Protein 2L8N (pdb70)

Sequence (47 aa):
AATMKDVALKAKVSTATVSRALMNPDKVSQATRNRVEKAAREVGYLPAATMKDVALKAKVSTATVSRALMNPDKVSQATRNRVEKAAREVGYLPAATMKDVALKAKVSTATVSRALMNPDKVSQATRNRVEKAAREVGYLPAATMKDVALKAKVSTATVSRALMNPDKVSQATRNRVEKAAREVGYLPAATMKDVALKAKVSTATVSRALMNPDKVSQATRNRVEKAAREVGYLPAATMKDVALKAKVSTATVSRALMNPDKVSQATRNRVEKAAREVGYLPAATMKDVALKAKVSTATVSRALMNPDKVSQATRNRVEKAAREVGYLPAATMKDVALKAKVSTATVSRALMNPDKVSQATRNRVEKAAREVGYLPAATMKDVALKAKVSTATVSRALMNPDKVSQATRNRVEKAAREVGYLPAATMKDVALKAKVSTATVSRALMNPDKVSQATRNRVEKAAREVGYLPAATMKDVALKAKVSTATVSRALMNPDKVSQATRNRVEKAAREVGYLP

CATH classification: 1.10.260.40

Foldseek 3Di:
DDALQVVCVVVVFDNVQVVCCVVDNPPGDPVRSVVSVVVVVVVPHDD

Solvent-accessible surface area: 4085 Å² total; per-residue (Å²): 160,46,42,70,132,79,13,12,151,142,11,183,26,56,123,52,24,35,46,98,53,133,118,96,95,116,171,34,71,124,82,34,107,98,144,56,106,128,17,33,183,137,28,54,121,116,128

Radius of gyration: 9.5 Å; Cα contacts (8 Å, |Δi|>4): 30; chains: 1; bounding box: 26×20×19 Å

Nearest PDB structures (foldseek):
  2l8n-assembly1_A  TM=9.585E-01  e=7.962E-06  Escherichia coli 536
  2lcv-assembly1_A  TM=9.139E-01  e=1.108E-04  Escherichia coli K-12
  1zvv-assembly2_B  TM=6.879E-01  e=4.602E-02  Bacillus subtilis
  1lcd-assembly1_A  TM=7.060E-01  e=6.975E-02  Escherichia coli
  8pi9-assembly1_A  TM=5.726E-01  e=5.884E+00  Homo sapiens

Secondary structure (DSSP, 8-state):
---HHHHHHHTT--HHHHHHTTT----S-HHHHHHHHHHHHHH----

Structure (mmCIF, N/CA/C/O backbone):
data_2L8N
#
_entry.id   2L8N
#
_cell.length_a   1.000
_cell.length_b   1.000
_cell.length_c   1.000
_cell.angle_alpha   90.00
_cell.angle_beta   90.00
_cell.angle_gamma   90.00
#
_symmetry.space_group_name_H-M   'P 1'
#
loop_
_atom_site.group_PDB
_atom_site.id
_atom_site.type_symbol
_atom_site.label_atom_id
_atom_site.label_alt_id
_atom_site.label_comp_id
_atom_site.label_asym_id
_atom_site.label_entity_id
_atom_site.label_seq_id
_atom_site.pdbx_PDB_ins_code
_atom_site.Cartn_x
_atom_site.Cartn_y
_atom_site.Cartn_z
_atom_site.occupancy
_atom_site.B_iso_or_equiv
_atom_site.auth_seq_id
_atom_site.auth_comp_id
_atom_site.auth_asym_id
_atom_site.auth_atom_id
_atom_site.pdbx_PDB_model_num
ATOM 1 N N . ALA A 1 9 ? 6.663 -11.084 -14.559 1.00 0.00 9 ALA A N 1
ATOM 2 C CA . ALA A 1 9 ? 6.506 -12.430 -13.939 1.00 0.00 9 ALA A CA 1
ATOM 3 C C . ALA A 1 9 ? 5.481 -12.352 -12.814 1.00 0.00 9 ALA A C 1
ATOM 4 O O . ALA A 1 9 ? 5.719 -12.840 -11.708 1.00 0.00 9 ALA A O 1
ATOM 11 N N . ALA A 1 10 ? 4.337 -11.736 -13.103 1.00 0.00 10 ALA A N 1
ATOM 12 C CA . ALA A 1 10 ? 3.275 -11.601 -12.107 1.00 0.00 10 ALA A CA 1
ATOM 13 C C . ALA A 1 10 ? 2.419 -12.862 -12.066 1.00 0.00 10 ALA A C 1
ATOM 14 O O . ALA A 1 10 ? 2.652 -13.806 -12.820 1.00 0.00 10 ALA A O 1
ATOM 21 N N . THR A 1 11 ? 1.427 -12.873 -11.177 1.00 0.00 11 THR A N 1
ATOM 22 C CA . THR A 1 11 ? 0.536 -14.022 -11.033 1.00 0.00 11 THR A CA 1
ATOM 23 C C . THR A 1 11 ? -0.885 -13.557 -10.728 1.00 0.00 11 THR A C 1
ATOM 24 O O . THR A 1 11 ? -1.085 -12.521 -10.093 1.00 0.00 11 THR A O 1
ATOM 35 N N . MET A 1 12 ? -1.868 -14.328 -11.186 1.00 0.00 12 MET A N 1
ATOM 36 C CA . MET A 1 12 ? -3.265 -13.982 -10.955 1.00 0.00 12 MET A CA 1
ATOM 37 C C . MET A 1 12 ? -3.527 -13.760 -9.469 1.00 0.00 12 MET A C 1
ATOM 38 O O . MET A 1 12 ? -4.431 -13.012 -9.094 1.00 0.00 12 MET A O 1
ATOM 52 N N . LYS A 1 13 ? -2.733 -14.414 -8.629 1.00 0.00 13 LYS A N 1
ATOM 53 C CA . LYS A 1 13 ? -2.889 -14.282 -7.188 1.00 0.00 13 LYS A CA 1
ATOM 54 C C . LYS A 1 13 ? -2.407 -12.915 -6.718 1.00 0.00 13 LYS A C 1
ATOM 55 O O . LYS A 1 13 ? -3.041 -12.283 -5.873 1.00 0.00 13 LYS A O 1
ATOM 74 N N . ASP A 1 14 ? -1.283 -12.465 -7.264 1.00 0.00 14 ASP A N 1
ATOM 75 C CA . ASP A 1 14 ? -0.731 -11.176 -6.883 1.00 0.00 14 ASP A CA 1
ATOM 76 C C . ASP A 1 14 ? -1.690 -10.056 -7.254 1.00 0.00 14 ASP A C 1
ATOM 77 O O . ASP A 1 14 ? -1.790 -9.053 -6.546 1.00 0.00 14 ASP A O 1
ATOM 86 N N . VAL A 1 15 ? -2.392 -10.226 -8.368 1.00 0.00 15 VAL A N 1
ATOM 87 C CA . VAL A 1 15 ? -3.336 -9.216 -8.822 1.00 0.00 15 VAL A CA 1
ATOM 88 C C . VAL A 1 15 ? -4.483 -9.067 -7.826 1.00 0.00 15 VAL A C 1
ATOM 89 O O . VAL A 1 15 ? -4.967 -7.961 -7.589 1.00 0.00 15 VAL A O 1
ATOM 102 N N . ALA A 1 16 ? -4.913 -10.181 -7.248 1.00 0.00 16 ALA A N 1
ATOM 103 C CA . ALA A 1 16 ? -6.005 -10.143 -6.281 1.00 0.00 16 ALA A CA 1
ATOM 104 C C . ALA A 1 16 ? -5.703 -9.120 -5.194 1.00 0.00 16 ALA A C 1
ATOM 105 O O . ALA A 1 16 ? -6.557 -8.313 -4.828 1.00 0.00 16 ALA A O 1
ATOM 112 N N . LEU A 1 17 ? -4.478 -9.162 -4.683 1.00 0.00 17 LEU A N 1
ATOM 113 C CA . LEU A 1 17 ? -4.069 -8.233 -3.632 1.00 0.00 17 LEU A CA 1
ATOM 114 C C . LEU A 1 17 ? -4.018 -6.806 -4.176 1.00 0.00 17 LEU A C 1
ATOM 115 O O . LEU A 1 17 ? -4.403 -5.858 -3.491 1.00 0.00 17 LEU A O 1
ATOM 131 N N . LYS A 1 18 ? -3.539 -6.662 -5.406 1.00 0.00 18 LYS A N 1
ATOM 132 C CA . LYS A 1 18 ? -3.442 -5.344 -6.027 1.00 0.00 18 LYS A CA 1
ATOM 133 C C . LYS A 1 18 ? -4.827 -4.738 -6.243 1.00 0.00 18 LYS A C 1
ATOM 134 O O . LYS A 1 18 ? -4.997 -3.521 -6.179 1.00 0.00 18 LYS A O 1
ATOM 153 N N . ALA A 1 19 ? -5.816 -5.595 -6.503 1.00 0.00 19 ALA A N 1
ATOM 154 C CA . ALA A 1 19 ? -7.191 -5.136 -6.732 1.00 0.00 19 ALA A CA 1
ATOM 155 C C . ALA A 1 19 ? -8.071 -5.434 -5.518 1.00 0.00 19 ALA A C 1
ATOM 156 O O . ALA A 1 19 ? -9.296 -5.346 -5.598 1.00 0.00 19 ALA A O 1
ATOM 163 N N . LYS A 1 20 ? -7.432 -5.791 -4.402 1.00 0.00 20 LYS A N 1
ATOM 164 C CA . LYS A 1 20 ? -8.148 -6.107 -3.161 1.00 0.00 20 LYS A CA 1
ATOM 165 C C . LYS A 1 20 ? -9.473 -6.809 -3.448 1.00 0.00 20 LYS A C 1
ATOM 166 O O . LYS A 1 20 ? -10.516 -6.440 -2.910 1.00 0.00 20 LYS A O 1
ATOM 185 N N . VAL A 1 21 ? -9.417 -7.819 -4.307 1.00 0.00 21 VAL A N 1
ATOM 186 C CA . VAL A 1 21 ? -10.614 -8.565 -4.674 1.00 0.00 21 VAL A CA 1
ATOM 187 C C . VAL A 1 21 ? -11.121 -9.391 -3.495 1.00 0.00 21 VAL A C 1
ATOM 188 O O . VAL A 1 21 ? -12.060 -8.992 -2.808 1.00 0.00 21 VAL A O 1
ATOM 201 N N . SER A 1 22 ? -10.495 -10.538 -3.268 1.00 0.00 22 SER A N 1
ATOM 202 C CA . SER A 1 22 ? -10.890 -11.416 -2.169 1.00 0.00 22 SER A CA 1
ATOM 203 C C . SER A 1 22 ? -10.236 -12.787 -2.326 1.00 0.00 22 SER A C 1
ATOM 204 O O . SER A 1 22 ? -10.296 -13.397 -3.393 1.00 0.00 22 SER A O 1
ATOM 212 N N . THR A 1 23 ? -9.609 -13.261 -1.258 1.00 0.00 23 THR A N 1
ATOM 213 C CA . THR A 1 23 ? -8.942 -14.557 -1.289 1.00 0.00 23 THR A CA 1
ATOM 214 C C . THR A 1 23 ? -9.882 -15.644 -1.812 1.00 0.00 23 THR A C 1
ATOM 215 O O . THR A 1 23 ? -9.435 -16.619 -2.417 1.00 0.00 23 THR A O 1
ATOM 226 N N . ALA A 1 24 ? -11.181 -15.475 -1.579 1.00 0.00 24 ALA A N 1
ATOM 227 C CA . ALA A 1 24 ? -12.165 -16.454 -2.035 1.00 0.00 24 ALA A CA 1
AT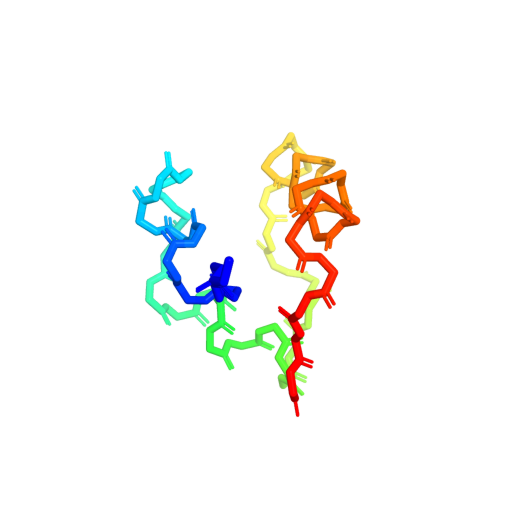OM 228 C C . ALA A 1 24 ? -12.475 -16.276 -3.519 1.00 0.00 24 ALA A C 1
ATOM 229 O O . ALA A 1 24 ? -12.614 -17.251 -4.256 1.00 0.00 24 ALA A O 1
ATOM 236 N N . THR A 1 25 ? -12.597 -15.022 -3.947 1.00 0.00 25 THR A N 1
ATOM 237 C CA . THR A 1 25 ? -12.910 -14.745 -5.346 1.00 0.00 25 THR A CA 1
ATOM 238 C C . THR A 1 25 ? -11.854 -15.372 -6.246 1.00 0.00 25 THR A C 1
ATOM 239 O O . THR A 1 25 ? -12.149 -16.279 -7.024 1.00 0.00 25 THR A O 1
ATOM 250 N N . VAL A 1 26 ? -10.626 -14.885 -6.137 1.00 0.00 26 VAL A N 1
ATOM 251 C CA . VAL A 1 26 ? -9.537 -15.408 -6.950 1.00 0.00 26 VAL A CA 1
ATOM 252 C C . VAL A 1 26 ? -9.475 -16.934 -6.855 1.00 0.00 26 VAL A C 1
ATOM 253 O O . VAL A 1 26 ? -9.135 -17.611 -7.825 1.00 0.00 26 VAL A O 1
ATOM 266 N N . SER A 1 27 ? -9.800 -17.464 -5.680 1.00 0.00 27 SER A N 1
ATOM 267 C CA . SER A 1 27 ? -9.774 -18.907 -5.470 1.00 0.00 27 SER A CA 1
ATOM 268 C C . SER A 1 27 ? -10.992 -19.569 -6.108 1.00 0.00 27 SER A C 1
ATOM 269 O O . SER A 1 27 ? -10.915 -20.700 -6.587 1.00 0.00 27 SER A O 1
ATOM 277 N N . ARG A 1 28 ? -12.110 -18.852 -6.121 1.00 0.00 28 ARG A N 1
ATOM 278 C CA . ARG A 1 28 ? -13.339 -19.371 -6.717 1.00 0.00 28 ARG A CA 1
ATOM 279 C C . ARG A 1 28 ? -13.319 -19.160 -8.226 1.00 0.00 28 ARG A C 1
ATOM 280 O O . ARG A 1 28 ? -14.056 -19.808 -8.969 1.00 0.00 28 ARG A O 1
ATOM 301 N N . ALA A 1 29 ? -12.470 -18.240 -8.662 1.00 0.00 29 ALA A N 1
ATOM 302 C CA . ALA A 1 29 ? -12.348 -17.924 -10.081 1.00 0.00 29 ALA A CA 1
ATOM 303 C C . ALA A 1 29 ? -12.200 -19.195 -10.914 1.00 0.00 29 ALA A C 1
ATOM 304 O O . ALA A 1 29 ? -12.448 -19.184 -12.120 1.00 0.00 29 ALA A O 1
ATOM 311 N N . LEU A 1 30 ? -11.795 -20.288 -10.268 1.00 0.00 30 LEU A N 1
ATOM 312 C CA . LEU A 1 30 ? -11.620 -21.564 -10.967 1.00 0.00 30 LEU A CA 1
ATOM 313 C C . LEU A 1 30 ? -12.796 -22.495 -10.682 1.00 0.00 30 LEU A C 1
ATOM 314 O O . LEU A 1 30 ? -13.001 -23.483 -11.387 1.00 0.00 30 LEU A O 1
ATOM 330 N N . MET A 1 31 ? -13.566 -22.170 -9.646 1.00 0.00 31 MET A N 1
ATOM 331 C CA . MET A 1 31 ? -14.730 -22.978 -9.270 1.00 0.00 31 MET A CA 1
ATOM 332 C C . MET A 1 31 ? -16.014 -22.337 -9.787 1.00 0.00 31 MET A C 1
ATOM 333 O O . MET A 1 31 ? -16.812 -22.980 -10.471 1.00 0.00 31 MET A O 1
ATOM 347 N N . ASN A 1 32 ? -16.207 -21.064 -9.451 1.00 0.00 32 ASN A N 1
ATOM 348 C CA . ASN A 1 32 ? -17.398 -20.326 -9.875 1.00 0.00 32 ASN A CA 1
ATOM 349 C C . ASN A 1 32 ? -17.042 -18.870 -10.176 1.00 0.00 32 ASN A C 1
ATOM 350 O O . ASN A 1 32 ? -17.207 -18.002 -9.319 1.00 0.00 32 ASN A O 1
ATOM 361 N N . PRO A 1 33 ? -16.554 -18.582 -11.359 1.00 0.00 33 PRO A N 1
ATOM 362 C CA . PRO A 1 33 ? -16.167 -17.196 -11.744 1.00 0.00 33 PRO A CA 1
ATOM 363 C C . PRO A 1 33 ? -17.375 -16.360 -12.169 1.00 0.00 33 PRO A C 1
ATOM 364 O O . PRO A 1 33 ? -17.470 -15.920 -13.314 1.00 0.00 33 PRO A O 1
ATOM 375 N N . ASP A 1 34 ? -18.296 -16.147 -11.233 1.00 0.00 34 ASP A N 1
ATOM 376 C CA . ASP A 1 34 ? -19.497 -15.365 -11.510 1.00 0.00 34 ASP A CA 1
ATOM 377 C C . ASP A 1 34 ? -20.044 -14.755 -10.223 1.00 0.00 34 ASP A C 1
ATOM 378 O O . ASP A 1 34 ? -21.256 -14.625 -10.052 1.00 0.00 34 ASP A O 1
ATOM 387 N N . LYS A 1 35 ? -19.138 -14.382 -9.318 1.00 0.00 35 LYS A N 1
ATOM 388 C CA . LYS A 1 35 ? -19.525 -13.781 -8.037 1.00 0.00 35 LYS A CA 1
ATOM 389 C C . LYS A 1 35 ? -18.841 -12.431 -7.858 1.00 0.00 35 LYS A C 1
ATOM 390 O O . LYS A 1 35 ? -19.228 -11.639 -6.999 1.00 0.00 35 LYS A O 1
ATOM 409 N N . VAL A 1 36 ? -17.828 -12.172 -8.676 1.00 0.00 36 VAL A N 1
ATOM 410 C CA . VAL A 1 36 ? -17.104 -10.912 -8.601 1.00 0.00 36 VAL A CA 1
ATOM 411 C C . VAL A 1 36 ? -18.019 -9.759 -8.995 1.00 0.00 36 VAL A C 1
ATOM 412 O O . VAL A 1 36 ? -18.870 -9.900 -9.873 1.00 0.00 36 VAL A O 1
ATOM 425 N N . SER A 1 37 ? -17.837 -8.619 -8.343 1.00 0.00 37 SER A N 1
ATOM 426 C CA . SER A 1 37 ? -18.653 -7.448 -8.637 1.00 0.00 37 SER A CA 1
ATOM 427 C C . SER A 1 37 ? -18.488 -7.046 -10.098 1.00 0.00 37 SER A C 1
ATOM 428 O O . SER A 1 37 ? -17.408 -7.185 -10.668 1.00 0.00 37 SER A O 1
ATOM 436 N N . GLN A 1 38 ? -19.565 -6.560 -10.697 1.00 0.00 38 GLN A N 1
ATOM 437 C CA . GLN A 1 38 ? -19.534 -6.153 -12.097 1.00 0.00 38 GLN A CA 1
ATOM 438 C C . GLN A 1 38 ? -18.318 -5.277 -12.375 1.00 0.00 38 GLN A C 1
ATOM 439 O O . GLN A 1 38 ? -17.537 -5.557 -13.285 1.00 0.00 38 GLN A O 1
ATOM 453 N N . ALA A 1 39 ? -18.163 -4.212 -11.597 1.00 0.00 39 ALA A N 1
ATOM 454 C CA . ALA A 1 39 ? -17.035 -3.313 -11.796 1.00 0.00 39 ALA A CA 1
ATOM 455 C C . ALA A 1 39 ? -15.728 -4.077 -11.619 1.00 0.00 39 ALA A C 1
ATOM 456 O O . ALA A 1 39 ? -14.855 -4.045 -12.486 1.00 0.00 39 ALA A O 1
ATOM 463 N N . THR A 1 40 ? -15.599 -4.758 -10.486 1.00 0.00 40 THR A N 1
ATOM 464 C CA . THR A 1 40 ? -14.394 -5.522 -10.195 1.00 0.00 40 THR A CA 1
ATOM 465 C C . THR A 1 40 ? -14.195 -6.633 -11.221 1.00 0.00 40 THR A C 1
ATOM 466 O O . THR A 1 40 ? -13.075 -7.091 -11.442 1.00 0.00 40 THR A O 1
ATOM 477 N N . ARG A 1 41 ? -15.287 -7.064 -11.840 1.00 0.00 41 ARG A N 1
ATOM 478 C CA . ARG A 1 41 ? -15.217 -8.127 -12.836 1.00 0.00 41 ARG A CA 1
ATOM 479 C C . ARG A 1 41 ? -14.536 -7.630 -14.107 1.00 0.00 41 ARG A C 1
ATOM 480 O O . ARG A 1 41 ? -13.715 -8.332 -14.696 1.00 0.00 41 ARG A O 1
ATOM 501 N N . ASN A 1 42 ? -14.891 -6.422 -14.527 1.00 0.00 42 ASN A N 1
ATOM 502 C CA . ASN A 1 42 ? -14.310 -5.849 -15.737 1.00 0.00 42 ASN A CA 1
ATOM 503 C C . ASN A 1 42 ? -12.817 -5.597 -15.552 1.00 0.00 42 ASN A C 1
ATOM 504 O O . ASN A 1 42 ? -12.037 -5.723 -16.497 1.00 0.00 42 ASN A O 1
ATOM 515 N N . ARG A 1 43 ? -12.425 -5.247 -14.333 1.00 0.00 43 ARG A N 1
ATOM 516 C CA . ARG A 1 43 ? -11.022 -4.984 -14.039 1.00 0.00 43 ARG A CA 1
ATOM 517 C C . ARG A 1 43 ? -10.217 -6.274 -14.114 1.00 0.00 43 ARG A C 1
ATOM 518 O O . ARG A 1 43 ? -9.122 -6.305 -14.675 1.00 0.00 43 ARG A O 1
ATOM 539 N N . VAL A 1 44 ? -10.773 -7.341 -13.548 1.00 0.00 44 VAL A N 1
ATOM 540 C CA . VAL A 1 44 ? -10.104 -8.634 -13.557 1.00 0.00 44 VAL A CA 1
ATOM 541 C C . VAL A 1 44 ? -9.832 -9.076 -14.994 1.00 0.00 44 VAL A C 1
ATOM 542 O O . VAL A 1 44 ? -8.712 -9.457 -15.333 1.00 0.00 44 VAL A O 1
ATOM 555 N N . GLU A 1 45 ? -10.865 -9.033 -15.829 1.00 0.00 45 GLU A N 1
ATOM 556 C CA . GLU A 1 45 ? -10.721 -9.443 -17.224 1.00 0.00 45 GLU A CA 1
ATOM 557 C C . GLU A 1 45 ? -9.527 -8.746 -17.868 1.00 0.00 45 GLU A C 1
ATOM 558 O O . GLU A 1 45 ? -8.681 -9.393 -18.484 1.00 0.00 45 GLU A O 1
ATOM 570 N N . LYS A 1 46 ? -9.459 -7.427 -17.719 1.00 0.00 46 LYS A N 1
ATOM 571 C CA . LYS A 1 46 ? -8.357 -6.660 -18.291 1.00 0.00 46 LYS A CA 1
ATOM 572 C C . LYS A 1 46 ? -7.055 -6.948 -17.545 1.00 0.00 46 LYS A C 1
ATOM 573 O O . LYS A 1 46 ? -5.990 -7.054 -18.154 1.00 0.00 46 LYS A O 1
ATOM 592 N N . ALA A 1 47 ? -7.150 -7.070 -16.225 1.00 0.00 47 ALA A N 1
ATOM 593 C CA . ALA A 1 47 ? -5.975 -7.340 -15.402 1.00 0.00 47 ALA A CA 1
ATOM 594 C C . ALA A 1 47 ? -5.405 -8.720 -15.711 1.00 0.00 47 ALA A C 1
ATOM 595 O O 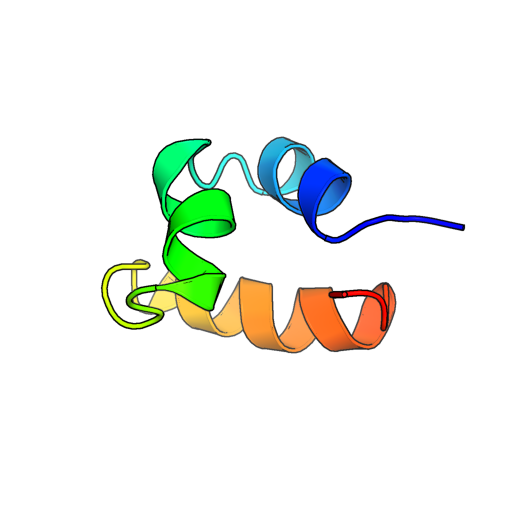. ALA A 1 47 ? -4.223 -8.979 -15.478 1.00 0.00 47 ALA A O 1
ATOM 602 N N . ALA A 1 48 ? -6.247 -9.603 -16.237 1.00 0.00 48 ALA A N 1
ATOM 603 C CA . ALA A 1 48 ? -5.807 -10.951 -16.575 1.00 0.00 48 ALA A CA 1
ATOM 604 C C . ALA A 1 48 ? -4.922 -10.936 -17.819 1.00 0.00 48 ALA A C 1
ATOM 605 O O . ALA A 1 48 ? -3.941 -11.675 -17.901 1.00 0.00 48 ALA A O 1
ATOM 612 N N . ARG A 1 49 ? -5.272 -10.091 -18.785 1.00 0.00 49 ARG A N 1
ATOM 613 C CA . ARG A 1 49 ? -4.496 -9.992 -20.014 1.00 0.00 49 ARG A CA 1
ATOM 614 C C . ARG A 1 49 ? -3.129 -9.384 -19.730 1.00 0.00 49 ARG A C 1
ATOM 615 O O . ARG A 1 49 ? -2.123 -9.791 -20.310 1.00 0.00 49 ARG A O 1
ATOM 636 N N . GLU A 1 50 ? -3.101 -8.408 -18.828 1.00 0.00 50 GLU A N 1
ATOM 637 C CA . GLU A 1 50 ? -1.851 -7.753 -18.470 1.00 0.00 50 GLU A CA 1
ATOM 638 C C . GLU A 1 50 ? -0.861 -8.773 -17.917 1.00 0.00 50 GLU A C 1
ATOM 639 O O . GLU A 1 50 ? 0.283 -8.850 -18.365 1.00 0.00 50 GLU A O 1
ATOM 651 N N . VAL A 1 51 ? -1.315 -9.559 -16.944 1.00 0.00 51 VAL A N 1
ATOM 652 C CA . VAL A 1 51 ? -0.464 -10.582 -16.335 1.00 0.00 51 VAL A CA 1
ATOM 653 C C . VAL A 1 51 ? -0.450 -11.853 -17.189 1.00 0.00 51 VAL A C 1
ATOM 654 O O . VAL A 1 51 ? 0.502 -12.631 -17.140 1.00 0.00 51 VAL A O 1
ATOM 667 N N . GLY A 1 52 ? -1.501 -12.047 -17.978 1.00 0.00 52 GLY A N 1
ATOM 668 C CA . GLY A 1 52 ? -1.596 -13.211 -18.848 1.00 0.00 52 GLY A CA 1
ATOM 669 C C . GLY A 1 52 ? -1.138 -14.490 -18.150 1.00 0.00 52 GLY A C 1
ATOM 670 O O . GLY A 1 52 ? -0.506 -15.347 -18.769 1.00 0.00 52 GLY A O 1
ATOM 674 N N . TYR A 1 53 ? -1.469 -14.628 -16.865 1.00 0.00 53 TYR A N 1
ATOM 675 C CA . TYR A 1 53 ? -1.091 -15.826 -16.107 1.00 0.00 53 TYR A CA 1
ATOM 676 C C . TYR A 1 53 ? -2.230 -16.239 -15.176 1.00 0.00 53 TYR A C 1
ATOM 677 O O . TYR A 1 53 ? -2.571 -15.516 -14.240 1.00 0.00 53 TYR A O 1
ATOM 695 N N . LEU A 1 54 ? -2.809 -17.407 -15.436 1.00 0.00 54 LEU A N 1
ATOM 696 C CA . LEU A 1 54 ? -3.905 -17.909 -14.612 1.00 0.00 54 LEU A CA 1
ATOM 697 C C . LEU A 1 54 ? -3.999 -19.432 -14.719 1.00 0.00 54 LEU A C 1
ATOM 698 O O . LEU A 1 54 ? -4.978 -19.970 -15.229 1.00 0.00 54 LEU A O 1
ATOM 714 N N . PRO A 1 55 ? -2.998 -20.125 -14.241 1.00 0.00 55 PRO A N 1
ATOM 715 C CA . PRO A 1 55 ? -2.960 -21.615 -14.279 1.00 0.00 55 PRO A CA 1
ATOM 716 C C . PRO A 1 55 ? -4.297 -22.236 -13.874 1.00 0.00 55 PRO A C 1
ATOM 717 O O . PRO A 1 55 ? -4.394 -23.452 -13.896 1.00 0.00 55 PRO A O 1
ATOM 728 N N . ALA A 1 9 ? 8.327 -11.720 -11.436 1.00 0.00 9 ALA A N 2
ATOM 729 C CA . ALA A 1 9 ? 7.191 -12.457 -12.058 1.00 0.00 9 ALA A CA 2
ATOM 730 C C . ALA A 1 9 ? 5.925 -12.215 -11.244 1.00 0.00 9 ALA A C 2
ATOM 731 O O . ALA A 1 9 ? 5.941 -12.292 -10.016 1.00 0.00 9 ALA A O 2
ATOM 738 N N . ALA A 1 10 ? 4.823 -11.925 -11.938 1.00 0.00 10 ALA A N 2
ATOM 739 C CA . ALA A 1 10 ? 3.543 -11.673 -11.276 1.00 0.00 10 ALA A CA 2
ATOM 740 C C . ALA A 1 10 ? 2.661 -12.916 -11.338 1.00 0.00 10 ALA A C 2
ATOM 741 O O . ALA A 1 10 ? 2.955 -13.863 -12.067 1.00 0.00 10 ALA A O 2
ATOM 748 N N . THR A 1 11 ? 1.575 -12.908 -10.565 1.00 0.00 11 THR A N 2
ATOM 749 C CA . THR A 1 11 ? 0.650 -14.036 -10.533 1.00 0.00 11 THR A CA 2
ATOM 750 C C . THR A 1 11 ? -0.784 -13.538 -10.383 1.00 0.00 11 THR A C 2
ATOM 751 O O . THR A 1 11 ? -1.029 -12.498 -9.771 1.00 0.00 11 THR A O 2
ATOM 762 N N . MET A 1 12 ? -1.728 -14.283 -10.950 1.00 0.00 12 MET A N 2
ATOM 763 C CA . MET A 1 12 ? -3.136 -13.901 -10.879 1.00 0.00 12 MET A CA 2
ATOM 764 C C . MET A 1 12 ? -3.525 -13.543 -9.451 1.00 0.00 12 MET A C 2
ATOM 765 O O . MET A 1 12 ? -4.410 -12.715 -9.228 1.00 0.00 12 MET A O 2
ATOM 779 N N . LYS A 1 13 ? -2.863 -14.167 -8.486 1.00 0.00 13 LYS A N 2
ATOM 780 C CA . LYS A 1 13 ? -3.152 -13.906 -7.082 1.00 0.00 13 LYS A CA 2
ATOM 781 C C . LYS A 1 13 ? -2.588 -12.554 -6.658 1.00 0.00 13 LYS A C 2
ATOM 782 O O . LYS A 1 13 ? -3.241 -11.801 -5.936 1.00 0.00 13 LYS A O 2
ATOM 801 N N . ASP A 1 14 ? -1.373 -12.250 -7.104 1.00 0.00 14 ASP A N 2
ATOM 802 C CA . ASP A 1 14 ? -0.742 -10.988 -6.751 1.00 0.00 14 ASP A CA 2
ATOM 803 C C . ASP A 1 14 ? -1.556 -9.817 -7.279 1.00 0.00 14 ASP A C 2
ATOM 804 O O . ASP A 1 14 ? -1.628 -8.762 -6.648 1.00 0.00 14 ASP A O 2
ATOM 813 N N . VAL A 1 15 ? -2.169 -10.007 -8.439 1.00 0.00 15 VAL A N 2
ATOM 814 C CA . VAL A 1 15 ? -2.977 -8.959 -9.044 1.00 0.00 15 VAL A CA 2
ATOM 815 C C . VAL A 1 15 ? -4.154 -8.607 -8.135 1.00 0.00 15 VAL A C 2
ATOM 816 O O . VAL A 1 15 ? -4.501 -7.438 -7.979 1.00 0.00 15 VAL A O 2
ATOM 829 N N . ALA A 1 16 ? -4.759 -9.629 -7.538 1.00 0.00 16 ALA A N 2
ATOM 830 C CA . ALA A 1 16 ? -5.893 -9.412 -6.645 1.00 0.00 16 ALA A CA 2
ATOM 831 C C . ALA A 1 16 ? -5.537 -8.390 -5.573 1.00 0.00 16 ALA A C 2
ATOM 832 O O . ALA A 1 16 ? -6.340 -7.522 -5.235 1.00 0.00 16 ALA A O 2
ATOM 839 N N . LEU A 1 17 ? -4.326 -8.503 -5.039 1.00 0.00 17 LEU A N 2
ATOM 840 C CA . LEU A 1 17 ? -3.870 -7.585 -4.003 1.00 0.00 17 LEU A CA 2
ATOM 841 C C . LEU A 1 17 ? -3.878 -6.150 -4.525 1.00 0.00 17 LEU A C 2
ATOM 842 O O . LEU A 1 17 ? -4.297 -5.228 -3.825 1.00 0.00 17 LEU A O 2
ATOM 858 N N . LYS A 1 18 ? -3.411 -5.970 -5.755 1.00 0.00 18 LYS A N 2
ATOM 859 C CA . LYS A 1 18 ? -3.365 -4.644 -6.360 1.00 0.00 18 LYS A CA 2
ATOM 860 C C . LYS A 1 18 ? -4.772 -4.080 -6.535 1.00 0.00 18 LYS A C 2
ATOM 861 O O . LYS A 1 18 ? -4.983 -2.872 -6.434 1.00 0.00 18 LYS A O 2
ATOM 880 N N . ALA A 1 19 ? -5.735 -4.963 -6.800 1.00 0.00 19 ALA A N 2
ATOM 881 C CA . ALA A 1 19 ? -7.129 -4.548 -6.990 1.00 0.00 19 ALA A CA 2
ATOM 882 C C . ALA A 1 19 ? -7.965 -4.872 -5.750 1.00 0.00 19 ALA A C 2
ATOM 883 O O . ALA A 1 19 ? -9.183 -4.692 -5.747 1.00 0.00 19 ALA A O 2
ATOM 890 N N . LYS A 1 20 ? -7.301 -5.346 -4.696 1.00 0.00 20 LYS A N 2
ATOM 891 C CA . LYS A 1 20 ? -7.991 -5.686 -3.451 1.00 0.00 20 LYS A CA 2
ATOM 892 C C . LYS A 1 20 ? -9.307 -6.397 -3.743 1.00 0.00 20 LYS A C 2
ATOM 893 O O . LYS A 1 20 ? -10.348 -6.063 -3.179 1.00 0.00 20 LYS A O 2
ATOM 912 N N . VAL A 1 21 ? -9.246 -7.374 -4.633 1.00 0.00 21 VAL A N 2
ATOM 913 C CA . VAL A 1 21 ? -10.431 -8.133 -5.013 1.00 0.00 21 VAL A CA 2
ATOM 914 C C . VAL A 1 21 ? -10.898 -9.030 -3.873 1.00 0.00 21 VAL A C 2
ATOM 915 O O . VAL A 1 21 ? -11.815 -8.685 -3.130 1.00 0.00 21 VAL A O 2
ATOM 928 N N . SER A 1 22 ? -10.260 -10.186 -3.749 1.00 0.00 22 SER A N 2
ATOM 929 C CA . SER A 1 22 ? -10.612 -11.138 -2.702 1.00 0.00 22 SER A CA 2
ATOM 930 C C . SER A 1 22 ? -9.877 -12.459 -2.917 1.00 0.00 22 SER A C 2
ATOM 931 O O . SER A 1 22 ? -9.886 -13.015 -4.014 1.00 0.00 22 SER A O 2
ATOM 939 N N . THR A 1 23 ? -9.232 -12.944 -1.864 1.00 0.00 23 THR A N 2
ATOM 940 C CA . THR A 1 23 ? -8.477 -14.191 -1.941 1.00 0.00 23 THR A CA 2
ATOM 941 C C . THR A 1 23 ? -9.382 -15.382 -2.258 1.00 0.00 23 THR A C 2
ATOM 942 O O . THR A 1 23 ? -8.935 -16.360 -2.858 1.00 0.00 23 THR A O 2
ATOM 953 N N . ALA A 1 24 ? -10.649 -15.306 -1.856 1.00 0.00 24 ALA A N 2
ATOM 954 C CA . ALA A 1 24 ? -11.587 -16.397 -2.113 1.00 0.00 24 ALA A CA 2
ATOM 955 C C . ALA A 1 24 ? -12.109 -16.352 -3.548 1.00 0.00 24 ALA A C 2
ATOM 956 O O . ALA A 1 24 ? -12.303 -17.388 -4.183 1.00 0.00 24 ALA A O 2
ATOM 963 N N . THR A 1 25 ? -12.359 -15.145 -4.040 1.00 0.00 25 THR A N 2
ATOM 964 C CA . THR A 1 25 ? -12.890 -14.981 -5.392 1.00 0.00 25 THR A CA 2
ATOM 965 C C . THR A 1 25 ? -11.977 -15.643 -6.417 1.00 0.00 25 THR A C 2
ATOM 966 O O . THR A 1 25 ? -12.371 -16.602 -7.082 1.00 0.00 25 THR A O 2
ATOM 977 N N . VAL A 1 26 ? -10.759 -15.133 -6.546 1.00 0.00 26 VAL A N 2
ATOM 978 C CA . VAL A 1 26 ? -9.807 -15.692 -7.500 1.00 0.00 26 VAL A CA 2
ATOM 979 C C . VAL A 1 26 ? -9.693 -17.206 -7.301 1.00 0.00 26 VAL A C 2
ATOM 980 O O . VAL A 1 26 ? -9.348 -17.936 -8.229 1.00 0.00 26 VAL A O 2
ATOM 993 N N . SER A 1 27 ? -9.986 -17.666 -6.089 1.00 0.00 27 SER A N 2
ATOM 994 C CA . SER A 1 27 ? -9.914 -19.093 -5.788 1.00 0.00 27 SER A CA 2
ATOM 995 C C . SER A 1 27 ? -11.131 -19.818 -6.356 1.00 0.00 27 SER A C 2
ATOM 996 O O . SER A 1 27 ? -11.046 -20.981 -6.749 1.00 0.00 27 SER A O 2
ATOM 1004 N N . ARG A 1 28 ? -12.260 -19.116 -6.404 1.00 0.00 28 ARG A N 2
ATOM 1005 C CA . ARG A 1 28 ? -13.492 -19.694 -6.936 1.00 0.00 28 ARG A CA 2
ATOM 1006 C C . ARG A 1 28 ? -13.499 -19.610 -8.455 1.00 0.00 28 ARG A C 2
ATOM 1007 O O . ARG A 1 28 ? -14.242 -20.322 -9.128 1.00 0.00 28 ARG A O 2
ATOM 1028 N N . ALA A 1 29 ? -12.669 -18.725 -8.986 1.00 0.00 29 ALA A N 2
ATOM 1029 C CA . ALA A 1 29 ? -12.578 -18.535 -10.430 1.00 0.00 29 ALA A CA 2
ATOM 1030 C C . ALA A 1 29 ? -12.391 -19.868 -11.149 1.00 0.00 29 ALA A C 2
ATOM 1031 O O . ALA A 1 29 ? -12.647 -19.973 -12.349 1.00 0.00 29 ALA A O 2
ATOM 1038 N N . LEU A 1 30 ? -11.937 -20.885 -10.417 1.00 0.00 30 LEU A N 2
ATOM 1039 C CA . LEU A 1 30 ? -11.711 -22.210 -11.002 1.00 0.00 30 LEU A CA 2
ATOM 1040 C C . LEU A 1 30 ? -12.905 -23.131 -10.746 1.00 0.00 30 LEU A C 2
ATOM 1041 O O . LEU A 1 30 ? -13.004 -24.207 -11.337 1.00 0.00 30 LEU A O 2
ATOM 1057 N N . MET A 1 31 ? -13.805 -22.709 -9.857 1.00 0.00 31 MET A N 2
ATOM 1058 C CA . MET A 1 31 ? -14.990 -23.509 -9.519 1.00 0.00 31 MET A CA 2
ATOM 1059 C C . MET A 1 31 ? -16.272 -22.730 -9.803 1.00 0.00 31 MET A C 2
ATOM 1060 O O . MET A 1 31 ? -17.169 -23.221 -10.486 1.00 0.00 31 MET A O 2
ATOM 1074 N N . ASN A 1 32 ? -16.350 -21.512 -9.268 1.00 0.00 32 ASN A N 2
ATOM 1075 C CA . ASN A 1 32 ? -17.525 -20.657 -9.460 1.00 0.00 32 ASN A CA 2
ATOM 1076 C C . ASN A 1 32 ? -17.099 -19.261 -9.917 1.00 0.00 32 ASN A C 2
ATOM 1077 O O . ASN A 1 32 ? -17.020 -18.337 -9.108 1.00 0.00 32 ASN A O 2
ATOM 1088 N N . PRO A 1 33 ? -16.814 -19.093 -11.185 1.00 0.00 33 PRO A N 2
ATOM 1089 C CA . PRO A 1 33 ? -16.380 -17.781 -11.740 1.00 0.00 33 PRO A CA 2
ATOM 1090 C C . PRO A 1 33 ? -17.561 -16.856 -12.033 1.00 0.00 33 PRO A C 2
ATOM 1091 O O . PRO A 1 33 ? -17.792 -16.468 -13.178 1.00 0.00 33 PRO A O 2
ATOM 1102 N N . ASP A 1 34 ? -18.308 -16.511 -10.988 1.00 0.00 34 ASP A N 2
ATOM 1103 C CA . ASP A 1 34 ? -19.461 -15.632 -11.144 1.00 0.00 34 ASP A CA 2
ATOM 1104 C C . ASP A 1 34 ? -19.866 -15.033 -9.800 1.00 0.00 34 ASP A C 2
ATOM 1105 O O . ASP A 1 34 ? -21.049 -14.986 -9.464 1.00 0.00 34 ASP A O 2
ATOM 1114 N N . LYS A 1 35 ? -18.874 -14.575 -9.035 1.00 0.00 35 LYS A N 2
ATOM 1115 C CA . LYS A 1 35 ? -19.128 -13.975 -7.719 1.00 0.00 35 LYS A CA 2
ATOM 1116 C C . LYS A 1 35 ? -18.472 -12.600 -7.619 1.00 0.00 35 LYS A C 2
ATOM 1117 O O . LYS A 1 35 ? -18.857 -11.780 -6.784 1.00 0.00 35 LYS A O 2
ATOM 1136 N N . VAL A 1 36 ? -17.481 -12.353 -8.470 1.00 0.00 36 VAL A N 2
ATOM 1137 C CA . VAL A 1 36 ? -16.784 -11.075 -8.466 1.00 0.00 36 VAL A CA 2
ATOM 1138 C C . VAL A 1 36 ? -17.731 -9.959 -8.908 1.00 0.00 36 VAL A C 2
ATOM 1139 O O . VAL A 1 36 ? -18.561 -10.154 -9.796 1.00 0.00 36 VAL A O 2
ATOM 1152 N N . SER A 1 37 ? -17.606 -8.797 -8.279 1.00 0.00 37 SER A N 2
ATOM 1153 C CA . SER A 1 37 ? -18.463 -7.663 -8.608 1.00 0.00 37 SER A CA 2
ATOM 1154 C C . SER A 1 37 ? -18.325 -7.289 -10.082 1.00 0.00 37 SER A C 2
ATOM 1155 O O . SER A 1 37 ? -17.240 -7.370 -10.650 1.00 0.00 37 SER A O 2
ATOM 1163 N N . GLN A 1 38 ? -19.436 -6.888 -10.688 1.00 0.00 38 GLN A N 2
ATOM 1164 C CA . GLN A 1 38 ? -19.440 -6.511 -12.099 1.00 0.00 38 GLN A CA 2
ATOM 1165 C C . GLN A 1 38 ? -18.283 -5.566 -12.409 1.00 0.00 38 GLN A C 2
ATOM 1166 O O . GLN A 1 38 ? -17.493 -5.818 -13.317 1.00 0.00 38 GLN A O 2
ATOM 1180 N N . ALA A 1 39 ? -18.189 -4.475 -11.658 1.00 0.00 39 ALA A N 2
ATOM 1181 C CA . ALA A 1 39 ? -17.116 -3.517 -11.890 1.00 0.00 39 ALA A CA 2
ATOM 1182 C C . ALA A 1 39 ? -15.766 -4.208 -11.742 1.00 0.00 39 ALA A C 2
ATOM 1183 O O . ALA A 1 39 ? -14.913 -4.129 -12.627 1.00 0.00 39 ALA A O 2
ATOM 1190 N N . THR A 1 40 ? -15.584 -4.887 -10.617 1.00 0.00 40 THR A N 2
ATOM 1191 C CA . THR A 1 40 ? -14.341 -5.597 -10.345 1.00 0.00 40 THR A CA 2
ATOM 1192 C C . THR A 1 40 ? -14.135 -6.738 -11.343 1.00 0.00 40 THR A C 2
ATOM 1193 O O . THR A 1 40 ? -13.012 -7.188 -11.559 1.00 0.00 40 THR A O 2
ATOM 1204 N N . ARG A 1 41 ? -15.228 -7.194 -11.951 1.00 0.00 41 ARG A N 2
ATOM 1205 C CA . ARG A 1 41 ? -15.149 -8.277 -12.929 1.00 0.00 41 ARG A CA 2
ATOM 1206 C C . ARG A 1 41 ? -14.488 -7.792 -14.215 1.00 0.00 41 ARG A C 2
ATOM 1207 O O . ARG A 1 41 ? -13.666 -8.495 -14.801 1.00 0.00 41 ARG A O 2
ATOM 1228 N N . ASN A 1 42 ? -14.855 -6.591 -14.652 1.00 0.00 42 ASN A N 2
ATOM 1229 C CA . ASN A 1 42 ? -14.291 -6.031 -15.874 1.00 0.00 42 ASN A CA 2
ATOM 1230 C C . ASN A 1 42 ? -12.815 -5.692 -15.683 1.00 0.00 42 ASN A C 2
ATOM 1231 O O . ASN A 1 42 ? -12.007 -5.851 -16.598 1.00 0.00 42 ASN A O 2
ATOM 1242 N N . ARG A 1 43 ? -12.471 -5.227 -14.487 1.00 0.00 43 ARG A N 2
ATOM 1243 C CA . ARG A 1 43 ? -11.091 -4.872 -14.181 1.00 0.00 43 ARG A CA 2
ATOM 1244 C C . ARG A 1 43 ? -10.223 -6.124 -14.148 1.00 0.00 43 ARG A C 2
ATOM 1245 O O . ARG A 1 43 ? -9.120 -6.143 -14.694 1.00 0.00 43 ARG A O 2
ATOM 1266 N N . VAL A 1 44 ? -10.734 -7.169 -13.509 1.00 0.00 44 VAL A N 2
ATOM 1267 C CA . VAL A 1 44 ? -10.003 -8.426 -13.414 1.00 0.00 44 VAL A CA 2
ATOM 1268 C C . VAL A 1 44 ? -9.706 -8.962 -14.813 1.00 0.00 44 VAL A C 2
ATOM 1269 O O . VAL A 1 44 ? -8.576 -9.344 -15.115 1.00 0.00 44 VAL A O 2
ATOM 1282 N N . GLU A 1 45 ? -10.732 -9.000 -15.659 1.00 0.00 45 GLU A N 2
ATOM 1283 C CA . GLU A 1 45 ? -10.568 -9.507 -17.020 1.00 0.00 45 GLU A CA 2
ATOM 1284 C C . GLU A 1 45 ? -9.373 -8.844 -17.700 1.00 0.00 45 GLU A C 2
ATOM 1285 O O . GLU A 1 45 ? -8.508 -9.528 -18.246 1.00 0.00 45 GLU A O 2
ATOM 1297 N N . LYS A 1 46 ? -9.323 -7.516 -17.661 1.00 0.00 46 LYS A N 2
ATOM 1298 C CA . LYS A 1 46 ? -8.217 -6.788 -18.275 1.00 0.00 46 LYS A CA 2
ATOM 1299 C C . LYS A 1 46 ? -6.931 -6.997 -17.481 1.00 0.00 46 LYS A C 2
ATOM 1300 O O . LYS A 1 46 ? -5.844 -7.079 -18.051 1.00 0.00 46 LYS A O 2
ATOM 1319 N N . ALA A 1 47 ? -7.065 -7.090 -16.161 1.00 0.00 47 ALA A N 2
ATOM 1320 C CA . ALA A 1 47 ? -5.909 -7.298 -15.297 1.00 0.00 47 ALA A CA 2
ATOM 1321 C C . ALA A 1 47 ? -5.394 -8.729 -15.432 1.00 0.00 47 ALA A C 2
ATOM 1322 O O . ALA A 1 47 ? -4.227 -9.008 -15.158 1.00 0.00 47 ALA A O 2
ATOM 1329 N N . ALA A 1 48 ? -6.275 -9.630 -15.857 1.00 0.00 48 ALA A N 2
ATOM 1330 C CA . ALA A 1 48 ? -5.904 -11.028 -16.029 1.00 0.00 48 ALA A CA 2
ATOM 1331 C C . ALA A 1 48 ? -4.919 -11.184 -17.183 1.00 0.00 48 ALA A C 2
ATOM 1332 O O . ALA A 1 48 ? -3.977 -11.972 -17.109 1.00 0.00 48 ALA A O 2
ATOM 1339 N N . ARG A 1 49 ? -5.146 -10.423 -18.251 1.00 0.00 49 ARG A N 2
ATOM 1340 C CA . ARG A 1 49 ? -4.272 -10.482 -19.416 1.00 0.00 49 ARG A CA 2
ATOM 1341 C C . ARG A 1 49 ? -2.929 -9.832 -19.104 1.00 0.00 49 ARG A C 2
ATOM 1342 O O . ARG A 1 49 ? -1.886 -10.268 -19.594 1.00 0.00 49 ARG A O 2
ATOM 1363 N N . GLU A 1 50 ? -2.962 -8.788 -18.281 1.00 0.00 50 GLU A N 2
ATOM 1364 C CA . GLU A 1 50 ? -1.751 -8.086 -17.904 1.00 0.00 50 GLU A CA 2
ATOM 1365 C C . GLU A 1 50 ? -0.721 -9.060 -17.340 1.00 0.00 50 GLU A C 2
ATOM 1366 O O . GLU A 1 50 ? 0.434 -9.074 -17.765 1.00 0.00 50 GLU A O 2
ATOM 1378 N N . VAL A 1 51 ? -1.147 -9.876 -16.379 1.00 0.00 51 VAL A N 2
ATOM 1379 C CA . VAL A 1 51 ? -0.249 -10.849 -15.764 1.00 0.00 51 VAL A CA 2
ATOM 1380 C C . VAL A 1 51 ? -0.090 -12.075 -16.663 1.00 0.00 51 VAL A C 2
ATOM 1381 O O . VAL A 1 51 ? 0.753 -12.937 -16.411 1.00 0.00 51 VAL A O 2
ATOM 1394 N N . GLY A 1 52 ? -0.892 -12.134 -17.722 1.00 0.00 52 GLY A N 2
ATOM 1395 C CA . GLY A 1 52 ? -0.825 -13.245 -18.669 1.00 0.00 52 GLY A CA 2
ATOM 1396 C C . GLY A 1 52 ? -0.922 -14.594 -17.962 1.00 0.00 52 GLY A C 2
ATOM 1397 O O . GLY A 1 52 ? -0.391 -15.594 -18.444 1.00 0.00 52 GLY A O 2
ATOM 1401 N N . TYR A 1 53 ? -1.605 -14.620 -16.820 1.00 0.00 53 TYR A N 2
ATOM 1402 C CA . TYR A 1 53 ? -1.771 -15.859 -16.056 1.00 0.00 53 TYR A CA 2
ATOM 1403 C C . TYR A 1 53 ? -3.183 -15.930 -15.481 1.00 0.00 53 TYR A C 2
ATOM 1404 O O . TYR A 1 53 ? -3.554 -15.120 -14.633 1.00 0.00 53 TYR A O 2
ATOM 1422 N N . LEU A 1 54 ? -3.971 -16.898 -15.945 1.00 0.00 54 LEU A N 2
ATOM 1423 C CA . LEU A 1 54 ? -5.342 -17.048 -15.462 1.00 0.00 54 LEU A CA 2
ATOM 1424 C C . LEU A 1 54 ? -5.845 -18.476 -15.668 1.00 0.00 54 LEU A C 2
ATOM 1425 O O . LEU A 1 54 ? -6.928 -18.690 -16.210 1.00 0.00 54 LEU A O 2
ATOM 1441 N N . PRO A 1 55 ? -5.088 -19.451 -15.240 1.00 0.00 55 PRO A N 2
ATOM 1442 C CA . PRO A 1 55 ? -5.472 -20.889 -15.379 1.00 0.00 55 PRO A CA 2
ATOM 1443 C C . PRO A 1 55 ? -6.669 -21.246 -14.496 1.00 0.00 55 PRO A C 2
ATOM 1444 O O . PRO A 1 55 ? -7.761 -20.792 -14.801 1.00 0.00 55 PRO A O 2
ATOM 1455 N N . ALA A 1 9 ? 7.060 -12.713 -13.606 1.00 0.00 9 ALA A N 3
ATOM 1456 C CA . ALA A 1 9 ? 6.173 -13.906 -13.518 1.00 0.00 9 ALA A CA 3
ATOM 1457 C C . ALA A 1 9 ? 5.122 -13.678 -12.439 1.00 0.00 9 ALA A C 3
ATOM 1458 O O . ALA A 1 9 ? 5.265 -14.150 -11.309 1.00 0.00 9 ALA A O 3
ATOM 1465 N N . ALA A 1 10 ? 4.062 -12.954 -12.792 1.00 0.00 10 ALA A N 3
ATOM 1466 C CA . ALA A 1 10 ? 2.985 -12.668 -11.845 1.00 0.00 10 ALA A CA 3
ATOM 1467 C C . ALA A 1 10 ? 1.916 -13.753 -11.910 1.00 0.00 10 ALA A C 3
ATOM 1468 O O . ALA A 1 10 ? 2.030 -14.702 -12.685 1.00 0.00 10 ALA A O 3
ATOM 1475 N N . THR A 1 11 ? 0.879 -13.610 -11.087 1.00 0.00 11 THR A N 3
ATOM 1476 C CA . THR A 1 11 ? -0.208 -14.584 -11.051 1.00 0.00 11 THR A CA 3
ATOM 1477 C C . THR A 1 11 ? -1.535 -13.889 -10.750 1.00 0.00 11 THR A C 3
ATOM 1478 O O . THR A 1 11 ? -1.571 -12.871 -10.059 1.00 0.00 11 THR A O 3
ATOM 1489 N N . MET A 1 12 ? -2.623 -14.446 -11.274 1.00 0.00 12 MET A N 3
ATOM 1490 C CA . MET A 1 12 ? -3.947 -13.875 -11.054 1.00 0.00 12 MET A CA 3
ATOM 1491 C C . MET A 1 12 ? -4.184 -13.634 -9.566 1.00 0.00 12 MET A C 3
ATOM 1492 O O . MET A 1 12 ? -4.987 -12.781 -9.186 1.00 0.00 12 MET A O 3
ATOM 1506 N N . LYS A 1 13 ? -3.487 -14.397 -8.732 1.00 0.00 13 LYS A N 3
ATOM 1507 C CA . LYS A 1 13 ? -3.633 -14.269 -7.288 1.00 0.00 13 LYS A CA 3
ATOM 1508 C C . LYS A 1 13 ? -2.919 -13.022 -6.776 1.00 0.00 13 LYS A C 3
ATOM 1509 O O . LYS A 1 13 ? -3.449 -12.299 -5.935 1.00 0.00 13 LYS A O 3
ATOM 1528 N N . ASP A 1 14 ? -1.712 -12.778 -7.275 1.00 0.00 14 ASP A N 3
ATOM 1529 C CA . ASP A 1 14 ? -0.943 -11.621 -6.841 1.00 0.00 14 ASP A CA 3
ATOM 1530 C C . ASP A 1 14 ? -1.670 -10.331 -7.193 1.00 0.00 14 ASP A C 3
ATOM 1531 O O . ASP A 1 14 ? -1.587 -9.344 -6.463 1.00 0.00 14 ASP A O 3
ATOM 1540 N N . VAL A 1 15 ? -2.376 -10.341 -8.317 1.00 0.00 15 VAL A N 3
ATOM 1541 C CA . VAL A 1 15 ? -3.105 -9.159 -8.750 1.00 0.00 15 VAL A CA 3
ATOM 1542 C C . VAL A 1 15 ? -4.224 -8.828 -7.766 1.00 0.00 15 VAL A C 3
ATOM 1543 O O . VAL A 1 15 ? -4.492 -7.659 -7.493 1.00 0.00 15 VAL A O 3
ATOM 1556 N N . ALA A 1 16 ? -4.866 -9.860 -7.231 1.00 0.00 16 ALA A N 3
ATOM 1557 C CA . ALA A 1 16 ? -5.945 -9.647 -6.273 1.00 0.00 16 ALA A CA 3
ATOM 1558 C C . ALA A 1 16 ? -5.460 -8.731 -5.156 1.00 0.00 16 ALA A C 3
ATOM 1559 O O . ALA A 1 16 ? -6.148 -7.791 -4.758 1.00 0.00 16 ALA A O 3
ATOM 1566 N N . LEU A 1 17 ? -4.262 -9.015 -4.663 1.00 0.00 17 LEU A N 3
ATOM 1567 C CA . LEU A 1 17 ? -3.673 -8.216 -3.595 1.00 0.00 17 LEU A CA 3
ATOM 1568 C C . LEU A 1 17 ? -3.651 -6.741 -3.987 1.00 0.00 17 LEU A C 3
ATOM 1569 O O . LEU A 1 17 ? -3.934 -5.867 -3.168 1.00 0.00 17 LEU A O 3
ATOM 1585 N N . LYS A 1 18 ? -3.307 -6.474 -5.244 1.00 0.00 18 LYS A N 3
ATOM 1586 C CA . LYS A 1 18 ? -3.247 -5.102 -5.737 1.00 0.00 18 LYS A CA 3
ATOM 1587 C C . LYS A 1 18 ? -4.646 -4.498 -5.849 1.00 0.00 18 LYS A C 3
ATOM 1588 O O . LYS A 1 18 ? -4.864 -3.346 -5.477 1.00 0.00 18 LYS A O 3
ATOM 1607 N N . ALA A 1 19 ? -5.588 -5.284 -6.362 1.00 0.00 19 ALA A N 3
ATOM 1608 C CA . ALA A 1 19 ? -6.962 -4.814 -6.515 1.00 0.00 19 ALA A CA 3
ATOM 1609 C C . ALA A 1 19 ? -7.706 -4.915 -5.180 1.00 0.00 19 ALA A C 3
ATOM 1610 O O . ALA A 1 19 ? -8.879 -4.552 -5.080 1.00 0.00 19 ALA A O 3
ATOM 1617 N N . LYS A 1 20 ? -7.006 -5.400 -4.157 1.00 0.00 20 LYS A N 3
ATOM 1618 C CA . LYS A 1 20 ? -7.597 -5.536 -2.826 1.00 0.00 20 LYS A CA 3
ATOM 1619 C C . LYS A 1 20 ? -9.013 -6.097 -2.912 1.00 0.00 20 LYS A C 3
ATOM 1620 O O . LYS A 1 20 ? -9.880 -5.753 -2.109 1.00 0.00 20 LYS A O 3
ATOM 1639 N N . VAL A 1 21 ? -9.236 -6.961 -3.891 1.00 0.00 21 VAL A N 3
ATOM 1640 C CA . VAL A 1 21 ? -10.557 -7.566 -4.075 1.00 0.00 21 VAL A CA 3
ATOM 1641 C C . VAL A 1 21 ? -10.846 -8.554 -2.943 1.00 0.00 21 VAL A C 3
ATOM 1642 O O . VAL A 1 21 ? -11.635 -8.270 -2.043 1.00 0.00 21 VAL A O 3
ATOM 1655 N N . SER A 1 22 ? -10.201 -9.710 -3.000 1.00 0.00 22 SER A N 3
ATOM 1656 C CA . SER A 1 22 ? -10.391 -10.736 -1.981 1.00 0.00 22 SER A CA 3
ATOM 1657 C C . SER A 1 22 ? -9.682 -12.025 -2.387 1.00 0.00 22 SER A C 3
ATOM 1658 O O . SER A 1 22 ? -9.704 -12.417 -3.554 1.00 0.00 22 SER A O 3
ATOM 1666 N N . THR A 1 23 ? -9.049 -12.673 -1.417 1.00 0.00 23 THR A N 3
ATOM 1667 C CA . THR A 1 23 ? -8.329 -13.915 -1.681 1.00 0.00 23 THR A CA 3
ATOM 1668 C C . THR A 1 23 ? -9.293 -15.040 -2.048 1.00 0.00 23 THR A C 3
ATOM 1669 O O . THR A 1 23 ? -8.935 -15.958 -2.784 1.00 0.00 23 THR A O 3
ATOM 1680 N N . ALA A 1 24 ? -10.516 -14.964 -1.529 1.00 0.00 24 ALA A N 3
ATOM 1681 C CA . ALA A 1 24 ? -11.518 -15.987 -1.812 1.00 0.00 24 ALA A CA 3
ATOM 1682 C C . ALA A 1 24 ? -12.126 -15.788 -3.199 1.00 0.00 24 ALA A C 3
ATOM 1683 O O . ALA A 1 24 ? -12.406 -16.753 -3.909 1.00 0.00 24 ALA A O 3
ATOM 1690 N N . THR A 1 25 ? -12.338 -14.531 -3.571 1.00 0.00 25 THR A N 3
ATOM 1691 C CA . THR A 1 25 ? -12.927 -14.231 -4.872 1.00 0.00 25 THR A CA 3
ATOM 1692 C C . THR A 1 25 ? -12.075 -14.832 -5.985 1.00 0.00 25 THR A C 3
ATOM 1693 O O . THR A 1 25 ? -12.522 -15.719 -6.710 1.00 0.00 25 THR A O 3
ATOM 1704 N N . VAL A 1 26 ? -10.852 -14.339 -6.120 1.00 0.00 26 VAL A N 3
ATOM 1705 C CA . VAL A 1 26 ? -9.950 -14.831 -7.154 1.00 0.00 26 VAL A CA 3
ATOM 1706 C C . VAL A 1 26 ? -9.857 -16.358 -7.126 1.00 0.00 26 VAL A C 3
ATOM 1707 O O . VAL A 1 26 ? -9.590 -16.990 -8.146 1.00 0.00 26 VAL A O 3
ATOM 1720 N N . SER A 1 27 ? -10.073 -16.941 -5.950 1.00 0.00 27 SER A N 3
ATOM 1721 C CA . SER A 1 27 ? -10.000 -18.394 -5.802 1.00 0.00 27 SER A CA 3
ATOM 1722 C C . SER A 1 27 ? -11.311 -19.055 -6.224 1.00 0.00 27 SER A C 3
ATOM 1723 O O . SER A 1 27 ? -11.310 -20.155 -6.773 1.00 0.00 27 SER A O 3
ATOM 1731 N N . ARG A 1 28 ? -12.426 -18.379 -5.961 1.00 0.00 28 ARG A N 3
ATOM 1732 C CA . ARG A 1 28 ? -13.737 -18.914 -6.318 1.00 0.00 28 ARG A CA 3
ATOM 1733 C C . ARG A 1 28 ? -14.051 -18.648 -7.787 1.00 0.00 28 ARG A C 3
ATOM 1734 O O . ARG A 1 28 ? -14.764 -19.419 -8.430 1.00 0.00 28 ARG A O 3
ATOM 1755 N N . ALA A 1 29 ? -13.520 -17.548 -8.306 1.00 0.00 29 ALA A N 3
ATOM 1756 C CA . ALA A 1 29 ? -13.758 -17.182 -9.698 1.00 0.00 29 ALA A CA 3
ATOM 1757 C C . ALA A 1 29 ? -13.387 -18.332 -10.626 1.00 0.00 29 ALA A C 3
ATOM 1758 O O . ALA A 1 29 ? -14.199 -18.776 -11.435 1.00 0.00 29 ALA A O 3
ATOM 1765 N N . LEU A 1 30 ? -12.154 -18.807 -10.507 1.00 0.00 30 LEU A N 3
ATOM 1766 C CA . LEU A 1 30 ? -11.684 -19.902 -11.346 1.00 0.00 30 LEU A CA 3
ATOM 1767 C C . LEU A 1 30 ? -12.679 -21.062 -11.334 1.00 0.00 30 LEU A C 3
ATOM 1768 O O . LEU A 1 30 ? -12.555 -22.002 -12.117 1.00 0.00 30 LEU A O 3
ATOM 1784 N N . MET A 1 31 ? -13.662 -20.991 -10.434 1.00 0.00 31 MET A N 3
ATOM 1785 C CA . MET A 1 31 ? -14.676 -22.045 -10.319 1.00 0.00 31 MET A CA 3
ATOM 1786 C C . MET A 1 31 ? -16.059 -21.510 -10.679 1.00 0.00 31 MET A C 3
ATOM 1787 O O . MET A 1 31 ? -16.873 -22.220 -11.268 1.00 0.00 31 MET A O 3
ATOM 1801 N N . ASN A 1 32 ? -16.324 -20.258 -10.314 1.00 0.00 32 ASN A N 3
ATOM 1802 C CA . ASN A 1 32 ? -17.621 -19.646 -10.598 1.00 0.00 32 ASN A CA 3
ATOM 1803 C C . ASN A 1 32 ? -17.505 -18.123 -10.642 1.00 0.00 32 ASN A C 3
ATOM 1804 O O . ASN A 1 32 ? -17.806 -17.449 -9.659 1.00 0.00 32 ASN A O 3
ATOM 1815 N N . PRO A 1 33 ? -17.076 -17.574 -11.754 1.00 0.00 33 PRO A N 3
ATOM 1816 C CA . PRO A 1 33 ? -16.924 -16.091 -11.927 1.00 0.00 33 PRO A CA 3
ATOM 1817 C C . PRO A 1 33 ? -18.264 -15.348 -11.823 1.00 0.00 33 PRO A C 3
ATOM 1818 O O . PRO A 1 33 ? -18.642 -14.597 -12.722 1.00 0.00 33 PRO A O 3
ATOM 1829 N N . ASP A 1 34 ? -18.978 -15.563 -10.717 1.00 0.00 34 ASP A N 3
ATOM 1830 C CA . ASP A 1 34 ? -20.276 -14.916 -10.493 1.00 0.00 34 ASP A CA 3
ATOM 1831 C C . ASP A 1 34 ? -20.271 -14.115 -9.190 1.00 0.00 34 ASP A C 3
ATOM 1832 O O . ASP A 1 34 ? -20.981 -13.117 -9.066 1.00 0.00 34 ASP A O 3
ATOM 1841 N N . LYS A 1 35 ? -19.473 -14.558 -8.221 1.00 0.00 35 LYS A N 3
ATOM 1842 C CA . LYS A 1 35 ? -19.395 -13.871 -6.936 1.00 0.00 35 LYS A CA 3
ATOM 1843 C C . LYS A 1 35 ? -18.772 -12.487 -7.100 1.00 0.00 35 LYS A C 3
ATOM 1844 O O . LYS A 1 35 ? -18.994 -11.596 -6.281 1.00 0.00 35 LYS A O 3
ATOM 1863 N N . VAL A 1 36 ? -17.994 -12.316 -8.163 1.00 0.00 36 VAL A N 3
ATOM 1864 C CA . VAL A 1 36 ? -17.346 -11.038 -8.423 1.00 0.00 36 VAL A CA 3
ATOM 1865 C C . VAL A 1 36 ? -18.381 -9.985 -8.807 1.00 0.00 36 VAL A C 3
ATOM 1866 O O . VAL A 1 36 ? -19.320 -10.264 -9.550 1.00 0.00 36 VAL A O 3
ATOM 1879 N N . SER A 1 37 ? -18.195 -8.775 -8.296 1.00 0.00 37 SER A N 3
ATOM 1880 C CA . SER A 1 37 ? -19.109 -7.681 -8.588 1.00 0.00 37 SER A CA 3
ATOM 1881 C C . SER A 1 37 ? -18.934 -7.219 -10.028 1.00 0.00 37 SER A C 3
ATOM 1882 O O . SER A 1 37 ? -17.905 -7.471 -10.650 1.00 0.00 37 SER A O 3
ATOM 1890 N N . GLN A 1 38 ? -19.952 -6.550 -10.555 1.00 0.00 38 GLN A N 3
ATOM 1891 C CA . GLN A 1 38 ? -19.904 -6.064 -11.929 1.00 0.00 38 GLN A CA 3
ATOM 1892 C C . GLN A 1 38 ? -18.575 -5.366 -12.195 1.00 0.00 38 GLN A C 3
ATOM 1893 O O . GLN A 1 38 ? -17.826 -5.763 -13.087 1.00 0.00 38 GLN A O 3
ATOM 1907 N N . ALA A 1 39 ? -18.284 -4.330 -11.421 1.00 0.00 39 ALA A N 3
ATOM 1908 C CA . ALA A 1 39 ? -17.034 -3.612 -11.604 1.00 0.00 39 ALA A CA 3
ATOM 1909 C C . ALA A 1 39 ? -15.867 -4.583 -11.472 1.00 0.00 39 ALA A C 3
ATOM 1910 O O . ALA A 1 39 ? -15.004 -4.660 -12.347 1.00 0.00 39 ALA A O 3
ATOM 1917 N N . THR A 1 40 ? -15.847 -5.321 -10.366 1.00 0.00 40 THR A N 3
ATOM 1918 C CA . THR A 1 40 ? -14.784 -6.285 -10.114 1.00 0.00 40 THR A CA 3
ATOM 1919 C C . THR A 1 40 ? -14.719 -7.320 -11.231 1.00 0.00 40 THR A C 3
ATOM 1920 O O . THR A 1 40 ? -13.669 -7.909 -11.481 1.00 0.00 40 THR A O 3
ATOM 1931 N N . ARG A 1 41 ? -15.844 -7.536 -11.902 1.00 0.00 41 ARG A N 3
ATOM 1932 C CA . ARG A 1 41 ? -15.890 -8.504 -12.987 1.00 0.00 41 ARG A CA 3
ATOM 1933 C C . ARG A 1 41 ? -15.108 -7.991 -14.190 1.00 0.00 41 ARG A C 3
ATOM 1934 O O . ARG A 1 41 ? -14.416 -8.752 -14.864 1.00 0.00 41 ARG A O 3
ATOM 1955 N N . ASN A 1 42 ? -15.227 -6.694 -14.455 1.00 0.00 42 ASN A N 3
ATOM 1956 C CA . ASN A 1 42 ? -14.528 -6.091 -15.583 1.00 0.00 42 ASN A CA 3
ATOM 1957 C C . ASN A 1 42 ? -13.028 -6.008 -15.314 1.00 0.00 42 ASN A C 3
ATOM 1958 O O . ASN A 1 42 ? -12.217 -6.345 -16.176 1.00 0.00 42 ASN A O 3
ATOM 1969 N N . ARG A 1 43 ? -12.663 -5.559 -14.117 1.00 0.00 43 ARG A N 3
ATOM 1970 C CA . ARG A 1 43 ? -11.255 -5.439 -13.755 1.00 0.00 43 ARG A CA 3
ATOM 1971 C C . ARG A 1 43 ? -10.599 -6.811 -13.749 1.00 0.00 43 ARG A C 3
ATOM 1972 O O . ARG A 1 43 ? -9.487 -6.984 -14.251 1.00 0.00 43 ARG A O 3
ATOM 1993 N N . VAL A 1 44 ? -11.298 -7.788 -13.185 1.00 0.00 44 VAL A N 3
ATOM 1994 C CA . VAL A 1 44 ? -10.781 -9.144 -13.126 1.00 0.00 44 VAL A CA 3
ATOM 1995 C C . VAL A 1 44 ? -10.537 -9.669 -14.542 1.00 0.00 44 VAL A C 3
ATOM 1996 O O . VAL A 1 44 ? -9.455 -10.165 -14.855 1.00 0.00 44 VAL A O 3
ATOM 2009 N N . GLU A 1 45 ? -11.556 -9.565 -15.391 1.00 0.00 45 GLU A N 3
ATOM 2010 C CA . GLU A 1 45 ? -11.444 -10.040 -16.767 1.00 0.00 45 GLU A CA 3
ATOM 2011 C C . GLU A 1 45 ? -10.191 -9.476 -17.437 1.00 0.00 45 GLU A C 3
ATOM 2012 O O . GLU A 1 45 ? -9.461 -10.202 -18.112 1.00 0.00 45 GLU A O 3
ATOM 2024 N N . LYS A 1 46 ? -9.948 -8.183 -17.252 1.00 0.00 46 LYS A N 3
ATOM 2025 C CA . LYS A 1 46 ? -8.779 -7.542 -17.850 1.00 0.00 46 LYS A CA 3
ATOM 2026 C C . LYS A 1 46 ? -7.495 -8.022 -17.175 1.00 0.00 46 LYS A C 3
ATOM 2027 O O . LYS A 1 46 ? -6.472 -8.212 -17.834 1.00 0.00 46 LYS A O 3
ATOM 2046 N N . ALA A 1 47 ? -7.553 -8.207 -15.862 1.00 0.00 47 ALA A N 3
ATOM 2047 C CA . ALA A 1 47 ? -6.387 -8.653 -15.106 1.00 0.00 47 ALA A CA 3
ATOM 2048 C C . ALA A 1 47 ? -5.866 -9.980 -15.649 1.00 0.00 47 ALA A C 3
ATOM 2049 O O . ALA A 1 47 ? -4.700 -10.318 -15.458 1.00 0.00 47 ALA A O 3
ATOM 2056 N N . ALA A 1 48 ? -6.732 -10.724 -16.327 1.00 0.00 48 ALA A N 3
ATOM 2057 C CA . ALA A 1 48 ? -6.336 -12.010 -16.891 1.00 0.00 48 ALA A CA 3
ATOM 2058 C C . ALA A 1 48 ? -5.319 -11.811 -18.011 1.00 0.00 48 ALA A C 3
ATOM 2059 O O . ALA A 1 48 ? -4.319 -12.524 -18.089 1.00 0.00 48 ALA A O 3
ATOM 2066 N N . ARG A 1 49 ? -5.586 -10.847 -18.880 1.00 0.00 49 ARG A N 3
ATOM 2067 C CA . ARG A 1 49 ? -4.688 -10.564 -19.996 1.00 0.00 49 ARG A CA 3
ATOM 2068 C C . ARG A 1 49 ? -3.452 -9.799 -19.523 1.00 0.00 49 ARG A C 3
ATOM 2069 O O . ARG A 1 49 ? -2.330 -10.090 -19.942 1.00 0.00 49 ARG A O 3
ATOM 2090 N N . GLU A 1 50 ? -3.669 -8.807 -18.665 1.00 0.00 50 GLU A N 3
ATOM 2091 C CA . GLU A 1 50 ? -2.577 -7.985 -18.154 1.00 0.00 50 GLU A CA 3
ATOM 2092 C C . GLU A 1 50 ? -1.538 -8.824 -17.411 1.00 0.00 50 GLU A C 3
ATOM 2093 O O . GLU A 1 50 ? -0.336 -8.614 -17.569 1.00 0.00 50 GLU A O 3
ATOM 2105 N N . VAL A 1 51 ? -2.002 -9.762 -16.593 1.00 0.00 51 VAL A N 3
ATOM 2106 C CA . VAL A 1 51 ? -1.088 -10.606 -15.825 1.00 0.00 51 VAL A CA 3
ATOM 2107 C C . VAL A 1 51 ? -0.444 -11.668 -16.717 1.00 0.00 51 VAL A C 3
ATOM 2108 O O . VAL A 1 51 ? 0.626 -12.189 -16.404 1.00 0.00 51 VAL A O 3
ATOM 2121 N N . GLY A 1 52 ? -1.100 -11.982 -17.830 1.00 0.00 52 GLY A N 3
ATOM 2122 C CA . GLY A 1 52 ? -0.576 -12.980 -18.752 1.00 0.00 52 GLY A CA 3
ATOM 2123 C C . GLY A 1 52 ? -0.159 -14.245 -18.010 1.00 0.00 52 GLY A C 3
ATOM 2124 O O . GLY A 1 52 ? 0.990 -14.678 -18.102 1.00 0.00 52 GLY A O 3
ATOM 2128 N N . TYR A 1 53 ? -1.099 -14.837 -17.280 1.00 0.00 53 TYR A N 3
ATOM 2129 C CA . TYR A 1 53 ? -0.815 -16.060 -16.529 1.00 0.00 53 TYR A CA 3
ATOM 2130 C C . TYR A 1 53 ? -0.846 -17.267 -17.457 1.00 0.00 53 TYR A C 3
ATOM 2131 O O . TYR A 1 53 ? -1.884 -17.601 -18.027 1.00 0.00 53 TYR A O 3
ATOM 2149 N N . LEU A 1 54 ? 0.308 -17.917 -17.606 1.00 0.00 54 LEU A N 3
ATOM 2150 C CA . LEU A 1 54 ? 0.428 -19.095 -18.472 1.00 0.00 54 LEU A CA 3
ATOM 2151 C C . LEU A 1 54 ? 0.771 -20.357 -17.666 1.00 0.00 54 LEU A C 3
ATOM 2152 O O . LEU A 1 54 ? 0.314 -21.447 -18.012 1.00 0.00 54 LEU A O 3
ATOM 2168 N N . PRO A 1 55 ? 1.555 -20.253 -16.615 1.00 0.00 55 PRO A N 3
ATOM 2169 C CA . PRO A 1 55 ? 1.930 -21.442 -15.788 1.00 0.00 55 PRO A CA 3
ATOM 2170 C C . PRO A 1 55 ? 0.704 -22.236 -15.331 1.00 0.00 55 PRO A C 3
ATOM 2171 O O . PRO A 1 55 ? -0.387 -21.901 -15.760 1.00 0.00 55 PRO A O 3
ATOM 2182 N N . ALA A 1 9 ? 6.462 -13.777 -11.554 1.00 0.00 9 ALA A N 4
ATOM 2183 C CA . ALA A 1 9 ? 5.271 -13.432 -12.379 1.00 0.00 9 ALA A CA 4
ATOM 2184 C C . ALA A 1 9 ? 4.157 -12.919 -11.472 1.00 0.00 9 ALA A C 4
ATOM 2185 O O . ALA A 1 9 ? 4.238 -13.034 -10.249 1.00 0.00 9 ALA A O 4
ATOM 2192 N N . ALA A 1 10 ? 3.115 -12.353 -12.081 1.00 0.00 10 ALA A N 4
ATOM 2193 C CA . ALA A 1 10 ? 1.977 -11.822 -11.327 1.00 0.00 10 ALA A CA 4
ATOM 2194 C C . ALA A 1 10 ? 0.783 -12.765 -11.432 1.00 0.00 10 ALA A C 4
ATOM 2195 O O . ALA A 1 10 ? -0.100 -12.574 -12.265 1.00 0.00 10 ALA A O 4
ATOM 2202 N N . THR A 1 11 ? 0.765 -13.785 -10.581 1.00 0.00 11 THR A N 4
ATOM 2203 C CA . THR A 1 11 ? -0.328 -14.751 -10.591 1.00 0.00 11 THR A CA 4
ATOM 2204 C C . THR A 1 11 ? -1.663 -14.045 -10.368 1.00 0.00 11 THR A C 4
ATOM 2205 O O . THR A 1 11 ? -1.716 -12.965 -9.781 1.00 0.00 11 THR A O 4
ATOM 2216 N N . MET A 1 12 ? -2.738 -14.668 -10.838 1.00 0.00 12 MET A N 4
ATOM 2217 C CA . MET A 1 12 ? -4.070 -14.095 -10.682 1.00 0.00 12 MET A CA 4
ATOM 2218 C C . MET A 1 12 ? -4.292 -13.665 -9.237 1.00 0.00 12 MET A C 4
ATOM 2219 O O . MET A 1 12 ? -5.104 -12.783 -8.958 1.00 0.00 12 MET A O 4
ATOM 2233 N N . LYS A 1 13 ? -3.562 -14.293 -8.322 1.00 0.00 13 LYS A N 4
ATOM 2234 C CA . LYS A 1 13 ? -3.683 -13.969 -6.907 1.00 0.00 13 LYS A CA 4
ATOM 2235 C C . LYS A 1 13 ? -3.051 -12.614 -6.615 1.00 0.00 13 LYS A C 4
ATOM 2236 O O . LYS A 1 13 ? -3.608 -11.808 -5.870 1.00 0.00 13 LYS A O 4
ATOM 2255 N N . ASP A 1 14 ? -1.881 -12.366 -7.198 1.00 0.00 14 ASP A N 4
ATOM 2256 C CA . ASP A 1 14 ? -1.185 -11.108 -6.981 1.00 0.00 14 ASP A CA 4
ATOM 2257 C C . ASP A 1 14 ? -2.066 -9.939 -7.386 1.00 0.00 14 ASP A C 4
ATOM 2258 O O . ASP A 1 14 ? -2.071 -8.896 -6.731 1.00 0.00 14 ASP A O 4
ATOM 2267 N N . VAL A 1 15 ? -2.811 -10.115 -8.469 1.00 0.00 15 VAL A N 4
ATOM 2268 C CA . VAL A 1 15 ? -3.690 -9.065 -8.953 1.00 0.00 15 VAL A CA 4
ATOM 2269 C C . VAL A 1 15 ? -4.700 -8.676 -7.874 1.00 0.00 15 VAL A C 4
ATOM 2270 O O . VAL A 1 15 ? -4.913 -7.494 -7.606 1.00 0.00 15 VAL A O 4
ATOM 2283 N N . ALA A 1 16 ? -5.318 -9.679 -7.258 1.00 0.00 16 ALA A N 4
ATOM 2284 C CA . ALA A 1 16 ? -6.302 -9.424 -6.210 1.00 0.00 16 ALA A CA 4
ATOM 2285 C C . ALA A 1 16 ? -5.717 -8.505 -5.144 1.00 0.00 16 ALA A C 4
ATOM 2286 O O . ALA A 1 16 ? -6.438 -7.739 -4.505 1.00 0.00 16 ALA A O 4
ATOM 2293 N N . LEU A 1 17 ? -4.404 -8.589 -4.959 1.00 0.00 17 LEU A N 4
ATOM 2294 C CA . LEU A 1 17 ? -3.726 -7.758 -3.965 1.00 0.00 17 LEU A CA 4
ATOM 2295 C C . LEU A 1 17 ? -3.832 -6.281 -4.355 1.00 0.00 17 LEU A C 4
ATOM 2296 O O . LEU A 1 17 ? -4.180 -5.433 -3.533 1.00 0.00 17 LEU A O 4
ATOM 2312 N N . LYS A 1 18 ? -3.530 -5.983 -5.615 1.00 0.00 18 LYS A N 4
ATOM 2313 C CA . LYS A 1 18 ? -3.593 -4.607 -6.104 1.00 0.00 18 LYS A CA 4
ATOM 2314 C C . LYS A 1 18 ? -5.041 -4.133 -6.227 1.00 0.00 18 LYS A C 4
ATOM 2315 O O . LYS A 1 18 ? -5.348 -2.976 -5.941 1.00 0.00 18 LYS A O 4
ATOM 2334 N N . ALA A 1 19 ? -5.924 -5.032 -6.653 1.00 0.00 19 ALA A N 4
ATOM 2335 C CA . ALA A 1 19 ? -7.340 -4.695 -6.812 1.00 0.00 19 ALA A CA 4
ATOM 2336 C C . ALA A 1 19 ? -8.098 -4.944 -5.507 1.00 0.00 19 ALA A C 4
ATOM 2337 O O . ALA A 1 19 ? -9.298 -4.690 -5.416 1.00 0.00 19 ALA A O 4
ATOM 2344 N N . LYS A 1 20 ? -7.384 -5.440 -4.501 1.00 0.00 20 LYS A N 4
ATOM 2345 C CA . LYS A 1 20 ? -7.990 -5.718 -3.200 1.00 0.00 20 LYS A CA 4
ATOM 2346 C C . LYS A 1 20 ? -9.343 -6.394 -3.370 1.00 0.00 20 LYS A C 4
ATOM 2347 O O . LYS A 1 20 ? -10.331 -6.007 -2.745 1.00 0.00 20 LYS A O 4
ATOM 2366 N N . VAL A 1 21 ? -9.371 -7.402 -4.224 1.00 0.00 21 VAL A N 4
ATOM 2367 C CA . VAL A 1 21 ? -10.602 -8.136 -4.491 1.00 0.00 21 VAL A CA 4
ATOM 2368 C C . VAL A 1 21 ? -11.003 -8.972 -3.281 1.00 0.00 21 VAL A C 4
ATOM 2369 O O . VAL A 1 21 ? -11.877 -8.583 -2.507 1.00 0.00 21 VAL A O 4
ATOM 2382 N N . SER A 1 22 ? -10.355 -10.121 -3.126 1.00 0.00 22 SER A N 4
ATOM 2383 C CA . SER A 1 22 ? -10.642 -11.015 -2.007 1.00 0.00 22 SER A CA 4
ATOM 2384 C C . SER A 1 22 ? -10.025 -12.392 -2.262 1.00 0.00 22 SER A C 4
ATOM 2385 O O . SER A 1 22 ? -10.129 -12.938 -3.361 1.00 0.00 22 SER A O 4
ATOM 2393 N N . THR A 1 23 ? -9.380 -12.936 -1.239 1.00 0.00 23 THR A N 4
ATOM 2394 C CA . THR A 1 23 ? -8.738 -14.242 -1.347 1.00 0.00 23 THR A CA 4
ATOM 2395 C C . THR A 1 23 ? -9.752 -15.337 -1.675 1.00 0.00 23 THR A C 4
ATOM 2396 O O . THR A 1 23 ? -9.402 -16.350 -2.280 1.00 0.00 23 THR A O 4
ATOM 2407 N N . ALA A 1 24 ? -11.002 -15.139 -1.267 1.00 0.00 24 ALA A N 4
ATOM 2408 C CA . ALA A 1 24 ? -12.043 -16.130 -1.525 1.00 0.00 24 ALA A CA 4
ATOM 2409 C C . ALA A 1 24 ? -12.527 -16.054 -2.971 1.00 0.00 24 ALA A C 4
ATOM 2410 O O . ALA A 1 24 ? -12.763 -17.078 -3.612 1.00 0.00 24 ALA A O 4
ATOM 2417 N N . THR A 1 25 ? -12.680 -14.835 -3.474 1.00 0.00 25 THR A N 4
ATOM 2418 C CA . THR A 1 25 ? -13.145 -14.649 -4.846 1.00 0.00 25 THR A CA 4
ATOM 2419 C C . THR A 1 25 ? -12.198 -15.346 -5.814 1.00 0.00 25 THR A C 4
ATOM 2420 O O . THR A 1 25 ? -12.577 -16.304 -6.489 1.00 0.00 25 THR A O 4
ATOM 2431 N N . VAL A 1 26 ? -10.966 -14.855 -5.883 1.00 0.00 26 VAL A N 4
ATOM 2432 C CA . VAL A 1 26 ? -9.972 -15.433 -6.778 1.00 0.00 26 VAL A CA 4
ATOM 2433 C C . VAL A 1 26 ? -9.832 -16.937 -6.543 1.00 0.00 26 VAL A C 4
ATOM 2434 O O . VAL A 1 26 ? -9.584 -17.700 -7.478 1.00 0.00 26 VAL A O 4
ATOM 2447 N N . SER A 1 27 ? -9.992 -17.356 -5.292 1.00 0.00 27 SER A N 4
ATOM 2448 C CA . SER A 1 27 ? -9.878 -18.771 -4.950 1.00 0.00 27 SER A CA 4
ATOM 2449 C C . SER A 1 27 ? -11.117 -19.537 -5.405 1.00 0.00 27 SER A C 4
ATOM 2450 O O . SER A 1 27 ? -11.022 -20.677 -5.855 1.00 0.00 27 SER A O 4
ATOM 2458 N N . ARG A 1 28 ? -12.277 -18.898 -5.290 1.00 0.00 28 ARG A N 4
ATOM 2459 C CA . ARG A 1 28 ? -13.530 -19.523 -5.701 1.00 0.00 28 ARG A CA 4
ATOM 2460 C C . ARG A 1 28 ? -13.727 -19.373 -7.205 1.00 0.00 28 ARG A C 4
ATOM 2461 O O . ARG A 1 28 ? -14.492 -20.115 -7.821 1.00 0.00 28 ARG A O 4
ATOM 2482 N N . ALA A 1 29 ? -13.030 -18.403 -7.786 1.00 0.00 29 ALA A N 4
ATOM 2483 C CA . ALA A 1 29 ? -13.130 -18.149 -9.218 1.00 0.00 29 ALA A CA 4
ATOM 2484 C C . ALA A 1 29 ? -12.461 -19.263 -10.016 1.00 0.00 29 ALA A C 4
ATOM 2485 O O . ALA A 1 29 ? -12.743 -19.448 -11.200 1.00 0.00 29 ALA A O 4
ATOM 2492 N N . LEU A 1 30 ? -11.574 -20.002 -9.361 1.00 0.00 30 LEU A N 4
ATOM 2493 C CA . LEU A 1 30 ? -10.872 -21.094 -10.024 1.00 0.00 30 LEU A CA 4
ATOM 2494 C C . LEU A 1 30 ? -11.857 -22.156 -10.505 1.00 0.00 30 LEU A C 4
ATOM 2495 O O . LEU A 1 30 ? -11.575 -22.890 -11.452 1.00 0.00 30 LEU A O 4
ATOM 2511 N N . MET A 1 31 ? -13.015 -22.236 -9.845 1.00 0.00 31 MET A N 4
ATOM 2512 C CA . MET A 1 31 ? -14.045 -23.216 -10.209 1.00 0.00 31 MET A CA 4
ATOM 2513 C C . MET A 1 31 ? -15.362 -22.521 -10.544 1.00 0.00 31 MET A C 4
ATOM 2514 O O . MET A 1 31 ? -16.265 -23.129 -11.117 1.00 0.00 31 MET A O 4
ATOM 2528 N N . ASN A 1 32 ? -15.469 -21.245 -10.176 1.00 0.00 32 ASN A N 4
ATOM 2529 C CA . ASN A 1 32 ? -16.689 -20.479 -10.437 1.00 0.00 32 ASN A CA 4
ATOM 2530 C C . ASN A 1 32 ? -16.369 -18.991 -10.590 1.00 0.00 32 ASN A C 4
ATOM 2531 O O . ASN A 1 32 ? -16.512 -18.223 -9.639 1.00 0.00 32 ASN A O 4
ATOM 2542 N N . PRO A 1 33 ? -15.939 -18.567 -11.757 1.00 0.00 33 PRO A N 4
ATOM 2543 C CA . PRO A 1 33 ? -15.592 -17.137 -12.005 1.00 0.00 33 PRO A CA 4
ATOM 2544 C C . PRO A 1 33 ? -16.831 -16.280 -12.259 1.00 0.00 33 PRO A C 4
ATOM 2545 O O . PRO A 1 33 ? -17.100 -15.876 -13.389 1.00 0.00 33 PRO A O 4
ATOM 2556 N N . ASP A 1 34 ? -17.577 -16.006 -11.192 1.00 0.00 34 ASP A N 4
ATOM 2557 C CA . ASP A 1 34 ? -18.783 -15.193 -11.300 1.00 0.00 34 ASP A CA 4
ATOM 2558 C C . ASP A 1 34 ? -19.176 -14.635 -9.935 1.00 0.00 34 ASP A C 4
ATOM 2559 O O . ASP A 1 34 ? -20.354 -14.395 -9.669 1.00 0.00 34 ASP A O 4
ATOM 2568 N N . LYS A 1 35 ? -18.180 -14.429 -9.072 1.00 0.00 35 LYS A N 4
ATOM 2569 C CA . LYS A 1 35 ? -18.422 -13.896 -7.726 1.00 0.00 35 LYS A CA 4
ATOM 2570 C C . LYS A 1 35 ? -17.960 -12.448 -7.637 1.00 0.00 35 LYS A C 4
ATOM 2571 O O . LYS A 1 35 ? -18.432 -11.688 -6.790 1.00 0.00 35 LYS A O 4
ATOM 2590 N N . VAL A 1 36 ? -17.040 -12.070 -8.516 1.00 0.00 36 VAL A N 4
ATOM 2591 C CA . VAL A 1 36 ? -16.529 -10.707 -8.525 1.00 0.00 36 VAL A CA 4
ATOM 2592 C C . VAL A 1 36 ? -17.642 -9.736 -8.913 1.00 0.00 36 VAL A C 4
ATOM 2593 O O . VAL A 1 36 ? -18.507 -10.059 -9.726 1.00 0.00 36 VAL A O 4
ATOM 2606 N N . SER A 1 37 ? -17.607 -8.546 -8.328 1.00 0.00 37 SER A N 4
ATOM 2607 C CA . SER A 1 37 ? -18.611 -7.531 -8.617 1.00 0.00 37 SER A CA 4
ATOM 2608 C C . SER A 1 37 ? -18.521 -7.105 -10.076 1.00 0.00 37 SER A C 4
ATOM 2609 O O . SER A 1 37 ? -17.469 -7.217 -10.694 1.00 0.00 37 SER A O 4
ATOM 2617 N N . GLN A 1 38 ? -19.633 -6.637 -10.623 1.00 0.00 38 GLN A N 4
ATOM 2618 C CA . GLN A 1 38 ? -19.672 -6.219 -12.020 1.00 0.00 38 GLN A CA 4
ATOM 2619 C C . GLN A 1 38 ? -18.477 -5.333 -12.355 1.00 0.00 38 GLN A C 4
ATOM 2620 O O . GLN A 1 38 ? -17.714 -5.635 -13.271 1.00 0.00 38 GLN A O 4
ATOM 2634 N N . ALA A 1 39 ? -18.314 -4.243 -11.618 1.00 0.00 39 ALA A N 4
ATOM 2635 C CA . ALA A 1 39 ? -17.194 -3.350 -11.879 1.00 0.00 39 ALA A CA 4
ATOM 2636 C C . ALA A 1 39 ? -15.883 -4.112 -11.721 1.00 0.00 39 ALA A C 4
ATOM 2637 O O . ALA A 1 39 ? -15.027 -4.091 -12.605 1.00 0.00 39 ALA A O 4
ATOM 2644 N N . THR A 1 40 ? -15.736 -4.779 -10.583 1.00 0.00 40 THR A N 4
ATOM 2645 C CA . THR A 1 40 ? -14.531 -5.546 -10.294 1.00 0.00 40 THR A CA 4
ATOM 2646 C C . THR A 1 40 ? -14.352 -6.692 -11.289 1.00 0.00 40 THR A C 4
ATOM 2647 O O . THR A 1 40 ? -13.245 -7.194 -11.473 1.00 0.00 40 THR A O 4
ATOM 2658 N N . ARG A 1 41 ? -15.447 -7.101 -11.925 1.00 0.00 41 ARG A N 4
ATOM 2659 C CA . ARG A 1 41 ? -15.397 -8.189 -12.898 1.00 0.00 41 ARG A CA 4
ATOM 2660 C C . ARG A 1 41 ? -14.694 -7.746 -14.176 1.00 0.00 41 ARG A C 4
ATOM 2661 O O . ARG A 1 41 ? -13.972 -8.522 -14.802 1.00 0.00 41 ARG A O 4
ATOM 2682 N N . ASN A 1 42 ? -14.923 -6.502 -14.571 1.00 0.00 42 ASN A N 4
ATOM 2683 C CA . ASN A 1 42 ? -14.309 -5.982 -15.785 1.00 0.00 42 ASN A CA 4
ATOM 2684 C C . ASN A 1 42 ? -12.827 -5.689 -15.568 1.00 0.00 42 ASN A C 4
ATOM 2685 O O . ASN A 1 42 ? -12.003 -5.930 -16.451 1.00 0.00 42 ASN A O 4
ATOM 2696 N N . ARG A 1 43 ? -12.491 -5.160 -14.397 1.00 0.00 43 ARG A N 4
ATOM 2697 C CA . ARG A 1 43 ? -11.108 -4.828 -14.083 1.00 0.00 43 ARG A CA 4
ATOM 2698 C C . ARG A 1 43 ? -10.242 -6.080 -14.039 1.00 0.00 43 ARG A C 4
ATOM 2699 O O . ARG A 1 43 ? -9.164 -6.115 -14.632 1.00 0.00 43 ARG A O 4
ATOM 2720 N N . VAL A 1 44 ? -10.708 -7.106 -13.335 1.00 0.00 44 VAL A N 4
ATOM 2721 C CA . VAL A 1 44 ? -9.935 -8.340 -13.238 1.00 0.00 44 VAL A CA 4
ATOM 2722 C C . VAL A 1 44 ? -9.763 -8.959 -14.621 1.00 0.00 44 VAL A C 4
ATOM 2723 O O . VAL A 1 44 ? -8.669 -9.392 -14.984 1.00 0.00 44 VAL A O 4
ATOM 2736 N N . GLU A 1 45 ? -10.849 -9.005 -15.386 1.00 0.00 45 GLU A N 4
ATOM 2737 C CA . GLU A 1 45 ? -10.798 -9.583 -16.726 1.00 0.00 45 GLU A CA 4
ATOM 2738 C C . GLU A 1 45 ? -9.654 -8.980 -17.535 1.00 0.00 45 GLU A C 4
ATOM 2739 O O . GLU A 1 45 ? -8.846 -9.706 -18.115 1.00 0.00 45 GLU A O 4
ATOM 2751 N N . LYS A 1 46 ? -9.581 -7.651 -17.570 1.00 0.00 46 LYS A N 4
ATOM 2752 C CA . LYS A 1 46 ? -8.520 -6.972 -18.310 1.00 0.00 46 LYS A CA 4
ATOM 2753 C C . LYS A 1 46 ? -7.172 -7.128 -17.607 1.00 0.00 46 LYS A C 4
ATOM 2754 O O . LYS A 1 46 ? -6.128 -7.205 -18.254 1.00 0.00 46 LYS A O 4
ATOM 2773 N N . ALA A 1 47 ? -7.204 -7.166 -16.277 1.00 0.00 47 ALA A N 4
ATOM 2774 C CA . ALA A 1 47 ? -5.982 -7.303 -15.491 1.00 0.00 47 ALA A CA 4
ATOM 2775 C C . ALA A 1 47 ? -5.415 -8.713 -15.601 1.00 0.00 47 ALA A C 4
ATOM 2776 O O . ALA A 1 47 ? -4.228 -8.931 -15.367 1.00 0.00 47 ALA A O 4
ATOM 2783 N N . ALA A 1 48 ? -6.269 -9.667 -15.962 1.00 0.00 48 ALA A N 4
ATOM 2784 C CA . ALA A 1 48 ? -5.832 -11.053 -16.099 1.00 0.00 48 ALA A CA 4
ATOM 2785 C C . ALA A 1 48 ? -4.942 -11.222 -17.328 1.00 0.00 48 ALA A C 4
ATOM 2786 O O . ALA A 1 48 ? -3.970 -11.976 -17.302 1.00 0.00 48 ALA A O 4
ATOM 2793 N N . ARG A 1 49 ? -5.281 -10.517 -18.403 1.00 0.00 49 ARG A N 4
ATOM 2794 C CA . ARG A 1 49 ? -4.501 -10.600 -19.634 1.00 0.00 49 ARG A CA 4
ATOM 2795 C C . ARG A 1 49 ? -3.167 -9.878 -19.469 1.00 0.00 49 ARG A C 4
ATOM 2796 O O . ARG A 1 49 ? -2.137 -10.338 -19.963 1.00 0.00 49 ARG A O 4
ATOM 2817 N N . GLU A 1 50 ? -3.195 -8.748 -18.772 1.00 0.00 50 GLU A N 4
ATOM 2818 C CA . GLU A 1 50 ? -1.987 -7.970 -18.546 1.00 0.00 50 GLU A CA 4
ATOM 2819 C C . GLU A 1 50 ? -0.900 -8.832 -17.912 1.00 0.00 50 GLU A C 4
ATOM 2820 O O . GLU A 1 50 ? 0.257 -8.798 -18.332 1.00 0.00 50 GLU A O 4
ATOM 2832 N N . VAL A 1 51 ? -1.279 -9.604 -16.897 1.00 0.00 51 VAL A N 4
ATOM 2833 C CA . VAL A 1 51 ? -0.325 -10.471 -16.215 1.00 0.00 51 VAL A CA 4
ATOM 2834 C C . VAL A 1 51 ? -0.013 -11.699 -17.063 1.00 0.00 51 VAL A C 4
ATOM 2835 O O . VAL A 1 51 ? 0.786 -12.550 -16.672 1.00 0.00 51 VAL A O 4
ATOM 2848 N N . GLY A 1 52 ? -0.648 -11.783 -18.228 1.00 0.00 52 GLY A N 4
ATOM 2849 C CA . GLY A 1 52 ? -0.430 -12.910 -19.126 1.00 0.00 52 GLY A CA 4
ATOM 2850 C C . GLY A 1 52 ? -0.446 -14.232 -18.365 1.00 0.00 52 GLY A C 4
ATOM 2851 O O . GLY A 1 52 ? 0.475 -15.039 -18.486 1.00 0.00 52 GLY A O 4
ATOM 2855 N N . TYR A 1 53 ? -1.500 -14.448 -17.584 1.00 0.00 53 TYR A N 4
ATOM 2856 C CA . TYR A 1 53 ? -1.627 -15.683 -16.810 1.00 0.00 53 TYR A CA 4
ATOM 2857 C C . TYR A 1 53 ? -2.184 -16.803 -17.683 1.00 0.00 53 TYR A C 4
ATOM 2858 O O . TYR A 1 53 ? -3.198 -16.629 -18.360 1.00 0.00 53 TYR A O 4
ATOM 2876 N N . LEU A 1 54 ? -1.510 -17.954 -17.667 1.00 0.00 54 LEU A N 4
ATOM 2877 C CA . LEU A 1 54 ? -1.936 -19.108 -18.463 1.00 0.00 54 LEU A CA 4
ATOM 2878 C C . LEU A 1 54 ? -1.937 -20.373 -17.595 1.00 0.00 54 LEU A C 4
ATOM 2879 O O . LEU A 1 54 ? -1.166 -20.468 -16.641 1.00 0.00 54 LEU A O 4
ATOM 2895 N N . PRO A 1 55 ? -2.776 -21.339 -17.898 1.00 0.00 55 PRO A N 4
ATOM 2896 C CA . PRO A 1 55 ? -2.847 -22.607 -17.111 1.00 0.00 55 PRO A CA 4
ATOM 2897 C C . PRO A 1 55 ? -1.628 -23.497 -17.354 1.00 0.00 55 PRO A C 4
ATOM 2898 O O . PRO A 1 55 ? -0.567 -22.957 -17.622 1.00 0.00 55 PRO A O 4
ATOM 2909 N N . ALA A 1 9 ? 6.504 -14.709 -11.081 1.00 0.00 9 ALA A N 5
ATOM 2910 C CA . ALA A 1 9 ? 5.737 -13.733 -11.907 1.00 0.00 9 ALA A CA 5
ATOM 2911 C C . ALA A 1 9 ? 4.579 -13.176 -11.087 1.00 0.00 9 ALA A C 5
ATOM 2912 O O . ALA A 1 9 ? 4.615 -13.186 -9.857 1.00 0.00 9 ALA A O 5
ATOM 2919 N N . ALA A 1 10 ? 3.550 -12.690 -11.780 1.00 0.00 10 ALA A N 5
ATOM 2920 C CA . ALA A 1 10 ? 2.369 -12.124 -11.118 1.00 0.00 10 ALA A CA 5
ATOM 2921 C C . ALA A 1 10 ? 1.135 -12.964 -11.427 1.00 0.00 10 ALA A C 5
ATOM 2922 O O . ALA A 1 10 ? 0.361 -12.638 -12.328 1.00 0.00 10 ALA A O 5
ATOM 2929 N N . THR A 1 11 ? 0.957 -14.043 -10.675 1.00 0.00 11 THR A N 5
ATOM 2930 C CA . THR A 1 11 ? -0.187 -14.924 -10.878 1.00 0.00 11 THR A CA 5
ATOM 2931 C C . THR A 1 11 ? -1.492 -14.162 -10.655 1.00 0.00 11 THR A C 5
ATOM 2932 O O . THR A 1 11 ? -1.487 -13.039 -10.152 1.00 0.00 11 THR A O 5
ATOM 2943 N N . MET A 1 12 ? -2.603 -14.784 -11.031 1.00 0.00 12 MET A N 5
ATOM 2944 C CA . MET A 1 12 ? -3.910 -14.159 -10.865 1.00 0.00 12 MET A CA 5
ATOM 2945 C C . MET A 1 12 ? -4.140 -13.796 -9.403 1.00 0.00 12 MET A C 5
ATOM 2946 O O . MET A 1 12 ? -4.915 -12.892 -9.093 1.00 0.00 12 MET A O 5
ATOM 2960 N N . LYS A 1 13 ? -3.459 -14.506 -8.512 1.00 0.00 13 LYS A N 5
ATOM 2961 C CA . LYS A 1 13 ? -3.595 -14.249 -7.086 1.00 0.00 13 LYS A CA 5
ATOM 2962 C C . LYS A 1 13 ? -2.992 -12.895 -6.736 1.00 0.00 13 LYS A C 5
ATOM 2963 O O . LYS A 1 13 ? -3.545 -12.149 -5.928 1.00 0.00 13 LYS A O 5
ATOM 2982 N N . ASP A 1 14 ? -1.853 -12.582 -7.347 1.00 0.00 14 ASP A N 5
ATOM 2983 C CA . ASP A 1 14 ? -1.188 -11.315 -7.087 1.00 0.00 14 ASP A CA 5
ATOM 2984 C C . ASP A 1 14 ? -2.065 -10.153 -7.528 1.00 0.00 14 ASP A C 5
ATOM 2985 O O . ASP A 1 14 ? -2.096 -9.106 -6.883 1.00 0.00 14 ASP A O 5
ATOM 2994 N N . VAL A 1 15 ? -2.775 -10.342 -8.635 1.00 0.00 15 VAL A N 5
ATOM 2995 C CA . VAL A 1 15 ? -3.648 -9.301 -9.154 1.00 0.00 15 VAL A CA 5
ATOM 2996 C C . VAL A 1 15 ? -4.693 -8.904 -8.115 1.00 0.00 15 VAL A C 5
ATOM 2997 O O . VAL A 1 15 ? -4.945 -7.720 -7.896 1.00 0.00 15 VAL A O 5
ATOM 3010 N N . ALA A 1 16 ? -5.300 -9.902 -7.478 1.00 0.00 16 ALA A N 5
ATOM 3011 C CA . ALA A 1 16 ? -6.317 -9.637 -6.464 1.00 0.00 16 ALA A CA 5
ATOM 3012 C C . ALA A 1 16 ? -5.782 -8.667 -5.415 1.00 0.00 16 ALA A C 5
ATOM 3013 O O . ALA A 1 16 ? -6.495 -7.777 -4.953 1.00 0.00 16 ALA A O 5
ATOM 3020 N N . LEU A 1 17 ? -4.522 -8.854 -5.042 1.00 0.00 17 LEU A N 5
ATOM 3021 C CA . LEU A 1 17 ? -3.892 -7.998 -4.043 1.00 0.00 17 LEU A CA 5
ATOM 3022 C C . LEU A 1 17 ? -3.961 -6.532 -4.464 1.00 0.00 17 LEU A C 5
ATOM 3023 O O . LEU A 1 17 ? -4.291 -5.661 -3.660 1.00 0.00 17 LEU A O 5
ATOM 3039 N N . LYS A 1 18 ? -3.638 -6.265 -5.725 1.00 0.00 18 LYS A N 5
ATOM 3040 C CA . LYS A 1 18 ? -3.656 -4.899 -6.239 1.00 0.00 18 LYS A CA 5
ATOM 3041 C C . LYS A 1 18 ? -5.083 -4.361 -6.335 1.00 0.00 18 LYS A C 5
ATOM 3042 O O . LYS A 1 18 ? -5.318 -3.169 -6.136 1.00 0.00 18 LYS A O 5
ATOM 3061 N N . ALA A 1 19 ? -6.033 -5.243 -6.644 1.00 0.00 19 ALA A N 5
ATOM 3062 C CA . ALA A 1 19 ? -7.436 -4.838 -6.768 1.00 0.00 19 ALA A CA 5
ATOM 3063 C C . ALA A 1 19 ? -8.162 -4.986 -5.429 1.00 0.00 19 ALA A C 5
ATOM 3064 O O . ALA A 1 19 ? -9.345 -4.665 -5.317 1.00 0.00 19 ALA A O 5
ATOM 3071 N N . LYS A 1 20 ? -7.444 -5.466 -4.416 1.00 0.00 20 LYS A N 5
ATOM 3072 C CA . LYS A 1 20 ? -8.031 -5.642 -3.090 1.00 0.00 20 LYS A CA 5
ATOM 3073 C C . LYS A 1 20 ? -9.394 -6.318 -3.191 1.00 0.00 20 LYS A C 5
ATOM 3074 O O . LYS A 1 20 ? -10.361 -5.891 -2.561 1.00 0.00 20 LYS A O 5
ATOM 3093 N N . VAL A 1 21 ? -9.460 -7.368 -3.994 1.00 0.00 21 VAL A N 5
ATOM 3094 C CA . VAL A 1 21 ? -10.709 -8.096 -4.185 1.00 0.00 21 VAL A CA 5
ATOM 3095 C C . VAL A 1 21 ? -11.097 -8.860 -2.924 1.00 0.00 21 VAL A C 5
ATOM 3096 O O . VAL A 1 21 ? -11.967 -8.426 -2.169 1.00 0.00 21 VAL A O 5
ATOM 3109 N N . SER A 1 22 ? -10.446 -9.996 -2.706 1.00 0.00 22 SER A N 5
ATOM 3110 C CA . SER A 1 22 ? -10.728 -10.821 -1.532 1.00 0.00 22 SER A CA 5
ATOM 3111 C C . SER A 1 22 ? -10.113 -12.209 -1.696 1.00 0.00 22 SER A C 5
ATOM 3112 O O . SER A 1 22 ? -10.190 -12.812 -2.765 1.00 0.00 22 SER A O 5
ATOM 3120 N N . THR A 1 23 ? -9.499 -12.703 -0.627 1.00 0.00 23 THR A N 5
ATOM 3121 C CA . THR A 1 23 ? -8.868 -14.018 -0.655 1.00 0.00 23 THR A CA 5
ATOM 3122 C C . THR A 1 23 ? -9.895 -15.114 -0.933 1.00 0.00 23 THR A C 5
ATOM 3123 O O . THR A 1 23 ? -9.559 -16.162 -1.484 1.00 0.00 23 THR A O 5
ATOM 3134 N N . ALA A 1 24 ? -11.144 -14.873 -0.544 1.00 0.00 24 ALA A N 5
ATOM 3135 C CA . ALA A 1 24 ? -12.204 -15.855 -0.755 1.00 0.00 24 ALA A CA 5
ATOM 3136 C C . ALA A 1 24 ? -12.683 -15.843 -2.206 1.00 0.00 24 ALA A C 5
ATOM 3137 O O . ALA A 1 24 ? -12.959 -16.891 -2.787 1.00 0.00 24 ALA A O 5
ATOM 3144 N N . THR A 1 25 ? -12.790 -14.650 -2.782 1.00 0.00 25 THR A N 5
ATOM 3145 C CA . THR A 1 25 ? -13.249 -14.532 -4.162 1.00 0.00 25 THR A CA 5
ATOM 3146 C C . THR A 1 25 ? -12.338 -15.337 -5.079 1.00 0.00 25 THR A C 5
ATOM 3147 O O . THR A 1 25 ? -12.766 -16.317 -5.688 1.00 0.00 25 THR A O 5
ATOM 3158 N N . VAL A 1 26 ? -11.083 -14.919 -5.173 1.00 0.00 26 VAL A N 5
ATOM 3159 C CA . VAL A 1 26 ? -10.120 -15.609 -6.022 1.00 0.00 26 VAL A CA 5
ATOM 3160 C C . VAL A 1 26 ? -10.092 -17.105 -5.706 1.00 0.00 26 VAL A C 5
ATOM 3161 O O . VAL A 1 26 ? -9.842 -17.929 -6.585 1.00 0.00 26 VAL A O 5
ATOM 3174 N N . SER A 1 27 ? -10.350 -17.445 -4.446 1.00 0.00 27 SER A N 5
ATOM 3175 C CA . SER A 1 27 ? -10.350 -18.843 -4.026 1.00 0.00 27 SER A CA 5
ATOM 3176 C C . SER A 1 27 ? -11.623 -19.546 -4.489 1.00 0.00 27 SER A C 5
ATOM 3177 O O . SER A 1 27 ? -11.597 -20.722 -4.854 1.00 0.00 27 SER A O 5
ATOM 3185 N N . ARG A 1 28 ? -12.735 -18.819 -4.474 1.00 0.00 28 ARG A N 5
ATOM 3186 C CA . ARG A 1 28 ? -14.013 -19.381 -4.897 1.00 0.00 28 ARG A CA 5
ATOM 3187 C C . ARG A 1 28 ? -14.104 -19.400 -6.418 1.00 0.00 28 ARG A C 5
ATOM 3188 O O . ARG A 1 28 ? -14.903 -20.135 -6.996 1.00 0.00 28 ARG A O 5
ATOM 3209 N N . ALA A 1 29 ? -13.273 -18.586 -7.057 1.00 0.00 29 ALA A N 5
ATOM 3210 C CA . ALA A 1 29 ? -13.254 -18.507 -8.514 1.00 0.00 29 ALA A CA 5
ATOM 3211 C C . ALA A 1 29 ? -12.634 -19.765 -9.114 1.00 0.00 29 ALA A C 5
ATOM 3212 O O . ALA A 1 29 ? -12.845 -20.075 -10.285 1.00 0.00 29 ALA A O 5
ATOM 3219 N N . LEU A 1 30 ? -11.870 -20.489 -8.303 1.00 0.00 30 LEU A N 5
ATOM 3220 C CA . LEU A 1 30 ? -11.230 -21.713 -8.771 1.00 0.00 30 LEU A CA 5
ATOM 3221 C C . LEU A 1 30 ? -12.282 -22.748 -9.161 1.00 0.00 30 LEU A C 5
ATOM 3222 O O . LEU A 1 30 ? -12.009 -23.663 -9.938 1.00 0.00 30 LEU A O 5
ATOM 3238 N N . MET A 1 31 ? -13.488 -22.595 -8.612 1.00 0.00 31 MET A N 5
ATOM 3239 C CA . MET A 1 31 ? -14.593 -23.519 -8.901 1.00 0.00 31 MET A CA 5
ATOM 3240 C C . MET A 1 31 ? -15.783 -22.765 -9.491 1.00 0.00 31 MET A C 5
ATOM 3241 O O . MET A 1 31 ? -16.715 -23.376 -10.015 1.00 0.00 31 MET A O 5
ATOM 3255 N N . ASN A 1 32 ? -15.748 -21.439 -9.395 1.00 0.00 32 ASN A N 5
ATOM 3256 C CA . ASN A 1 32 ? -16.833 -20.610 -9.917 1.00 0.00 32 ASN A CA 5
ATOM 3257 C C . ASN A 1 32 ? -16.309 -19.231 -10.315 1.00 0.00 32 ASN A C 5
ATOM 3258 O O . ASN A 1 32 ? -16.626 -18.229 -9.677 1.00 0.00 32 ASN A O 5
ATOM 3269 N N . PRO A 1 33 ? -15.511 -19.169 -11.350 1.00 0.00 33 PRO A N 5
ATOM 3270 C CA . PRO A 1 33 ? -14.922 -17.891 -11.843 1.00 0.00 33 PRO A CA 5
ATOM 3271 C C . PRO A 1 33 ? -15.893 -17.106 -12.726 1.00 0.00 33 PRO A C 5
ATOM 3272 O O . PRO A 1 33 ? -16.866 -17.657 -13.235 1.00 0.00 33 PRO A O 5
ATOM 3283 N N . ASP A 1 34 ? -15.609 -15.815 -12.889 1.00 0.00 34 ASP A N 5
ATOM 3284 C CA . ASP A 1 34 ? -16.453 -14.934 -13.708 1.00 0.00 34 ASP A CA 5
ATOM 3285 C C . ASP A 1 34 ? -17.703 -14.524 -12.936 1.00 0.00 34 ASP A C 5
ATOM 3286 O O . ASP A 1 34 ? -18.732 -14.197 -13.530 1.00 0.00 34 ASP A O 5
ATOM 3295 N N . LYS A 1 35 ? -17.605 -14.540 -11.606 1.00 0.00 35 LYS A N 5
ATOM 3296 C CA . LYS A 1 35 ? -18.730 -14.165 -10.744 1.00 0.00 35 LYS A CA 5
ATOM 3297 C C . LYS A 1 35 ? -18.301 -13.096 -9.751 1.00 0.00 35 LYS A C 5
ATOM 3298 O O . LYS A 1 35 ? -18.976 -12.857 -8.749 1.00 0.00 35 LYS A O 5
ATOM 3317 N N . VAL A 1 36 ? -17.184 -12.444 -10.044 1.00 0.00 36 VAL A N 5
ATOM 3318 C CA . VAL A 1 36 ? -16.690 -11.387 -9.181 1.00 0.00 36 VAL A CA 5
ATOM 3319 C C . VAL A 1 36 ? -17.509 -10.121 -9.410 1.00 0.00 36 VAL A C 5
ATOM 3320 O O . VAL A 1 36 ? -18.207 -9.994 -10.417 1.00 0.00 36 VAL A O 5
ATOM 3333 N N . SER A 1 37 ? -17.425 -9.196 -8.471 1.00 0.00 37 SER A N 5
ATOM 3334 C CA . SER A 1 37 ? -18.169 -7.946 -8.571 1.00 0.00 37 SER A CA 5
ATOM 3335 C C . SER A 1 37 ? -18.036 -7.344 -9.965 1.00 0.00 37 SER A C 5
ATOM 3336 O O . SER A 1 37 ? -17.001 -7.479 -10.616 1.00 0.00 37 SER A O 5
ATOM 3344 N N . GLN A 1 38 ? -19.099 -6.685 -10.415 1.00 0.00 38 GLN A N 5
ATOM 3345 C CA . GLN A 1 38 ? -19.104 -6.070 -11.739 1.00 0.00 38 GLN A CA 5
ATOM 3346 C C . GLN A 1 38 ? -17.827 -5.265 -11.962 1.00 0.00 38 GLN A C 5
ATOM 3347 O O . GLN A 1 38 ? -17.209 -5.357 -13.022 1.00 0.00 38 GLN A O 5
ATOM 3361 N N . ALA A 1 39 ? -17.432 -4.481 -10.966 1.00 0.00 39 ALA A N 5
ATOM 3362 C CA . ALA A 1 39 ? -16.219 -3.687 -11.099 1.00 0.00 39 ALA A CA 5
ATOM 3363 C C . ALA A 1 39 ? -15.021 -4.614 -11.257 1.00 0.00 39 ALA A C 5
ATOM 3364 O O . ALA A 1 39 ? -14.240 -4.483 -12.199 1.00 0.00 39 ALA A O 5
ATOM 3371 N N . THR A 1 40 ? -14.887 -5.553 -10.328 1.00 0.00 40 THR A N 5
ATOM 3372 C CA . THR A 1 40 ? -13.785 -6.506 -10.364 1.00 0.00 40 THR A CA 5
ATOM 3373 C C . THR A 1 40 ? -13.884 -7.395 -11.599 1.00 0.00 40 THR A C 5
ATOM 3374 O O . THR A 1 40 ? -12.889 -7.961 -12.043 1.00 0.00 40 THR A O 5
ATOM 3385 N N . ARG A 1 41 ? -15.087 -7.514 -12.150 1.00 0.00 41 ARG A N 5
ATOM 3386 C CA . ARG A 1 41 ? -15.291 -8.339 -13.336 1.00 0.00 41 ARG A CA 5
ATOM 3387 C C . ARG A 1 41 ? -14.638 -7.689 -14.546 1.00 0.00 41 ARG A C 5
ATOM 3388 O O . ARG A 1 41 ? -13.977 -8.353 -15.343 1.00 0.00 41 ARG A O 5
ATOM 3409 N N . ASN A 1 42 ? -14.841 -6.389 -14.692 1.00 0.00 42 ASN A N 5
ATOM 3410 C CA . ASN A 1 42 ? -14.270 -5.671 -15.820 1.00 0.00 42 ASN A CA 5
ATOM 3411 C C . ASN A 1 42 ? -12.771 -5.466 -15.631 1.00 0.00 42 ASN A C 5
ATOM 3412 O O . ASN A 1 42 ? -11.992 -5.634 -16.569 1.00 0.00 42 ASN A O 5
ATOM 3423 N N . ARG A 1 43 ? -12.370 -5.083 -14.421 1.00 0.00 43 ARG A N 5
ATOM 3424 C CA . ARG A 1 43 ? -10.960 -4.838 -14.139 1.00 0.00 43 ARG A CA 5
ATOM 3425 C C . ARG A 1 43 ? -10.138 -6.117 -14.236 1.00 0.00 43 ARG A C 5
ATOM 3426 O O . ARG A 1 43 ? -9.043 -6.109 -14.797 1.00 0.00 43 ARG A O 5
ATOM 3447 N N . VAL A 1 44 ? -10.650 -7.213 -13.684 1.00 0.00 44 VAL A N 5
ATOM 3448 C CA . VAL A 1 44 ? -9.906 -8.466 -13.734 1.00 0.00 44 VAL A CA 5
ATOM 3449 C C . VAL A 1 44 ? -9.767 -8.942 -15.175 1.00 0.00 44 VAL A C 5
ATOM 3450 O O . VAL A 1 44 ? -8.707 -9.420 -15.579 1.00 0.00 44 VAL A O 5
ATOM 3463 N N . GLU A 1 45 ? -10.841 -8.812 -15.950 1.00 0.00 45 GLU A N 5
ATOM 3464 C CA . GLU A 1 45 ? -10.812 -9.241 -17.343 1.00 0.00 45 GLU A CA 5
ATOM 3465 C C . GLU A 1 45 ? -9.608 -8.642 -18.063 1.00 0.00 45 GLU A C 5
ATOM 3466 O O . GLU A 1 45 ? -8.844 -9.359 -18.709 1.00 0.00 45 GLU A O 5
ATOM 3478 N N . LYS A 1 46 ? -9.437 -7.328 -17.944 1.00 0.00 46 LYS A N 5
ATOM 3479 C CA . LYS A 1 46 ? -8.312 -6.653 -18.588 1.00 0.00 46 LYS A CA 5
ATOM 3480 C C . LYS A 1 46 ? -6.994 -6.992 -17.889 1.00 0.00 46 LYS A C 5
ATOM 3481 O O . LYS A 1 46 ? -5.950 -7.104 -18.531 1.00 0.00 46 LYS A O 5
ATOM 3500 N N . ALA A 1 47 ? -7.053 -7.143 -16.568 1.00 0.00 47 ALA A N 5
ATOM 3501 C CA . ALA A 1 47 ? -5.864 -7.458 -15.780 1.00 0.00 47 ALA A CA 5
ATOM 3502 C C . ALA A 1 47 ? -5.345 -8.857 -16.099 1.00 0.00 47 ALA A C 5
ATOM 3503 O O . ALA A 1 47 ? -4.177 -9.164 -15.857 1.00 0.00 47 ALA A O 5
ATOM 3510 N N . ALA A 1 48 ? -6.214 -9.702 -16.644 1.00 0.00 48 ALA A N 5
ATOM 3511 C CA . ALA A 1 48 ? -5.818 -11.061 -16.990 1.00 0.00 48 ALA A CA 5
ATOM 3512 C C . ALA A 1 48 ? -4.879 -11.054 -18.193 1.00 0.00 48 ALA A C 5
ATOM 3513 O O . ALA A 1 48 ? -3.836 -11.708 -18.184 1.00 0.00 48 ALA A O 5
ATOM 3520 N N . ARG A 1 49 ? -5.259 -10.308 -19.226 1.00 0.00 49 ARG A N 5
ATOM 3521 C CA . ARG A 1 49 ? -4.445 -10.221 -20.435 1.00 0.00 49 ARG A CA 5
ATOM 3522 C C . ARG A 1 49 ? -3.207 -9.359 -20.198 1.00 0.00 49 ARG A C 5
ATOM 3523 O O . ARG A 1 49 ? -2.113 -9.695 -20.653 1.00 0.00 49 ARG A O 5
ATOM 3544 N N . GLU A 1 50 ? -3.384 -8.246 -19.491 1.00 0.00 50 GLU A N 5
ATOM 3545 C CA . GLU A 1 50 ? -2.269 -7.346 -19.213 1.00 0.00 50 GLU A CA 5
ATOM 3546 C C . GLU A 1 50 ? -1.180 -8.060 -18.418 1.00 0.00 50 GLU A C 5
ATOM 3547 O O . GLU A 1 50 ? -0.005 -8.016 -18.783 1.00 0.00 50 GLU A O 5
ATOM 3559 N N . VAL A 1 51 ? -1.571 -8.716 -17.327 1.00 0.00 51 VAL A N 5
ATOM 3560 C CA . VAL A 1 51 ? -0.607 -9.427 -16.493 1.00 0.00 51 VAL A CA 5
ATOM 3561 C C . VAL A 1 51 ? -0.199 -10.741 -17.156 1.00 0.00 51 VAL A C 5
ATOM 3562 O O . VAL A 1 51 ? 0.704 -11.433 -16.689 1.00 0.00 51 VAL A O 5
ATOM 3575 N N . GLY A 1 52 ? -0.865 -11.065 -18.262 1.00 0.00 52 GLY A N 5
ATOM 3576 C CA . GLY A 1 52 ? -0.562 -12.284 -19.002 1.00 0.00 52 GLY A CA 5
ATOM 3577 C C . GLY A 1 52 ? -0.756 -13.528 -18.140 1.00 0.00 52 GLY A C 5
ATOM 3578 O O . GLY A 1 52 ? 0.142 -14.365 -18.035 1.00 0.00 52 GLY A O 5
ATOM 3582 N N . TYR A 1 53 ? -1.934 -13.651 -17.533 1.00 0.00 53 TYR A N 5
ATOM 3583 C CA . TYR A 1 53 ? -2.237 -14.808 -16.689 1.00 0.00 53 TYR A CA 5
ATOM 3584 C C . TYR A 1 53 ? -2.936 -15.892 -17.506 1.00 0.00 53 TYR A C 5
ATOM 3585 O O . TYR A 1 53 ? -3.906 -15.620 -18.215 1.00 0.00 53 TYR A O 5
ATOM 3603 N N . LEU A 1 54 ? -2.437 -17.124 -17.400 1.00 0.00 54 LEU A N 5
ATOM 3604 C CA . LEU A 1 54 ? -3.013 -18.258 -18.130 1.00 0.00 54 LEU A CA 5
ATOM 3605 C C . LEU A 1 54 ? -3.226 -19.438 -17.174 1.00 0.00 54 LEU A C 5
ATOM 3606 O O . LEU A 1 54 ? -2.509 -19.569 -16.183 1.00 0.00 54 LEU A O 5
ATOM 3622 N N . PRO A 1 55 ? -4.184 -20.295 -17.445 1.00 0.00 55 PRO A N 5
ATOM 3623 C CA . PRO A 1 55 ? -4.464 -21.478 -16.573 1.00 0.00 55 PRO A CA 5
ATOM 3624 C C . PRO A 1 55 ? -3.379 -22.548 -16.700 1.00 0.00 55 PRO A C 5
ATOM 3625 O O . PRO A 1 55 ? -2.387 -22.445 -15.998 1.00 0.00 55 PRO A O 5
ATOM 3636 N N . ALA A 1 9 ? 6.975 -10.400 -13.019 1.00 0.00 9 ALA A N 6
ATOM 3637 C CA . ALA A 1 9 ? 6.831 -11.592 -12.136 1.00 0.00 9 ALA A CA 6
ATOM 3638 C C . ALA A 1 9 ? 5.482 -11.536 -11.427 1.00 0.00 9 ALA A C 6
ATOM 3639 O O . ALA A 1 9 ? 5.397 -11.744 -10.217 1.00 0.00 9 ALA A O 6
ATOM 3646 N N . ALA A 1 10 ? 4.429 -11.254 -12.190 1.00 0.00 10 ALA A N 6
ATOM 3647 C CA . ALA A 1 10 ? 3.082 -11.173 -11.625 1.00 0.00 10 ALA A CA 6
ATOM 3648 C C . ALA A 1 10 ? 2.451 -12.561 -11.544 1.00 0.00 10 ALA A C 6
ATOM 3649 O O . ALA A 1 10 ? 2.849 -13.477 -12.263 1.00 0.00 10 ALA A O 6
ATOM 3656 N N . THR A 1 11 ? 1.462 -12.705 -10.664 1.00 0.00 11 THR A N 6
ATOM 3657 C CA . THR A 1 11 ? 0.768 -13.978 -10.485 1.00 0.00 11 THR A CA 6
ATOM 3658 C C . THR A 1 11 ? -0.714 -13.730 -10.208 1.00 0.00 11 THR A C 6
ATOM 3659 O O . THR A 1 11 ? -1.076 -12.730 -9.590 1.00 0.00 11 THR A O 6
ATOM 3670 N N . MET A 1 12 ? -1.562 -14.640 -10.673 1.00 0.00 12 MET A N 6
ATOM 3671 C CA . MET A 1 12 ? -3.000 -14.496 -10.470 1.00 0.00 12 MET A CA 6
ATOM 3672 C C . MET A 1 12 ? -3.300 -14.160 -9.016 1.00 0.00 12 MET A C 6
ATOM 3673 O O . MET A 1 12 ? -4.318 -13.540 -8.707 1.00 0.00 12 MET A O 6
ATOM 3687 N N . LYS A 1 13 ? -2.405 -14.570 -8.125 1.00 0.00 13 LYS A N 6
ATOM 3688 C CA . LYS A 1 13 ? -2.579 -14.303 -6.702 1.00 0.00 13 LYS A CA 6
ATOM 3689 C C . LYS A 1 13 ? -2.190 -12.864 -6.375 1.00 0.00 13 LYS A C 6
ATOM 3690 O O . LYS A 1 13 ? -2.918 -12.162 -5.674 1.00 0.00 13 LYS A O 6
ATOM 3709 N N . ASP A 1 14 ? -1.035 -12.433 -6.877 1.00 0.00 14 ASP A N 6
ATOM 3710 C CA . ASP A 1 14 ? -0.561 -11.080 -6.619 1.00 0.00 14 ASP A CA 6
ATOM 3711 C C . ASP A 1 14 ? -1.581 -10.059 -7.090 1.00 0.00 14 ASP A C 6
ATOM 3712 O O . ASP A 1 14 ? -1.768 -9.017 -6.462 1.00 0.00 14 ASP A O 6
ATOM 3721 N N . VAL A 1 15 ? -2.236 -10.359 -8.203 1.00 0.00 15 VAL A N 6
ATOM 3722 C CA . VAL A 1 15 ? -3.231 -9.455 -8.756 1.00 0.00 15 VAL A CA 6
ATOM 3723 C C . VAL A 1 15 ? -4.342 -9.192 -7.740 1.00 0.00 15 VAL A C 6
ATOM 3724 O O . VAL A 1 15 ? -4.762 -8.051 -7.549 1.00 0.00 15 VAL A O 6
ATOM 3737 N N . ALA A 1 16 ? -4.818 -10.252 -7.098 1.00 0.00 16 ALA A N 6
ATOM 3738 C CA . ALA A 1 16 ? -5.884 -10.117 -6.110 1.00 0.00 16 ALA A CA 6
ATOM 3739 C C . ALA A 1 16 ? -5.522 -9.069 -5.065 1.00 0.00 16 ALA A C 6
ATOM 3740 O O . ALA A 1 16 ? -6.365 -8.272 -4.653 1.00 0.00 16 ALA A O 6
ATOM 3747 N N . LEU A 1 17 ? -4.265 -9.075 -4.638 1.00 0.00 17 LEU A N 6
ATOM 3748 C CA . LEU A 1 17 ? -3.807 -8.117 -3.633 1.00 0.00 17 LEU A CA 6
ATOM 3749 C C . LEU A 1 17 ? -3.608 -6.736 -4.258 1.00 0.00 17 LEU A C 6
ATOM 3750 O O . LEU A 1 17 ? -4.021 -5.724 -3.693 1.00 0.00 17 LEU A O 6
ATOM 3766 N N . LYS A 1 18 ? -2.967 -6.701 -5.423 1.00 0.00 18 LYS A N 6
ATOM 3767 C CA . LYS A 1 18 ? -2.715 -5.438 -6.108 1.00 0.00 18 LYS A CA 6
ATOM 3768 C C . LYS A 1 18 ? -4.022 -4.695 -6.378 1.00 0.00 18 LYS A C 6
ATOM 3769 O O . LYS A 1 18 ? -4.102 -3.480 -6.194 1.00 0.00 18 LYS A O 6
ATOM 3788 N N . ALA A 1 19 ? -5.043 -5.428 -6.821 1.00 0.00 19 ALA A N 6
ATOM 3789 C CA . ALA A 1 19 ? -6.346 -4.829 -7.124 1.00 0.00 19 ALA A CA 6
ATOM 3790 C C . ALA A 1 19 ? -7.333 -5.079 -5.984 1.00 0.00 19 ALA A C 6
ATOM 3791 O O . ALA A 1 19 ? -8.542 -4.935 -6.160 1.00 0.00 19 ALA A O 6
ATOM 3798 N N . LYS A 1 20 ? -6.803 -5.455 -4.819 1.00 0.00 20 LYS A N 6
ATOM 3799 C CA . LYS A 1 20 ? -7.630 -5.729 -3.639 1.00 0.00 20 LYS A CA 6
ATOM 3800 C C . LYS A 1 20 ? -8.952 -6.383 -4.034 1.00 0.00 20 LYS A C 6
ATOM 3801 O O . LYS A 1 20 ? -10.023 -5.970 -3.588 1.00 0.00 20 LYS A O 6
ATOM 3820 N N . VAL A 1 21 ? -8.858 -7.398 -4.879 1.00 0.00 21 VAL A N 6
ATOM 3821 C CA . VAL A 1 21 ? -10.043 -8.107 -5.345 1.00 0.00 21 VAL A CA 6
ATOM 3822 C C . VAL A 1 21 ? -10.676 -8.897 -4.208 1.00 0.00 21 VAL A C 6
ATOM 3823 O O . VAL A 1 21 ? -11.678 -8.475 -3.630 1.00 0.00 21 VAL A O 6
ATOM 3836 N N . SER A 1 22 ? -10.086 -10.040 -3.890 1.00 0.00 22 SER A N 6
ATOM 3837 C CA . SER A 1 22 ? -10.601 -10.880 -2.815 1.00 0.00 22 SER A CA 6
ATOM 3838 C C . SER A 1 22 ? -9.927 -12.249 -2.837 1.00 0.00 22 SER A C 6
ATOM 3839 O O . SER A 1 22 ? -9.711 -12.829 -3.901 1.00 0.00 22 SER A O 6
ATOM 3847 N N . THR A 1 23 ? -9.596 -12.753 -1.655 1.00 0.00 23 THR A N 6
ATOM 3848 C CA . THR A 1 23 ? -8.943 -14.051 -1.539 1.00 0.00 23 THR A CA 6
ATOM 3849 C C . THR A 1 23 ? -9.894 -15.174 -1.940 1.00 0.00 23 THR A C 6
ATOM 3850 O O . THR A 1 23 ? -9.461 -16.228 -2.408 1.00 0.00 23 THR A O 6
ATOM 3861 N N . ALA A 1 24 ? -11.190 -14.943 -1.760 1.00 0.00 24 ALA A N 6
ATOM 3862 C CA . ALA A 1 24 ? -12.192 -15.944 -2.112 1.00 0.00 24 ALA A CA 6
ATOM 3863 C C . ALA A 1 24 ? -12.449 -15.949 -3.615 1.00 0.00 24 ALA A C 6
ATOM 3864 O O . ALA A 1 24 ? -12.548 -17.007 -4.234 1.00 0.00 24 ALA A O 6
ATOM 3871 N N . THR A 1 25 ? -12.567 -14.759 -4.193 1.00 0.00 25 THR A N 6
ATOM 3872 C CA . THR A 1 25 ? -12.830 -14.649 -5.625 1.00 0.00 25 THR A CA 6
ATOM 3873 C C . THR A 1 25 ? -11.732 -15.348 -6.415 1.00 0.00 25 THR A C 6
ATOM 3874 O O . THR A 1 25 ? -11.981 -16.342 -7.096 1.00 0.00 25 THR A O 6
ATOM 3885 N N . VAL A 1 26 ? -10.517 -14.822 -6.323 1.00 0.00 26 VAL A N 6
ATOM 3886 C CA . VAL A 1 26 ? -9.388 -15.401 -7.041 1.00 0.00 26 VAL A CA 6
ATOM 3887 C C . VAL A 1 26 ? -9.286 -16.905 -6.784 1.00 0.00 26 VAL A C 6
ATOM 3888 O O . VAL A 1 26 ? -8.806 -17.658 -7.631 1.00 0.00 26 VAL A O 6
ATOM 3901 N N . SER A 1 27 ? -9.737 -17.335 -5.608 1.00 0.00 27 SER A N 6
ATOM 3902 C CA . SER A 1 27 ? -9.688 -18.750 -5.248 1.00 0.00 27 SER A CA 6
ATOM 3903 C C . SER A 1 27 ? -10.873 -19.503 -5.850 1.00 0.00 27 SER A C 6
ATOM 3904 O O . SER A 1 27 ? -10.739 -20.649 -6.277 1.00 0.00 27 SER A O 6
ATOM 3912 N N . ARG A 1 28 ? -12.028 -18.846 -5.886 1.00 0.00 28 ARG A N 6
ATOM 3913 C CA . ARG A 1 28 ? -13.232 -19.454 -6.445 1.00 0.00 28 ARG A CA 6
ATOM 3914 C C . ARG A 1 28 ? -13.242 -19.308 -7.963 1.00 0.00 28 ARG A C 6
ATOM 3915 O O . ARG A 1 28 ? -13.956 -20.025 -8.660 1.00 0.00 28 ARG A O 6
ATOM 3936 N N . ALA A 1 29 ? -12.453 -18.365 -8.462 1.00 0.00 29 ALA A N 6
ATOM 3937 C CA . ALA A 1 29 ? -12.382 -18.120 -9.898 1.00 0.00 29 ALA A CA 6
ATOM 3938 C C . ALA A 1 29 ? -12.181 -19.426 -10.655 1.00 0.00 29 ALA A C 6
ATOM 3939 O O . ALA A 1 29 ? -12.934 -19.742 -11.574 1.00 0.00 29 ALA A O 6
ATOM 3946 N N . LEU A 1 30 ? -11.156 -20.176 -10.272 1.00 0.00 30 LEU A N 6
ATOM 3947 C CA . LEU A 1 30 ? -10.862 -21.440 -10.932 1.00 0.00 30 LEU A CA 6
ATOM 3948 C C . LEU A 1 30 ? -11.923 -22.488 -10.608 1.00 0.00 30 LEU A C 6
ATOM 3949 O O . LEU A 1 30 ? -11.949 -23.563 -11.208 1.00 0.00 30 LEU A O 6
ATOM 3965 N N . MET A 1 31 ? -12.795 -22.175 -9.650 1.00 0.00 31 MET A N 6
ATOM 3966 C CA . MET A 1 31 ? -13.853 -23.106 -9.247 1.00 0.00 31 MET A CA 6
ATOM 3967 C C . MET A 1 31 ? -15.151 -22.821 -10.001 1.00 0.00 31 MET A C 6
ATOM 3968 O O . MET A 1 31 ? -15.746 -23.722 -10.588 1.00 0.00 31 MET A O 6
ATOM 3982 N N . ASN A 1 32 ? -15.591 -21.567 -9.969 1.00 0.00 32 ASN A N 6
ATOM 3983 C CA . ASN A 1 32 ? -16.826 -21.182 -10.643 1.00 0.00 32 ASN A CA 6
ATOM 3984 C C . ASN A 1 32 ? -16.872 -19.669 -10.868 1.00 0.00 32 ASN A C 6
ATOM 3985 O O . ASN A 1 32 ? -17.417 -18.933 -10.045 1.00 0.00 32 ASN A O 6
ATOM 3996 N N . PRO A 1 33 ? -16.319 -19.186 -11.955 1.00 0.00 33 PRO A N 6
ATOM 3997 C CA . PRO A 1 33 ? -16.311 -17.725 -12.268 1.00 0.00 33 PRO A CA 6
ATOM 3998 C C . PRO A 1 33 ? -17.694 -17.095 -12.087 1.00 0.00 33 PRO A C 6
ATOM 3999 O O . PRO A 1 33 ? -18.595 -17.317 -12.896 1.00 0.00 33 PRO A O 6
ATOM 4010 N N . ASP A 1 34 ? -17.844 -16.310 -11.023 1.00 0.00 34 ASP A N 6
ATOM 4011 C CA . ASP A 1 34 ? -19.118 -15.649 -10.739 1.00 0.00 34 ASP A CA 6
ATOM 4012 C C . ASP A 1 34 ? -19.019 -14.740 -9.511 1.00 0.00 34 ASP A C 6
ATOM 4013 O O . ASP A 1 34 ? -19.718 -13.731 -9.422 1.00 0.00 34 ASP A O 6
ATOM 4022 N N . LYS A 1 35 ? -18.167 -15.110 -8.559 1.00 0.00 35 LYS A N 6
ATOM 4023 C CA . LYS A 1 35 ? -18.012 -14.326 -7.336 1.00 0.00 35 LYS A CA 6
ATOM 4024 C C . LYS A 1 35 ? -17.409 -12.952 -7.624 1.00 0.00 35 LYS A C 6
ATOM 4025 O O . LYS A 1 35 ? -17.024 -12.233 -6.703 1.00 0.00 35 LYS A O 6
ATOM 4044 N N . VAL A 1 36 ? -17.339 -12.583 -8.904 1.00 0.00 36 VAL A N 6
ATOM 4045 C CA . VAL A 1 36 ? -16.792 -11.281 -9.300 1.00 0.00 36 VAL A CA 6
ATOM 4046 C C . VAL A 1 36 ? -17.920 -10.359 -9.762 1.00 0.00 36 VAL A C 6
ATOM 4047 O O . VAL A 1 36 ? -18.724 -10.730 -10.618 1.00 0.00 36 VAL A O 6
ATOM 4060 N N . SER A 1 37 ? -17.974 -9.161 -9.191 1.00 0.00 37 SER A N 6
ATOM 4061 C CA . SER A 1 37 ? -19.007 -8.198 -9.554 1.00 0.00 37 SER A CA 6
ATOM 4062 C C . SER A 1 37 ? -18.742 -7.628 -10.939 1.00 0.00 37 SER A C 6
ATOM 4063 O O . SER A 1 37 ? -17.645 -7.763 -11.476 1.00 0.00 37 SER A O 6
ATOM 4071 N N . GLN A 1 38 ? -19.755 -6.993 -11.514 1.00 0.00 38 GLN A N 6
ATOM 4072 C CA . GLN A 1 38 ? -19.619 -6.407 -12.844 1.00 0.00 38 GLN A CA 6
ATOM 4073 C C . GLN A 1 38 ? -18.335 -5.594 -12.935 1.00 0.00 38 GLN A C 6
ATOM 4074 O O . GLN A 1 38 ? -17.505 -5.819 -13.814 1.00 0.00 38 GLN A O 6
ATOM 4088 N N . ALA A 1 39 ? -18.176 -4.647 -12.021 1.00 0.00 39 ALA A N 6
ATOM 4089 C CA . ALA A 1 39 ? -16.978 -3.820 -12.025 1.00 0.00 39 ALA A CA 6
ATOM 4090 C C . ALA A 1 39 ? -15.743 -4.708 -11.894 1.00 0.00 39 ALA A C 6
ATOM 4091 O O . ALA A 1 39 ? -14.816 -4.624 -12.699 1.00 0.00 39 ALA A O 6
ATOM 4098 N N . THR A 1 40 ? -15.739 -5.549 -10.866 1.00 0.00 40 THR A N 6
ATOM 4099 C CA . THR A 1 40 ? -14.614 -6.445 -10.619 1.00 0.00 40 THR A CA 6
ATOM 4100 C C . THR A 1 40 ? -14.424 -7.419 -11.779 1.00 0.00 40 THR A C 6
ATOM 4101 O O . THR A 1 40 ? -13.333 -7.948 -11.981 1.00 0.00 40 THR A O 6
ATOM 4112 N N . ARG A 1 41 ? -15.487 -7.653 -12.538 1.00 0.00 41 ARG A N 6
ATOM 4113 C CA . ARG A 1 41 ? -15.410 -8.567 -13.669 1.00 0.00 41 ARG A CA 6
ATOM 4114 C C . ARG A 1 41 ? -14.589 -7.948 -14.794 1.00 0.00 41 ARG A C 6
ATOM 4115 O O . ARG A 1 41 ? -13.744 -8.611 -15.396 1.00 0.00 41 ARG A O 6
ATOM 4136 N N . ASN A 1 42 ? -14.851 -6.678 -15.077 1.00 0.00 42 ASN A N 6
ATOM 4137 C CA . ASN A 1 42 ? -14.137 -5.982 -16.141 1.00 0.00 42 ASN A CA 6
ATOM 4138 C C . ASN A 1 42 ? -12.681 -5.735 -15.756 1.00 0.00 42 ASN A C 6
ATOM 4139 O O . ASN A 1 42 ? -11.780 -5.911 -16.575 1.00 0.00 42 ASN A O 6
ATOM 4150 N N . ARG A 1 43 ? -12.454 -5.323 -14.512 1.00 0.00 43 ARG A N 6
ATOM 4151 C CA . ARG A 1 43 ? -11.099 -5.053 -14.048 1.00 0.00 43 ARG A CA 6
ATOM 4152 C C . ARG A 1 43 ? -10.283 -6.338 -14.028 1.00 0.00 43 ARG A C 6
ATOM 4153 O O . ARG A 1 43 ? -9.140 -6.368 -14.484 1.00 0.00 43 ARG A O 6
ATOM 4174 N N . VAL A 1 44 ? -10.882 -7.398 -13.501 1.00 0.00 44 VAL A N 6
ATOM 4175 C CA . VAL A 1 44 ? -10.205 -8.683 -13.430 1.00 0.00 44 VAL A CA 6
ATOM 4176 C C . VAL A 1 44 ? -9.838 -9.160 -14.834 1.00 0.00 44 VAL A C 6
ATOM 4177 O O . VAL A 1 44 ? -8.708 -9.573 -15.083 1.00 0.00 44 VAL A O 6
ATOM 4190 N N . GLU A 1 45 ? -10.802 -9.102 -15.747 1.00 0.00 45 GLU A N 6
ATOM 4191 C CA . GLU A 1 45 ? -10.565 -9.539 -17.121 1.00 0.00 45 GLU A CA 6
ATOM 4192 C C . GLU A 1 45 ? -9.312 -8.878 -17.690 1.00 0.00 45 GLU A C 6
ATOM 4193 O O . GLU A 1 45 ? -8.427 -9.555 -18.213 1.00 0.00 45 GLU A O 6
ATOM 4205 N N . LYS A 1 46 ? -9.242 -7.555 -17.588 1.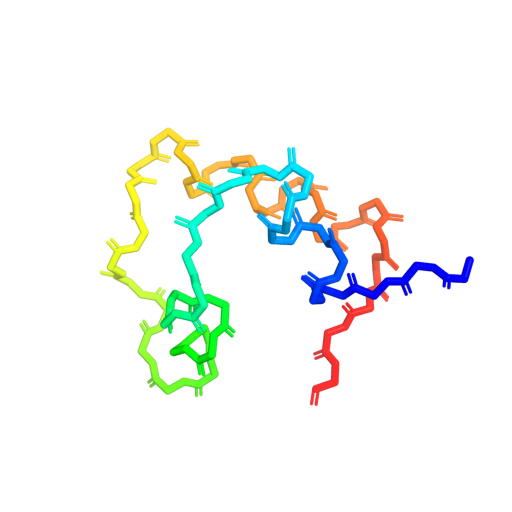00 0.00 46 LYS A N 6
ATOM 4206 C CA . LYS A 1 46 ? -8.089 -6.818 -18.100 1.00 0.00 46 LYS A CA 6
ATOM 4207 C C . LYS A 1 46 ? -6.851 -7.082 -17.245 1.00 0.00 46 LYS A C 6
ATOM 4208 O O . LYS A 1 46 ? -5.744 -7.222 -17.765 1.00 0.00 46 LYS A O 6
ATOM 4227 N N . ALA A 1 47 ? -7.045 -7.143 -15.931 1.00 0.00 47 ALA A N 6
ATOM 4228 C CA . ALA A 1 47 ? -5.938 -7.384 -15.011 1.00 0.00 47 ALA A CA 6
ATOM 4229 C C . ALA A 1 47 ? -5.459 -8.830 -15.103 1.00 0.00 47 ALA A C 6
ATOM 4230 O O . ALA A 1 47 ? -4.319 -9.138 -14.758 1.00 0.00 47 ALA A O 6
ATOM 4237 N N . ALA A 1 48 ? -6.337 -9.708 -15.570 1.00 0.00 48 ALA A N 6
ATOM 4238 C CA . ALA A 1 48 ? -5.992 -11.121 -15.706 1.00 0.00 48 ALA A CA 6
ATOM 4239 C C . ALA A 1 48 ? -5.047 -11.341 -16.888 1.00 0.00 48 ALA A C 6
ATOM 4240 O O . ALA A 1 48 ? -4.123 -12.150 -16.812 1.00 0.00 48 ALA A O 6
ATOM 4247 N N . ARG A 1 49 ? -5.291 -10.624 -17.981 1.00 0.00 49 ARG A N 6
ATOM 4248 C CA . ARG A 1 49 ? -4.463 -10.755 -19.175 1.00 0.00 49 ARG A CA 6
ATOM 4249 C C . ARG A 1 49 ? -3.070 -10.175 -18.942 1.00 0.00 49 ARG A C 6
ATOM 4250 O O . ARG A 1 49 ? -2.080 -10.690 -19.462 1.00 0.00 49 ARG A O 6
ATOM 4271 N N . GLU A 1 50 ? -2.999 -9.102 -18.162 1.00 0.00 50 GLU A N 6
ATOM 4272 C CA . GLU A 1 50 ? -1.721 -8.462 -17.875 1.00 0.00 50 GLU A CA 6
ATOM 4273 C C . GLU A 1 50 ? -0.742 -9.469 -17.278 1.00 0.00 50 GLU A C 6
ATOM 4274 O O . GLU A 1 50 ? 0.399 -9.579 -17.726 1.00 0.00 50 GLU A O 6
ATOM 4286 N N . VAL A 1 51 ? -1.192 -10.195 -16.262 1.00 0.00 51 VAL A N 6
ATOM 4287 C CA . VAL A 1 51 ? -0.340 -11.182 -15.607 1.00 0.00 51 VAL A CA 6
ATOM 4288 C C . VAL A 1 51 ? -0.194 -12.432 -16.473 1.00 0.00 51 VAL A C 6
ATOM 4289 O O . VAL A 1 51 ? 0.599 -13.321 -16.163 1.00 0.00 51 VAL A O 6
ATOM 4302 N N . GLY A 1 52 ? -0.951 -12.487 -17.563 1.00 0.00 52 GLY A N 6
ATOM 4303 C CA . GLY A 1 52 ? -0.887 -13.627 -18.474 1.00 0.00 52 GLY A CA 6
ATOM 4304 C C . GLY A 1 52 ? -1.693 -14.803 -17.940 1.00 0.00 52 GLY A C 6
ATOM 4305 O O . GLY A 1 52 ? -2.248 -15.589 -18.709 1.00 0.00 52 GLY A O 6
ATOM 4309 N N . TYR A 1 53 ? -1.759 -14.914 -16.619 1.00 0.00 53 TYR A N 6
ATOM 4310 C CA . TYR A 1 53 ? -2.505 -16.000 -15.988 1.00 0.00 53 TYR A CA 6
ATOM 4311 C C . TYR A 1 53 ? -3.991 -15.660 -15.966 1.00 0.00 53 TYR A C 6
ATOM 4312 O O . TYR A 1 53 ? -4.410 -14.709 -15.305 1.00 0.00 53 TYR A O 6
ATOM 4330 N N . LEU A 1 54 ? -4.788 -16.440 -16.696 1.00 0.00 54 LEU A N 6
ATOM 4331 C CA . LEU A 1 54 ? -6.231 -16.214 -16.765 1.00 0.00 54 LEU A CA 6
ATOM 4332 C C . LEU A 1 54 ? -6.963 -17.242 -15.894 1.00 0.00 54 LEU A C 6
ATOM 4333 O O . LEU A 1 54 ? -6.495 -18.370 -15.748 1.00 0.00 54 LEU A O 6
ATOM 4349 N N . PRO A 1 55 ? -8.093 -16.890 -15.317 1.00 0.00 55 PRO A N 6
ATOM 4350 C CA . PRO A 1 55 ? -8.868 -17.832 -14.455 1.00 0.00 55 PRO A CA 6
ATOM 4351 C C . PRO A 1 55 ? -9.570 -18.915 -15.278 1.00 0.00 55 PRO A C 6
ATOM 4352 O O . PRO A 1 55 ? -9.159 -20.059 -15.185 1.00 0.00 55 PRO A O 6
ATOM 4363 N N . ALA A 1 9 ? 7.686 -12.142 -13.880 1.00 0.00 9 ALA A N 7
ATOM 4364 C CA . ALA A 1 9 ? 6.641 -13.205 -13.895 1.00 0.00 9 ALA A CA 7
ATOM 4365 C C . ALA A 1 9 ? 5.607 -12.911 -12.813 1.00 0.00 9 ALA A C 7
ATOM 4366 O O . ALA A 1 9 ? 5.758 -13.330 -11.667 1.00 0.00 9 ALA A O 7
ATOM 4373 N N . ALA A 1 10 ? 4.554 -12.188 -13.186 1.00 0.00 10 ALA A N 7
ATOM 4374 C CA . ALA A 1 10 ? 3.500 -11.843 -12.240 1.00 0.00 10 ALA A CA 7
ATOM 4375 C C . ALA A 1 10 ? 2.545 -13.018 -12.055 1.00 0.00 10 ALA A C 7
ATOM 4376 O O . ALA A 1 10 ? 2.656 -14.033 -12.742 1.00 0.00 10 ALA A O 7
ATOM 4383 N N . THR A 1 11 ? 1.603 -12.872 -11.125 1.00 0.00 11 THR A N 7
ATOM 4384 C CA . THR A 1 11 ? 0.626 -13.924 -10.850 1.00 0.00 11 THR A CA 7
ATOM 4385 C C . THR A 1 11 ? -0.749 -13.311 -10.592 1.00 0.00 11 THR A C 7
ATOM 4386 O O . THR A 1 11 ? -0.856 -12.225 -10.021 1.00 0.00 11 THR A O 7
ATOM 4397 N N . MET A 1 12 ? -1.795 -14.012 -11.016 1.00 0.00 12 MET A N 7
ATOM 4398 C CA . MET A 1 12 ? -3.156 -13.526 -10.824 1.00 0.00 12 MET A CA 7
ATOM 4399 C C . MET A 1 12 ? -3.456 -13.340 -9.340 1.00 0.00 12 MET A C 7
ATOM 4400 O O . MET A 1 12 ? -4.313 -12.541 -8.966 1.00 0.00 12 MET A O 7
ATOM 4414 N N . LYS A 1 13 ? -2.741 -14.082 -8.502 1.00 0.00 13 LYS A N 7
ATOM 4415 C CA . LYS A 1 13 ? -2.939 -13.990 -7.063 1.00 0.00 13 LYS A CA 7
ATOM 4416 C C . LYS A 1 13 ? -2.390 -12.670 -6.540 1.00 0.00 13 LYS A C 7
ATOM 4417 O O . LYS A 1 13 ? -3.050 -11.978 -5.765 1.00 0.00 13 LYS A O 7
ATOM 4436 N N . ASP A 1 14 ? -1.178 -12.325 -6.964 1.00 0.00 14 ASP A N 7
ATOM 4437 C CA . ASP A 1 14 ? -0.557 -11.084 -6.524 1.00 0.00 14 ASP A CA 7
ATOM 4438 C C . ASP A 1 14 ? -1.386 -9.888 -6.970 1.00 0.00 14 ASP A C 7
ATOM 4439 O O . ASP A 1 14 ? -1.446 -8.869 -6.281 1.00 0.00 14 ASP A O 7
ATOM 4448 N N . VAL A 1 15 ? -2.023 -10.021 -8.127 1.00 0.00 15 VAL A N 7
ATOM 4449 C CA . VAL A 1 15 ? -2.848 -8.948 -8.662 1.00 0.00 15 VAL A CA 7
ATOM 4450 C C . VAL A 1 15 ? -4.002 -8.633 -7.713 1.00 0.00 15 VAL A C 7
ATOM 4451 O O . VAL A 1 15 ? -4.283 -7.468 -7.429 1.00 0.00 15 VAL A O 7
ATOM 4464 N N . ALA A 1 16 ? -4.669 -9.676 -7.232 1.00 0.00 16 ALA A N 7
ATOM 4465 C CA . ALA A 1 16 ? -5.794 -9.494 -6.320 1.00 0.00 16 ALA A CA 7
ATOM 4466 C C . ALA A 1 16 ? -5.391 -8.612 -5.143 1.00 0.00 16 ALA A C 7
ATOM 4467 O O . ALA A 1 16 ? -6.180 -7.794 -4.667 1.00 0.00 16 ALA A O 7
ATOM 4474 N N . LEU A 1 17 ? -4.160 -8.784 -4.680 1.00 0.00 17 LEU A N 7
ATOM 4475 C CA . LEU A 1 17 ? -3.659 -7.998 -3.554 1.00 0.00 17 LEU A CA 7
ATOM 4476 C C . LEU A 1 17 ? -3.623 -6.513 -3.926 1.00 0.00 17 LEU A C 7
ATOM 4477 O O . LEU A 1 17 ? -4.062 -5.656 -3.157 1.00 0.00 17 LEU A O 7
ATOM 4493 N N . LYS A 1 18 ? -3.097 -6.216 -5.109 1.00 0.00 18 LYS A N 7
ATOM 4494 C CA . LYS A 1 18 ? -3.004 -4.835 -5.573 1.00 0.00 18 LYS A CA 7
ATOM 4495 C C . LYS A 1 18 ? -4.391 -4.244 -5.817 1.00 0.00 18 LYS A C 7
ATOM 4496 O O . LYS A 1 18 ? -4.612 -3.051 -5.604 1.00 0.00 18 LYS A O 7
ATOM 4515 N N . ALA A 1 19 ? -5.321 -5.083 -6.266 1.00 0.00 19 ALA A N 7
ATOM 4516 C CA . ALA A 1 19 ? -6.689 -4.634 -6.542 1.00 0.00 19 ALA A CA 7
ATOM 4517 C C . ALA A 1 19 ? -7.582 -4.863 -5.320 1.00 0.00 19 ALA A C 7
ATOM 4518 O O . ALA A 1 19 ? -8.793 -4.650 -5.377 1.00 0.00 19 ALA A O 7
ATOM 4525 N N . LYS A 1 20 ? -6.973 -5.293 -4.218 1.00 0.00 20 LYS A N 7
ATOM 4526 C CA . LYS A 1 20 ? -7.715 -5.545 -2.983 1.00 0.00 20 LYS A CA 7
ATOM 4527 C C . LYS A 1 20 ? -9.045 -6.235 -3.284 1.00 0.00 20 LYS A C 7
ATOM 4528 O O . LYS A 1 20 ? -10.089 -5.855 -2.757 1.00 0.00 20 LYS A O 7
ATOM 4547 N N . VAL A 1 21 ? -8.990 -7.241 -4.145 1.00 0.00 21 VAL A N 7
ATOM 4548 C CA . VAL A 1 21 ? -10.192 -7.974 -4.528 1.00 0.00 21 VAL A CA 7
ATOM 4549 C C . VAL A 1 21 ? -10.713 -8.806 -3.362 1.00 0.00 21 VAL A C 7
ATOM 4550 O O . VAL A 1 21 ? -11.672 -8.422 -2.693 1.00 0.00 21 VAL A O 7
ATOM 4563 N N . SER A 1 22 ? -10.075 -9.945 -3.129 1.00 0.00 22 SER A N 7
ATOM 4564 C CA 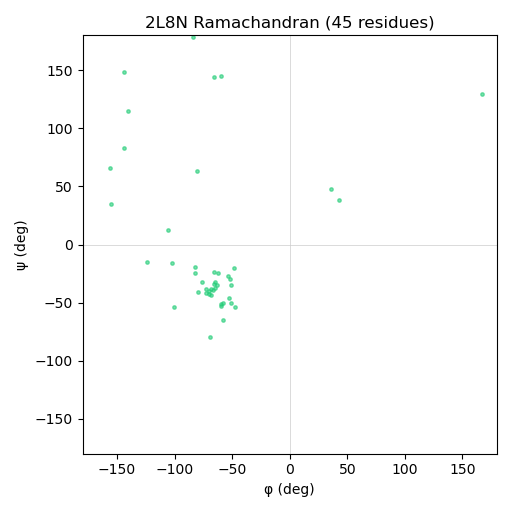. SER A 1 22 ? -10.475 -10.834 -2.040 1.00 0.00 22 SER A CA 7
ATOM 4565 C C . SER A 1 22 ? -9.820 -12.205 -2.212 1.00 0.00 22 SER A C 7
ATOM 4566 O O . SER A 1 22 ? -9.765 -12.746 -3.316 1.00 0.00 22 SER A O 7
ATOM 4574 N N . THR A 1 23 ? -9.318 -12.752 -1.110 1.00 0.00 23 THR A N 7
ATOM 4575 C CA . THR A 1 23 ? -8.659 -14.054 -1.142 1.00 0.00 23 THR A CA 7
ATOM 4576 C C . THR A 1 23 ? -9.644 -15.157 -1.527 1.00 0.00 23 THR A C 7
ATOM 4577 O O . THR A 1 23 ? -9.254 -16.170 -2.108 1.00 0.00 23 THR A O 7
ATOM 4588 N N . ALA A 1 24 ? -10.919 -14.957 -1.208 1.00 0.00 24 ALA A N 7
ATOM 4589 C CA . ALA A 1 24 ? -11.943 -15.944 -1.538 1.00 0.00 24 ALA A CA 7
ATOM 4590 C C . ALA A 1 24 ? -12.342 -15.837 -3.007 1.00 0.00 24 ALA A C 7
ATOM 4591 O O . ALA A 1 24 ? -12.549 -16.843 -3.683 1.00 0.00 24 ALA A O 7
ATOM 4598 N N . THR A 1 25 ? -12.465 -14.605 -3.486 1.00 0.00 25 THR A N 7
ATOM 4599 C CA . THR A 1 25 ? -12.860 -14.377 -4.871 1.00 0.00 25 THR A CA 7
ATOM 4600 C C . THR A 1 25 ? -11.889 -15.075 -5.816 1.00 0.00 25 THR A C 7
ATOM 4601 O O . THR A 1 25 ? -12.272 -15.988 -6.548 1.00 0.00 25 THR A O 7
ATOM 4612 N N . VAL A 1 26 ? -10.638 -14.637 -5.805 1.00 0.00 26 VAL A N 7
ATOM 4613 C CA . VAL A 1 26 ? -9.627 -15.224 -6.673 1.00 0.00 26 VAL A CA 7
ATOM 4614 C C . VAL A 1 26 ? -9.627 -16.748 -6.554 1.00 0.00 26 VAL A C 7
ATOM 4615 O O . VAL A 1 26 ? -9.248 -17.452 -7.492 1.00 0.00 26 VAL A O 7
ATOM 4628 N N . SER A 1 27 ? -10.053 -17.251 -5.399 1.00 0.00 27 SER A N 7
ATOM 4629 C CA . SER A 1 27 ? -10.095 -18.694 -5.176 1.00 0.00 27 SER A CA 7
ATOM 4630 C C . SER A 1 27 ? -11.338 -19.300 -5.822 1.00 0.00 27 SER A C 7
ATOM 4631 O O . SER A 1 27 ? -11.314 -20.440 -6.285 1.00 0.00 27 SER A O 7
ATOM 4639 N N . ARG A 1 28 ? -12.418 -18.526 -5.860 1.00 0.00 28 ARG A N 7
ATOM 4640 C CA . ARG A 1 28 ? -13.665 -18.988 -6.466 1.00 0.00 28 ARG A CA 7
ATOM 4641 C C . ARG A 1 28 ? -13.613 -18.808 -7.976 1.00 0.00 28 ARG A C 7
ATOM 4642 O O . ARG A 1 28 ? -14.371 -19.437 -8.715 1.00 0.00 28 ARG A O 7
ATOM 4663 N N . ALA A 1 29 ? -12.708 -17.948 -8.425 1.00 0.00 29 ALA A N 7
ATOM 4664 C CA . ALA A 1 29 ? -12.548 -17.685 -9.851 1.00 0.00 29 ALA A CA 7
ATOM 4665 C C . ALA A 1 29 ? -11.965 -18.904 -10.559 1.00 0.00 29 ALA A C 7
ATOM 4666 O O . ALA A 1 29 ? -12.084 -19.042 -11.776 1.00 0.00 29 ALA A O 7
ATOM 4673 N N . LEU A 1 30 ? -11.343 -19.791 -9.785 1.00 0.00 30 LEU A N 7
ATOM 4674 C CA . LEU A 1 30 ? -10.751 -21.003 -10.345 1.00 0.00 30 LEU A CA 7
ATOM 4675 C C . LEU A 1 30 ? -11.796 -22.110 -10.427 1.00 0.00 30 LEU A C 7
ATOM 4676 O O . LEU A 1 30 ? -11.607 -23.108 -11.121 1.00 0.00 30 LEU A O 7
ATOM 4692 N N . MET A 1 31 ? -12.906 -21.919 -9.712 1.00 0.00 31 MET A N 7
ATOM 4693 C CA . MET A 1 31 ? -13.992 -22.899 -9.701 1.00 0.00 31 MET A CA 7
ATOM 4694 C C . MET A 1 31 ? -15.115 -22.459 -10.634 1.00 0.00 31 MET A C 7
ATOM 4695 O O . MET A 1 31 ? -15.799 -23.291 -11.232 1.00 0.00 31 MET A O 7
ATOM 4709 N N . ASN A 1 32 ? -15.302 -21.147 -10.752 1.00 0.00 32 ASN A N 7
ATOM 4710 C CA . ASN A 1 32 ? -16.347 -20.608 -11.615 1.00 0.00 32 ASN A CA 7
ATOM 4711 C C . ASN A 1 32 ? -16.053 -19.142 -11.961 1.00 0.00 32 ASN A C 7
ATOM 4712 O O . ASN A 1 32 ? -15.482 -18.420 -11.144 1.00 0.00 32 ASN A O 7
ATOM 4723 N N . PRO A 1 33 ? -16.425 -18.682 -13.137 1.00 0.00 33 PRO A N 7
ATOM 4724 C CA . PRO A 1 33 ? -16.181 -17.267 -13.554 1.00 0.00 33 PRO A CA 7
ATOM 4725 C C . PRO A 1 33 ? -17.191 -16.298 -12.935 1.00 0.00 33 PRO A C 7
ATOM 4726 O O . PRO A 1 33 ? -16.824 -15.225 -12.457 1.00 0.00 33 PRO A O 7
ATOM 4737 N N . ASP A 1 34 ? -18.465 -16.680 -12.971 1.00 0.00 34 ASP A N 7
ATOM 4738 C CA . ASP A 1 34 ? -19.529 -15.837 -12.431 1.00 0.00 34 ASP A CA 7
ATOM 4739 C C . ASP A 1 34 ? -19.459 -15.758 -10.907 1.00 0.00 34 ASP A C 7
ATOM 4740 O O . ASP A 1 34 ? -20.435 -16.052 -10.218 1.00 0.00 34 ASP A O 7
ATOM 4749 N N . LYS A 1 35 ? -18.303 -15.349 -10.382 1.00 0.00 35 LYS A N 7
ATOM 4750 C CA . LYS A 1 35 ? -18.114 -15.222 -8.933 1.00 0.00 35 LYS A CA 7
ATOM 4751 C C . LYS A 1 35 ? -17.589 -13.834 -8.588 1.00 0.00 35 LYS A C 7
ATOM 4752 O O . LYS A 1 35 ? -17.463 -13.479 -7.416 1.00 0.00 35 LYS A O 7
ATOM 4771 N N . VAL A 1 36 ? -17.285 -13.048 -9.622 1.00 0.00 36 VAL A N 7
ATOM 4772 C CA . VAL A 1 36 ? -16.774 -11.690 -9.431 1.00 0.00 36 VAL A CA 7
ATOM 4773 C C . VAL A 1 36 ? -17.867 -10.667 -9.727 1.00 0.00 36 VAL A C 7
ATOM 4774 O O . VAL A 1 36 ? -18.669 -10.847 -10.643 1.00 0.00 36 VAL A O 7
ATOM 4787 N N . SER A 1 37 ? -17.886 -9.591 -8.949 1.00 0.00 37 SER A N 7
ATOM 4788 C CA . SER A 1 37 ? -18.880 -8.542 -9.138 1.00 0.00 37 SER A CA 7
ATOM 4789 C C . SER A 1 37 ? -18.664 -7.849 -10.477 1.00 0.00 37 SER A C 7
ATOM 4790 O O . SER A 1 37 ? -17.586 -7.929 -11.061 1.00 0.00 37 SER A O 7
ATOM 4798 N N . GLN A 1 38 ? -19.701 -7.180 -10.963 1.00 0.00 38 GLN A N 7
ATOM 4799 C CA . GLN A 1 38 ? -19.614 -6.488 -12.243 1.00 0.00 38 GLN A CA 7
ATOM 4800 C C . GLN A 1 38 ? -18.332 -5.657 -12.314 1.00 0.00 38 GLN A C 7
ATOM 4801 O O . GLN A 1 38 ? -17.594 -5.727 -13.297 1.00 0.00 38 GLN A O 7
ATOM 4815 N N . ALA A 1 39 ? -18.069 -4.877 -11.271 1.00 0.00 39 ALA A N 7
ATOM 4816 C CA . ALA A 1 39 ? -16.866 -4.057 -11.254 1.00 0.00 39 ALA A CA 7
ATOM 4817 C C . ALA A 1 39 ? -15.633 -4.955 -11.272 1.00 0.00 39 ALA A C 7
ATOM 4818 O O . ALA A 1 39 ? -14.746 -4.798 -12.114 1.00 0.00 39 ALA A O 7
ATOM 4825 N N . THR A 1 40 ? -15.587 -5.894 -10.335 1.00 0.00 40 THR A N 7
ATOM 4826 C CA . THR A 1 40 ? -14.464 -6.820 -10.234 1.00 0.00 40 THR A CA 7
ATOM 4827 C C . THR A 1 40 ? -14.352 -7.674 -11.493 1.00 0.00 40 THR A C 7
ATOM 4828 O O . THR A 1 40 ? -13.283 -8.197 -11.807 1.00 0.00 40 THR A O 7
ATOM 4839 N N . ARG A 1 41 ? -15.458 -7.808 -12.211 1.00 0.00 41 ARG A N 7
ATOM 4840 C CA . ARG A 1 41 ? -15.470 -8.599 -13.435 1.00 0.00 41 ARG A CA 7
ATOM 4841 C C . ARG A 1 41 ? -14.704 -7.885 -14.543 1.00 0.00 41 ARG A C 7
ATOM 4842 O O . ARG A 1 41 ? -13.928 -8.502 -15.274 1.00 0.00 41 ARG A O 7
ATOM 4863 N N . ASN A 1 42 ? -14.942 -6.585 -14.672 1.00 0.00 42 ASN A N 7
ATOM 4864 C CA . ASN A 1 42 ? -14.283 -5.797 -15.706 1.00 0.00 42 ASN A CA 7
ATOM 4865 C C . ASN A 1 42 ? -12.807 -5.577 -15.385 1.00 0.00 42 ASN A C 7
ATOM 4866 O O . ASN A 1 42 ? -11.954 -5.671 -16.268 1.00 0.00 42 ASN A O 7
ATOM 4877 N N . ARG A 1 43 ? -12.509 -5.271 -14.126 1.00 0.00 43 ARG A N 7
ATOM 4878 C CA . ARG A 1 43 ? -11.130 -5.028 -13.722 1.00 0.00 43 ARG A CA 7
ATOM 4879 C C . ARG A 1 43 ? -10.299 -6.296 -13.864 1.00 0.00 43 ARG A C 7
ATOM 4880 O O . ARG A 1 43 ? -9.184 -6.264 -14.380 1.00 0.00 43 ARG A O 7
ATOM 4901 N N . VAL A 1 44 ? -10.853 -7.411 -13.405 1.00 0.00 44 VAL A N 7
ATOM 4902 C CA . VAL A 1 44 ? -10.153 -8.681 -13.491 1.00 0.00 44 VAL A CA 7
ATOM 4903 C C . VAL A 1 44 ? -9.873 -9.025 -14.953 1.00 0.00 44 VAL A C 7
ATOM 4904 O O . VAL A 1 44 ? -8.769 -9.442 -15.300 1.00 0.00 44 VAL A O 7
ATOM 4917 N N . GLU A 1 45 ? -10.881 -8.858 -15.800 1.00 0.00 45 GLU A N 7
ATOM 4918 C CA . GLU A 1 45 ? -10.726 -9.166 -17.219 1.00 0.00 45 GLU A CA 7
ATOM 4919 C C . GLU A 1 45 ? -9.484 -8.484 -17.786 1.00 0.00 45 GLU A C 7
ATOM 4920 O O . GLU A 1 45 ? -8.635 -9.132 -18.398 1.00 0.00 45 GLU A O 7
ATOM 4932 N N . LYS A 1 46 ? -9.376 -7.174 -17.578 1.00 0.00 46 LYS A N 7
ATOM 4933 C CA . LYS A 1 46 ? -8.225 -6.423 -18.075 1.00 0.00 46 LYS A CA 7
ATOM 4934 C C . LYS A 1 46 ? -6.966 -6.755 -17.276 1.00 0.00 46 LYS A C 7
ATOM 4935 O O . LYS A 1 46 ? -5.871 -6.842 -17.834 1.00 0.00 46 LYS A O 7
ATOM 4954 N N . ALA A 1 47 ? -7.128 -6.933 -15.969 1.00 0.00 47 ALA A N 7
ATOM 4955 C CA . ALA A 1 47 ? -6.002 -7.248 -15.098 1.00 0.00 47 ALA A CA 7
ATOM 4956 C C . ALA A 1 47 ? -5.530 -8.683 -15.315 1.00 0.00 47 ALA A C 7
ATOM 4957 O O . ALA A 1 47 ? -4.387 -9.024 -15.010 1.00 0.00 47 ALA A O 7
ATOM 4964 N N . ALA A 1 48 ? -6.415 -9.519 -15.846 1.00 0.00 48 ALA A N 7
ATOM 4965 C CA . ALA A 1 48 ? -6.077 -10.915 -16.103 1.00 0.00 48 ALA A CA 7
ATOM 4966 C C . ALA A 1 48 ? -5.138 -11.029 -17.300 1.00 0.00 48 ALA A C 7
ATOM 4967 O O . ALA A 1 48 ? -4.171 -11.790 -17.272 1.00 0.00 48 ALA A O 7
ATOM 4974 N N . ARG A 1 49 ? -5.429 -10.266 -18.350 1.00 0.00 49 ARG A N 7
ATOM 4975 C CA . ARG A 1 49 ? -4.606 -10.287 -19.553 1.00 0.00 49 ARG A CA 7
ATOM 4976 C C . ARG A 1 49 ? -3.208 -9.762 -19.247 1.00 0.00 49 ARG A C 7
ATOM 4977 O O . ARG A 1 49 ? -2.221 -10.228 -19.815 1.00 0.00 49 ARG A O 7
ATOM 4998 N N . GLU A 1 50 ? -3.132 -8.790 -18.346 1.00 0.00 50 GLU A N 7
ATOM 4999 C CA . GLU A 1 50 ? -1.849 -8.211 -17.971 1.00 0.00 50 GLU A CA 7
ATOM 5000 C C . GLU A 1 50 ? -0.882 -9.308 -17.543 1.00 0.00 50 GLU A C 7
ATOM 5001 O O . GLU A 1 50 ? 0.253 -9.369 -18.018 1.00 0.00 50 GLU A O 7
ATOM 5013 N N . VAL A 1 51 ? -1.334 -10.174 -16.638 1.00 0.00 51 VAL A N 7
ATOM 5014 C CA . VAL A 1 51 ? -0.498 -11.271 -16.146 1.00 0.00 51 VAL A CA 7
ATOM 5015 C C . VAL A 1 51 ? -0.687 -12.529 -16.992 1.00 0.00 51 VAL A C 7
ATOM 5016 O O . VAL A 1 51 ? -0.015 -13.538 -16.779 1.00 0.00 51 VAL A O 7
ATOM 5029 N N . GLY A 1 52 ? -1.596 -12.460 -17.960 1.00 0.00 52 GLY A N 7
ATOM 5030 C CA . GLY A 1 52 ? -1.853 -13.596 -18.838 1.00 0.00 52 GLY A CA 7
ATOM 5031 C C . GLY A 1 52 ? -1.951 -14.902 -18.054 1.00 0.00 52 GLY A C 7
ATOM 5032 O O . GLY A 1 52 ? -1.450 -15.937 -18.495 1.00 0.00 52 GLY A O 7
ATOM 5036 N N . TYR A 1 53 ? -2.599 -14.852 -16.890 1.00 0.00 53 TYR A N 7
ATOM 5037 C CA . TYR A 1 53 ? -2.760 -16.046 -16.054 1.00 0.00 53 TYR A CA 7
ATOM 5038 C C . TYR A 1 53 ? -4.152 -16.085 -15.434 1.00 0.00 53 TYR A C 7
ATOM 5039 O O . TYR A 1 53 ? -4.503 -15.227 -14.624 1.00 0.00 53 TYR A O 7
ATOM 5057 N N . LEU A 1 54 ? -4.943 -17.092 -15.812 1.00 0.00 54 LEU A N 7
ATOM 5058 C CA . LEU A 1 54 ? -6.304 -17.246 -15.285 1.00 0.00 54 LEU A CA 7
ATOM 5059 C C . LEU A 1 54 ? -6.395 -18.442 -14.322 1.00 0.00 54 LEU A C 7
ATOM 5060 O O . LEU A 1 54 ? -7.148 -18.388 -13.348 1.00 0.00 54 LEU A O 7
ATOM 5076 N N . PRO A 1 55 ? -5.665 -19.514 -14.556 1.00 0.00 55 PRO A N 7
ATOM 5077 C CA . PRO A 1 55 ? -5.711 -20.712 -13.661 1.00 0.00 55 PRO A CA 7
ATOM 5078 C C . PRO A 1 55 ? -5.467 -20.344 -12.197 1.00 0.00 55 PRO A C 7
ATOM 5079 O O . PRO A 1 55 ? -4.745 -21.072 -11.536 1.00 0.00 55 PRO A O 7
ATOM 5090 N N . ALA A 1 9 ? 8.057 -13.665 -12.310 1.00 0.00 9 ALA A N 8
ATOM 5091 C CA . ALA A 1 9 ? 6.718 -13.962 -12.897 1.00 0.00 9 ALA A CA 8
ATOM 5092 C C . ALA A 1 9 ? 5.632 -13.580 -11.897 1.00 0.00 9 ALA A C 8
ATOM 5093 O O . ALA A 1 9 ? 5.715 -13.916 -10.716 1.00 0.00 9 ALA A O 8
ATOM 5100 N N . ALA A 1 10 ? 4.612 -12.875 -12.379 1.00 0.00 10 ALA A N 8
ATOM 5101 C CA . ALA A 1 10 ? 3.507 -12.452 -11.520 1.00 0.00 10 ALA A CA 8
ATOM 5102 C C . ALA A 1 10 ? 2.438 -13.536 -11.453 1.00 0.00 10 ALA A C 8
ATOM 5103 O O . ALA A 1 10 ? 2.513 -14.540 -12.162 1.00 0.00 10 ALA A O 8
ATOM 5110 N N . THR A 1 11 ? 1.441 -13.327 -10.595 1.00 0.00 11 THR A N 8
ATOM 5111 C CA . THR A 1 11 ? 0.352 -14.289 -10.433 1.00 0.00 11 THR A CA 8
ATOM 5112 C C . THR A 1 11 ? -0.975 -13.557 -10.258 1.00 0.00 11 THR A C 8
ATOM 5113 O O . THR A 1 11 ? -1.027 -12.475 -9.672 1.00 0.00 11 THR A O 8
ATOM 5124 N N . MET A 1 12 ? -2.047 -14.155 -10.769 1.00 0.00 12 MET A N 8
ATOM 5125 C CA . MET A 1 12 ? -3.372 -13.554 -10.662 1.00 0.00 12 MET A CA 8
ATOM 5126 C C . MET A 1 12 ? -3.729 -13.299 -9.202 1.00 0.00 12 MET A C 8
ATOM 5127 O O . MET A 1 12 ? -4.548 -12.433 -8.895 1.00 0.00 12 MET A O 8
ATOM 5141 N N . LYS A 1 13 ? -3.116 -14.066 -8.307 1.00 0.00 13 LYS A N 8
ATOM 5142 C CA . LYS A 1 13 ? -3.382 -13.922 -6.882 1.00 0.00 13 LYS A CA 8
ATOM 5143 C C . LYS A 1 13 ? -2.771 -12.636 -6.343 1.00 0.00 13 LYS A C 8
ATOM 5144 O O . LYS A 1 13 ? -3.388 -11.942 -5.534 1.00 0.00 13 LYS A O 8
ATOM 5163 N N . ASP A 1 14 ? -1.553 -12.324 -6.777 1.00 0.00 14 ASP A N 8
ATOM 5164 C CA . ASP A 1 14 ? -0.879 -11.122 -6.307 1.00 0.00 14 ASP A CA 8
ATOM 5165 C C . ASP A 1 14 ? -1.599 -9.871 -6.783 1.00 0.00 14 ASP A C 8
ATOM 5166 O O . ASP A 1 14 ? -1.688 -8.882 -6.056 1.00 0.00 14 ASP A O 8
ATOM 5175 N N . VAL A 1 15 ? -2.110 -9.916 -8.004 1.00 0.00 15 VAL A N 8
ATOM 5176 C CA . VAL A 1 15 ? -2.816 -8.770 -8.556 1.00 0.00 15 VAL A CA 8
ATOM 5177 C C . VAL A 1 15 ? -4.118 -8.531 -7.800 1.00 0.00 15 VAL A C 8
ATOM 5178 O O . VAL A 1 15 ? -4.553 -7.391 -7.644 1.00 0.00 15 VAL A O 8
ATOM 5191 N N . ALA A 1 16 ? -4.734 -9.607 -7.323 1.00 0.00 16 ALA A N 8
ATOM 5192 C CA . ALA A 1 16 ? -5.979 -9.478 -6.578 1.00 0.00 16 ALA A CA 8
ATOM 5193 C C . ALA A 1 16 ? -5.801 -8.475 -5.444 1.00 0.00 16 ALA A C 8
ATOM 5194 O O . ALA A 1 16 ? -6.636 -7.594 -5.244 1.00 0.00 16 ALA A O 8
ATOM 5201 N N . LEU A 1 17 ? -4.702 -8.613 -4.707 1.00 0.00 17 LEU A N 8
ATOM 5202 C CA . LEU A 1 17 ? -4.428 -7.706 -3.597 1.00 0.00 17 LEU A CA 8
ATOM 5203 C C . LEU A 1 17 ? -4.308 -6.271 -4.112 1.00 0.00 17 LEU A C 8
ATOM 5204 O O . LEU A 1 17 ? -4.679 -5.321 -3.421 1.00 0.00 17 LEU A O 8
ATOM 5220 N N . LYS A 1 18 ? -3.795 -6.121 -5.329 1.00 0.00 18 LYS A N 8
ATOM 5221 C CA . LYS A 1 18 ? -3.642 -4.797 -5.921 1.00 0.00 18 LYS A CA 8
ATOM 5222 C C . LYS A 1 18 ? -5.005 -4.142 -6.113 1.00 0.00 18 LYS A C 8
ATOM 5223 O O . LYS A 1 18 ? -5.142 -2.924 -5.994 1.00 0.00 18 LYS A O 8
ATOM 5242 N N . ALA A 1 19 ? -6.015 -4.962 -6.406 1.00 0.00 19 ALA A N 8
ATOM 5243 C CA . ALA A 1 19 ? -7.379 -4.465 -6.607 1.00 0.00 19 ALA A CA 8
ATOM 5244 C C . ALA A 1 19 ? -8.238 -4.753 -5.373 1.00 0.00 19 ALA A C 8
ATOM 5245 O O . ALA A 1 19 ? -9.448 -4.535 -5.383 1.00 0.00 19 ALA A O 8
ATOM 5252 N N . LYS A 1 20 ? -7.596 -5.242 -4.315 1.00 0.00 20 LYS A N 8
ATOM 5253 C CA . LYS A 1 20 ? -8.302 -5.555 -3.073 1.00 0.00 20 LYS A CA 8
ATOM 5254 C C . LYS A 1 20 ? -9.619 -6.260 -3.368 1.00 0.00 20 LYS A C 8
ATOM 5255 O O . LYS A 1 20 ? -10.670 -5.885 -2.847 1.00 0.00 20 LYS A O 8
ATOM 5274 N N . VAL A 1 21 ? -9.550 -7.281 -4.207 1.00 0.00 21 VAL A N 8
ATOM 5275 C CA . VAL A 1 21 ? -10.741 -8.040 -4.572 1.00 0.00 21 VAL A CA 8
ATOM 5276 C C . VAL A 1 21 ? -11.202 -8.913 -3.408 1.00 0.00 21 VAL A C 8
ATOM 5277 O O . VAL A 1 21 ? -12.116 -8.547 -2.670 1.00 0.00 21 VAL A O 8
ATOM 5290 N N . SER A 1 22 ? -10.566 -10.067 -3.254 1.00 0.00 22 SER A N 8
ATOM 5291 C CA . SER A 1 22 ? -10.911 -10.994 -2.182 1.00 0.00 22 SER A CA 8
ATOM 5292 C C . SER A 1 22 ? -10.231 -12.342 -2.419 1.00 0.00 22 SER A C 8
ATOM 5293 O O . SER A 1 22 ? -10.277 -12.886 -3.522 1.00 0.00 22 SER A O 8
ATOM 5301 N N . THR A 1 23 ? -9.590 -12.867 -1.382 1.00 0.00 23 THR A N 8
ATOM 5302 C CA . THR A 1 23 ? -8.895 -14.144 -1.493 1.00 0.00 23 THR A CA 8
ATOM 5303 C C . THR A 1 23 ? -9.844 -15.245 -1.970 1.00 0.00 23 THR A C 8
ATOM 5304 O O . THR A 1 23 ? -9.416 -16.200 -2.617 1.00 0.00 23 THR A O 8
ATOM 5315 N N . ALA A 1 24 ? -11.129 -15.107 -1.651 1.00 0.00 24 ALA A N 8
ATOM 5316 C CA . ALA A 1 24 ? -12.117 -16.102 -2.062 1.00 0.00 24 ALA A CA 8
ATOM 5317 C C . ALA A 1 24 ? -12.524 -15.905 -3.520 1.00 0.00 24 ALA A C 8
ATOM 5318 O O . ALA A 1 24 ? -12.699 -16.870 -4.261 1.00 0.00 24 ALA A O 8
ATOM 5325 N N . THR A 1 25 ? -12.691 -14.648 -3.917 1.00 0.00 25 THR A N 8
ATOM 5326 C CA . THR A 1 25 ? -13.103 -14.348 -5.285 1.00 0.00 25 THR A CA 8
ATOM 5327 C C . THR A 1 25 ? -12.113 -14.949 -6.276 1.00 0.00 25 THR A C 8
ATOM 5328 O O . THR A 1 25 ? -12.467 -15.832 -7.057 1.00 0.00 25 THR A O 8
ATOM 5339 N N . VAL A 1 26 ? -10.880 -14.467 -6.245 1.00 0.00 26 VAL A N 8
ATOM 5340 C CA . VAL A 1 26 ? -9.856 -14.967 -7.153 1.00 0.00 26 VAL A CA 8
ATOM 5341 C C . VAL A 1 26 ? -9.794 -16.495 -7.117 1.00 0.00 26 VAL A C 8
ATOM 5342 O O . VAL A 1 26 ? -9.468 -17.135 -8.116 1.00 0.00 26 VAL A O 8
ATOM 5355 N N . SER A 1 27 ? -10.104 -17.069 -5.959 1.00 0.00 27 SER A N 8
ATOM 5356 C CA . SER A 1 27 ? -10.074 -18.520 -5.804 1.00 0.00 27 SER A CA 8
ATOM 5357 C C . SER A 1 27 ? -11.254 -19.168 -6.524 1.00 0.00 27 SER A C 8
ATOM 5358 O O . SER A 1 27 ? -11.162 -20.305 -6.985 1.00 0.00 27 SER A O 8
ATOM 5366 N N . ARG A 1 28 ? -12.361 -18.438 -6.616 1.00 0.00 28 ARG A N 8
ATOM 5367 C CA . ARG A 1 28 ? -13.553 -18.954 -7.282 1.00 0.00 28 ARG A CA 8
ATOM 5368 C C . ARG A 1 28 ? -13.401 -18.866 -8.794 1.00 0.00 28 ARG A C 8
ATOM 5369 O O . ARG A 1 28 ? -14.102 -19.547 -9.541 1.00 0.00 28 ARG A O 8
ATOM 5390 N N . ALA A 1 29 ? -12.479 -18.023 -9.236 1.00 0.00 29 ALA A N 8
ATOM 5391 C CA . ALA A 1 29 ? -12.234 -17.845 -10.662 1.00 0.00 29 ALA A CA 8
ATOM 5392 C C . ALA A 1 29 ? -12.087 -19.193 -11.357 1.00 0.00 29 ALA A C 8
ATOM 5393 O O . ALA A 1 29 ? -12.248 -19.295 -12.574 1.00 0.00 29 ALA A O 8
ATOM 5400 N N . LEU A 1 30 ? -11.781 -20.229 -10.578 1.00 0.00 30 LEU A N 8
ATOM 5401 C CA . LEU A 1 30 ? -11.614 -21.578 -11.124 1.00 0.00 30 LEU A CA 8
ATOM 5402 C C . LEU A 1 30 ? -12.841 -22.435 -10.810 1.00 0.00 30 LEU A C 8
ATOM 5403 O O . LEU A 1 30 ? -13.137 -23.394 -11.522 1.00 0.00 30 LEU A O 8
ATOM 5419 N N . MET A 1 31 ? -13.543 -22.092 -9.729 1.00 0.00 31 MET A N 8
ATOM 5420 C CA . MET A 1 31 ? -14.729 -22.847 -9.316 1.00 0.00 31 MET A CA 8
ATOM 5421 C C . MET A 1 31 ? -16.012 -22.207 -9.845 1.00 0.00 31 MET A C 8
ATOM 5422 O O . MET A 1 31 ? -16.791 -22.857 -10.539 1.00 0.00 31 MET A O 8
ATOM 5436 N N . ASN A 1 32 ? -16.223 -20.935 -9.511 1.00 0.00 32 ASN A N 8
ATOM 5437 C CA . ASN A 1 32 ? -17.421 -20.220 -9.954 1.00 0.00 32 ASN A CA 8
ATOM 5438 C C . ASN A 1 32 ? -17.386 -18.765 -9.450 1.00 0.00 32 ASN A C 8
ATOM 5439 O O . ASN A 1 32 ? -17.816 -18.495 -8.329 1.00 0.00 32 ASN A O 8
ATOM 5450 N N . PRO A 1 33 ? -16.894 -17.830 -10.234 1.00 0.00 33 PRO A N 8
ATOM 5451 C CA . PRO A 1 33 ? -16.831 -16.400 -9.813 1.00 0.00 33 PRO A CA 8
ATOM 5452 C C . PRO A 1 33 ? -18.166 -15.683 -10.010 1.00 0.00 33 PRO A C 8
ATOM 5453 O O . PRO A 1 33 ? -18.399 -15.056 -11.043 1.00 0.00 33 PRO A O 8
ATOM 5464 N N . ASP A 1 34 ? -19.039 -15.782 -9.006 1.00 0.00 34 ASP A N 8
ATOM 5465 C CA . ASP A 1 34 ? -20.358 -15.141 -9.064 1.00 0.00 34 ASP A CA 8
ATOM 5466 C C . ASP A 1 34 ? -20.459 -14.023 -8.029 1.00 0.00 34 ASP A C 8
ATOM 5467 O O . ASP A 1 34 ? -21.342 -13.170 -8.111 1.00 0.00 34 ASP A O 8
ATOM 5476 N N . LYS A 1 35 ? -19.553 -14.035 -7.056 1.00 0.00 35 LYS A N 8
ATOM 5477 C CA . LYS A 1 35 ? -19.554 -13.018 -6.006 1.00 0.00 35 LYS A CA 8
ATOM 5478 C C . LYS A 1 35 ? -18.840 -11.757 -6.487 1.00 0.00 35 LYS A C 8
ATOM 5479 O O . LYS A 1 35 ? -18.967 -10.692 -5.881 1.00 0.00 35 LYS A O 8
ATOM 5498 N N . VAL A 1 36 ? -18.087 -11.881 -7.575 1.00 0.00 36 VAL A N 8
ATOM 5499 C CA . VAL A 1 36 ? -17.359 -10.743 -8.121 1.00 0.00 36 VAL A CA 8
ATOM 5500 C C . VAL A 1 36 ? -18.325 -9.753 -8.769 1.00 0.00 36 VAL A C 8
ATOM 5501 O O . VAL A 1 36 ? -19.138 -10.129 -9.614 1.00 0.00 36 VAL A O 8
ATOM 5514 N N . SER A 1 37 ? -18.229 -8.492 -8.368 1.00 0.00 37 SER A N 8
ATOM 5515 C CA . SER A 1 37 ? -19.098 -7.460 -8.915 1.00 0.00 37 SER A CA 8
ATOM 5516 C C . SER A 1 37 ? -18.840 -7.282 -10.406 1.00 0.00 37 SER A C 8
ATOM 5517 O O . SER A 1 37 ? -17.720 -7.468 -10.879 1.00 0.00 37 SER A O 8
ATOM 5525 N N . GLN A 1 38 ? -19.889 -6.934 -11.140 1.00 0.00 38 GLN A N 8
ATOM 5526 C CA . GLN A 1 38 ? -19.774 -6.745 -12.580 1.00 0.00 38 GLN A CA 8
ATOM 5527 C C . GLN A 1 38 ? -18.562 -5.888 -12.919 1.00 0.00 38 GLN A C 8
ATOM 5528 O O . GLN A 1 38 ? -17.717 -6.284 -13.722 1.00 0.00 38 GLN A O 8
ATOM 5542 N N . ALA A 1 39 ? -18.477 -4.713 -12.308 1.00 0.00 39 ALA A N 8
ATOM 5543 C CA . ALA A 1 39 ? -17.352 -3.828 -12.574 1.00 0.00 39 ALA A CA 8
ATOM 5544 C C . ALA A 1 39 ? -16.048 -4.518 -12.191 1.00 0.00 39 ALA A C 8
ATOM 5545 O O . ALA A 1 39 ? -15.117 -4.596 -12.992 1.00 0.00 39 ALA A O 8
ATOM 5552 N N . THR A 1 40 ? -15.990 -5.015 -10.960 1.00 0.00 40 THR A N 8
ATOM 5553 C CA . THR A 1 40 ? -14.796 -5.692 -10.473 1.00 0.00 40 THR A CA 8
ATOM 5554 C C . THR A 1 40 ? -14.486 -6.915 -11.329 1.00 0.00 40 THR A C 8
ATOM 5555 O O . THR A 1 40 ? -13.336 -7.343 -11.423 1.00 0.00 40 THR A O 8
ATOM 5566 N N . ARG A 1 41 ? -15.521 -7.476 -11.946 1.00 0.00 41 ARG A N 8
ATOM 5567 C CA . ARG A 1 41 ? -15.347 -8.655 -12.785 1.00 0.00 41 ARG A CA 8
ATOM 5568 C C . ARG A 1 41 ? -14.607 -8.298 -14.072 1.00 0.00 41 ARG A C 8
ATOM 5569 O O . ARG A 1 41 ? -13.770 -9.063 -14.549 1.00 0.00 41 ARG A O 8
ATOM 5590 N N . ASN A 1 42 ? -14.925 -7.135 -14.632 1.00 0.00 42 ASN A N 8
ATOM 5591 C CA . ASN A 1 42 ? -14.284 -6.694 -15.865 1.00 0.00 42 ASN A CA 8
ATOM 5592 C C . ASN A 1 42 ? -12.800 -6.428 -15.633 1.00 0.00 42 ASN A C 8
ATOM 5593 O O . ASN A 1 42 ? -11.974 -6.652 -16.518 1.00 0.00 42 ASN A O 8
ATOM 5604 N N . ARG A 1 43 ? -12.470 -5.953 -14.437 1.00 0.00 43 ARG A N 8
ATOM 5605 C CA . ARG A 1 43 ? -11.083 -5.665 -14.097 1.00 0.00 43 ARG A CA 8
ATOM 5606 C C . ARG A 1 43 ? -10.284 -6.959 -14.005 1.00 0.00 43 ARG A C 8
ATOM 5607 O O . ARG A 1 43 ? -9.140 -7.029 -14.454 1.00 0.00 43 ARG A O 8
ATOM 5628 N N . VAL A 1 44 ? -10.899 -7.982 -13.423 1.00 0.00 44 VAL A N 8
ATOM 5629 C CA . VAL A 1 44 ? -10.244 -9.274 -13.279 1.00 0.00 44 VAL A CA 8
ATOM 5630 C C . VAL A 1 44 ? -9.878 -9.832 -14.653 1.00 0.00 44 VAL A C 8
ATOM 5631 O O . VAL A 1 44 ? -8.734 -10.216 -14.894 1.00 0.00 44 VAL A O 8
ATOM 5644 N N . GLU A 1 45 ? -10.860 -9.882 -15.546 1.00 0.00 45 GLU A N 8
ATOM 5645 C CA . GLU A 1 45 ? -10.629 -10.405 -16.891 1.00 0.00 45 GLU A CA 8
ATOM 5646 C C . GLU A 1 45 ? -9.412 -9.736 -17.525 1.00 0.00 45 GLU A C 8
ATOM 5647 O O . GLU A 1 45 ? -8.583 -10.402 -18.143 1.00 0.00 45 GLU A O 8
ATOM 5659 N N . LYS A 1 46 ? -9.312 -8.419 -17.369 1.00 0.00 46 LYS A N 8
ATOM 5660 C CA . LYS A 1 46 ? -8.185 -7.680 -17.933 1.00 0.00 46 LYS A CA 8
ATOM 5661 C C . LYS A 1 46 ? -6.894 -8.011 -17.186 1.00 0.00 46 LYS A C 8
ATOM 5662 O O . LYS A 1 46 ? -5.828 -8.128 -17.790 1.00 0.00 46 LYS A O 8
ATOM 5681 N N . ALA A 1 47 ? -6.999 -8.155 -15.868 1.00 0.00 47 ALA A N 8
ATOM 5682 C CA . ALA A 1 47 ? -5.838 -8.469 -15.044 1.00 0.00 47 ALA A CA 8
ATOM 5683 C C . ALA A 1 47 ? -5.184 -9.767 -15.507 1.00 0.00 47 ALA A C 8
ATOM 5684 O O . ALA A 1 47 ? -4.006 -10.003 -15.243 1.00 0.00 47 ALA A O 8
ATOM 5691 N N . ALA A 1 48 ? -5.950 -10.602 -16.199 1.00 0.00 48 ALA A N 8
ATOM 5692 C CA . ALA A 1 48 ? -5.426 -11.869 -16.696 1.00 0.00 48 ALA A CA 8
ATOM 5693 C C . ALA A 1 48 ? -4.439 -11.631 -17.835 1.00 0.00 48 ALA A C 8
ATOM 5694 O O . ALA A 1 48 ? -3.359 -12.219 -17.871 1.00 0.00 48 ALA A O 8
ATOM 5701 N N . ARG A 1 49 ? -4.821 -10.766 -18.769 1.00 0.00 49 ARG A N 8
ATOM 5702 C CA . ARG A 1 49 ? -3.959 -10.456 -19.906 1.00 0.00 49 ARG A CA 8
ATOM 5703 C C . ARG A 1 49 ? -2.827 -9.517 -19.493 1.00 0.00 49 ARG A C 8
ATOM 5704 O O . ARG A 1 49 ? -1.716 -9.599 -20.020 1.00 0.00 49 ARG A O 8
ATOM 5725 N N . GLU A 1 50 ? -3.122 -8.615 -18.563 1.00 0.00 50 GLU A N 8
ATOM 5726 C CA . GLU A 1 50 ? -2.142 -7.648 -18.096 1.00 0.00 50 GLU A CA 8
ATOM 5727 C C . GLU A 1 50 ? -1.073 -8.305 -17.224 1.00 0.00 50 GLU A C 8
ATOM 5728 O O . GLU A 1 50 ? 0.104 -7.952 -17.305 1.00 0.00 50 GLU A O 8
ATOM 5740 N N . VAL A 1 51 ? -1.481 -9.247 -16.380 1.00 0.00 51 VAL A N 8
ATOM 5741 C CA . VAL A 1 51 ? -0.533 -9.918 -15.493 1.00 0.00 51 VAL A CA 8
ATOM 5742 C C . VAL A 1 51 ? 0.315 -10.931 -16.263 1.00 0.00 51 VAL A C 8
ATOM 5743 O O . VAL A 1 51 ? 1.421 -11.270 -15.846 1.00 0.00 51 VAL A O 8
ATOM 5756 N N . GLY A 1 52 ? -0.208 -11.403 -17.391 1.00 0.00 52 GLY A N 8
ATOM 5757 C CA . GLY A 1 52 ? 0.515 -12.368 -18.213 1.00 0.00 52 GLY A CA 8
ATOM 5758 C C . GLY A 1 52 ? 0.336 -13.790 -17.689 1.00 0.00 52 GLY A C 8
ATOM 5759 O O . GLY A 1 52 ? 1.292 -14.564 -17.639 1.00 0.00 52 GLY A O 8
ATOM 5763 N N . TYR A 1 53 ? -0.894 -14.135 -17.311 1.00 0.00 53 TYR A N 8
ATOM 5764 C CA . TYR A 1 53 ? -1.189 -15.476 -16.803 1.00 0.00 53 TYR A CA 8
ATOM 5765 C C . TYR A 1 53 ? -1.685 -16.367 -17.937 1.00 0.00 53 TYR A C 8
ATOM 5766 O O . TYR A 1 53 ? -2.678 -16.054 -18.596 1.00 0.00 53 TYR A O 8
ATOM 5784 N N . LEU A 1 54 ? -0.985 -17.479 -18.161 1.00 0.00 54 LEU A N 8
ATOM 5785 C CA . LEU A 1 54 ? -1.350 -18.422 -19.225 1.00 0.00 54 LEU A CA 8
ATOM 5786 C C . LEU A 1 54 ? -1.792 -19.757 -18.616 1.00 0.00 54 LEU A C 8
ATOM 5787 O O . LEU A 1 54 ? -1.330 -20.127 -17.536 1.00 0.00 54 LEU A O 8
ATOM 5803 N N . PRO A 1 55 ? -2.665 -20.487 -19.273 1.00 0.00 55 PRO A N 8
ATOM 5804 C CA . PRO A 1 55 ? -3.151 -21.802 -18.755 1.00 0.00 55 PRO A CA 8
ATOM 5805 C C . PRO A 1 55 ? -2.074 -22.883 -18.850 1.00 0.00 55 PRO A C 8
ATOM 5806 O O . PRO A 1 55 ? -1.546 -23.257 -17.816 1.00 0.00 55 PRO A O 8
ATOM 5817 N N . ALA A 1 9 ? 7.510 -13.414 -13.227 1.00 0.00 9 ALA A N 9
ATOM 5818 C CA . ALA A 1 9 ? 6.327 -14.309 -13.360 1.00 0.00 9 ALA A CA 9
ATOM 5819 C C . ALA A 1 9 ? 5.339 -14.012 -12.234 1.00 0.00 9 ALA A C 9
ATOM 5820 O O . ALA A 1 9 ? 5.505 -14.488 -11.111 1.00 0.00 9 ALA A O 9
ATOM 5827 N N . ALA A 1 10 ? 4.312 -13.225 -12.546 1.00 0.00 10 ALA A N 9
ATOM 5828 C CA . ALA A 1 10 ? 3.294 -12.867 -11.556 1.00 0.00 10 ALA A CA 9
ATOM 5829 C C . ALA A 1 10 ? 2.111 -13.825 -11.638 1.00 0.00 10 ALA A C 9
ATOM 5830 O O . ALA A 1 10 ? 2.133 -14.790 -12.402 1.00 0.00 10 ALA A O 9
ATOM 5837 N N . THR A 1 11 ? 1.077 -13.551 -10.844 1.00 0.00 11 THR A N 9
ATOM 5838 C CA . THR A 1 11 ? -0.120 -14.390 -10.826 1.00 0.00 11 THR A CA 9
ATOM 5839 C C . THR A 1 11 ? -1.365 -13.524 -10.658 1.00 0.00 11 THR A C 9
ATOM 5840 O O . THR A 1 11 ? -1.334 -12.501 -9.974 1.00 0.00 11 THR A O 9
ATOM 5851 N N . MET A 1 12 ? -2.459 -13.940 -11.288 1.00 0.00 12 MET A N 9
ATOM 5852 C CA . MET A 1 12 ? -3.709 -13.193 -11.201 1.00 0.00 12 MET A CA 9
ATOM 5853 C C . MET A 1 12 ? -4.104 -12.977 -9.744 1.00 0.00 12 MET A C 9
ATOM 5854 O O . MET A 1 12 ? -4.805 -12.019 -9.415 1.00 0.00 12 MET A O 9
ATOM 5868 N N . LYS A 1 13 ? -3.652 -13.874 -8.876 1.00 0.00 13 LYS A N 9
ATOM 5869 C CA . LYS A 1 13 ? -3.965 -13.776 -7.455 1.00 0.00 13 LYS A CA 9
ATOM 5870 C C . LYS A 1 13 ? -3.214 -12.613 -6.817 1.00 0.00 13 LYS A C 9
ATOM 5871 O O . LYS A 1 13 ? -3.738 -11.936 -5.933 1.00 0.00 13 LYS A O 9
ATOM 5890 N N . ASP A 1 14 ? -1.980 -12.389 -7.260 1.00 0.00 14 ASP A N 9
ATOM 5891 C CA . ASP A 1 14 ? -1.169 -11.312 -6.713 1.00 0.00 14 ASP A CA 9
ATOM 5892 C C . ASP A 1 14 ? -1.713 -9.953 -7.133 1.00 0.00 14 ASP A C 9
ATOM 5893 O O . ASP A 1 14 ? -1.645 -8.989 -6.371 1.00 0.00 14 ASP A O 9
ATOM 5902 N N . VAL A 1 15 ? -2.255 -9.877 -8.343 1.00 0.00 15 VAL A N 9
ATOM 5903 C CA . VAL A 1 15 ? -2.804 -8.622 -8.831 1.00 0.00 15 VAL A CA 9
ATOM 5904 C C . VAL A 1 15 ? -4.004 -8.215 -7.984 1.00 0.00 15 VAL A C 9
ATOM 5905 O O . VAL A 1 15 ? -4.202 -7.033 -7.702 1.00 0.00 15 VAL A O 9
ATOM 5918 N N . ALA A 1 16 ? -4.792 -9.199 -7.568 1.00 0.00 16 ALA A N 9
ATOM 5919 C CA . ALA A 1 16 ? -5.957 -8.923 -6.738 1.00 0.00 16 ALA A CA 9
ATOM 5920 C C . ALA A 1 16 ? -5.534 -8.097 -5.530 1.00 0.00 16 ALA A C 9
ATOM 5921 O O . ALA A 1 16 ? -6.176 -7.107 -5.181 1.00 0.00 16 ALA A O 9
ATOM 5928 N N . LEU A 1 17 ? -4.438 -8.515 -4.905 1.00 0.00 17 LEU A N 9
ATOM 5929 C CA . LEU A 1 17 ? -3.920 -7.811 -3.739 1.00 0.00 17 LEU A CA 9
ATOM 5930 C C . LEU A 1 17 ? -3.813 -6.319 -4.037 1.00 0.00 17 LEU A C 9
ATOM 5931 O O . LEU A 1 17 ? -4.093 -5.481 -3.180 1.00 0.00 17 LEU A O 9
ATOM 5947 N N . LYS A 1 18 ? -3.409 -5.997 -5.262 1.00 0.00 18 LYS A N 9
ATOM 5948 C CA . LYS A 1 18 ? -3.269 -4.603 -5.670 1.00 0.00 18 LYS A CA 9
ATOM 5949 C C . LYS A 1 18 ? -4.636 -3.926 -5.751 1.00 0.00 18 LYS A C 9
ATOM 5950 O O . LYS A 1 18 ? -4.787 -2.765 -5.375 1.00 0.00 18 LYS A O 9
ATOM 5969 N N . ALA A 1 19 ? -5.634 -4.665 -6.240 1.00 0.00 19 ALA A N 9
ATOM 5970 C CA . ALA A 1 19 ? -6.991 -4.130 -6.360 1.00 0.00 19 ALA A CA 9
ATOM 5971 C C . ALA A 1 19 ? -7.789 -4.429 -5.093 1.00 0.00 19 ALA A C 9
ATOM 5972 O O . ALA A 1 19 ? -8.972 -4.102 -4.998 1.00 0.00 19 ALA A O 9
ATOM 5979 N N . LYS A 1 20 ? -7.128 -5.052 -4.121 1.00 0.00 20 LYS A N 9
ATOM 5980 C CA . LYS A 1 20 ? -7.776 -5.393 -2.858 1.00 0.00 20 LYS A CA 9
ATOM 5981 C C . LYS A 1 20 ? -9.147 -6.002 -3.108 1.00 0.00 20 LYS A C 9
ATOM 5982 O O . LYS A 1 20 ? -10.153 -5.546 -2.565 1.00 0.00 20 LYS A O 9
ATOM 6001 N N . VAL A 1 21 ? -9.175 -7.034 -3.937 1.00 0.00 21 VAL A N 9
ATOM 6002 C CA . VAL A 1 21 ? -10.424 -7.715 -4.271 1.00 0.00 21 VAL A CA 9
ATOM 6003 C C . VAL A 1 21 ? -10.749 -8.787 -3.238 1.00 0.00 21 VAL A C 9
ATOM 6004 O O . VAL A 1 21 ? -11.521 -8.557 -2.308 1.00 0.00 21 VAL A O 9
ATOM 6017 N N . SER A 1 22 ? -10.150 -9.957 -3.413 1.00 0.00 22 SER A N 9
ATOM 6018 C CA . SER A 1 22 ? -10.372 -11.072 -2.498 1.00 0.00 22 SER A CA 9
ATOM 6019 C C . SER A 1 22 ? -9.660 -12.324 -3.012 1.00 0.00 22 SER A C 9
ATOM 6020 O O . SER A 1 22 ? -9.737 -12.653 -4.196 1.00 0.00 22 SER A O 9
ATOM 6028 N N . THR A 1 23 ? -8.961 -13.007 -2.114 1.00 0.00 23 THR A N 9
ATOM 6029 C CA . THR A 1 23 ? -8.227 -14.214 -2.481 1.00 0.00 23 THR A CA 9
ATOM 6030 C C . THR A 1 23 ? -9.182 -15.355 -2.827 1.00 0.00 23 THR A C 9
ATOM 6031 O O . THR A 1 23 ? -8.846 -16.235 -3.619 1.00 0.00 23 THR A O 9
ATOM 6042 N N . ALA A 1 24 ? -10.371 -15.337 -2.232 1.00 0.00 24 ALA A N 9
ATOM 6043 C CA . ALA A 1 24 ? -11.358 -16.382 -2.493 1.00 0.00 24 ALA A CA 9
ATOM 6044 C C . ALA A 1 24 ? -12.059 -16.150 -3.830 1.00 0.00 24 ALA A C 9
ATOM 6045 O O . ALA A 1 24 ? -12.350 -17.096 -4.563 1.00 0.00 24 ALA A O 9
ATOM 6052 N N . THR A 1 25 ? -12.346 -14.887 -4.126 1.00 0.00 25 THR A N 9
ATOM 6053 C CA . THR A 1 25 ? -13.038 -14.544 -5.366 1.00 0.00 25 THR A CA 9
ATOM 6054 C C . THR A 1 25 ? -12.264 -15.044 -6.583 1.00 0.00 25 THR A C 9
ATOM 6055 O O . THR A 1 25 ? -12.749 -15.900 -7.324 1.00 0.00 25 THR A O 9
ATOM 6066 N N . VAL A 1 26 ? -11.069 -14.501 -6.798 1.00 0.00 26 VAL A N 9
ATOM 6067 C CA . VAL A 1 26 ? -10.257 -14.901 -7.945 1.00 0.00 26 VAL A CA 9
ATOM 6068 C C . VAL A 1 26 ? -9.948 -16.398 -7.897 1.00 0.00 26 VAL A C 9
ATOM 6069 O O . VAL A 1 26 ? -9.731 -17.026 -8.934 1.00 0.00 26 VAL A O 9
ATOM 6082 N N . SER A 1 27 ? -9.925 -16.966 -6.696 1.00 0.00 27 SER A N 9
ATOM 6083 C CA . SER A 1 27 ? -9.635 -18.388 -6.546 1.00 0.00 27 SER A CA 9
ATOM 6084 C C . SER A 1 27 ? -10.851 -19.228 -6.928 1.00 0.00 27 SER A C 9
ATOM 6085 O O . SER A 1 27 ? -10.718 -20.272 -7.570 1.00 0.00 27 SER A O 9
ATOM 6093 N N . ARG A 1 28 ? -12.035 -18.765 -6.538 1.00 0.00 28 ARG A N 9
ATOM 6094 C CA . ARG A 1 28 ? -13.270 -19.476 -6.856 1.00 0.00 28 ARG A CA 9
ATOM 6095 C C . ARG A 1 28 ? -13.733 -19.130 -8.267 1.00 0.00 28 ARG A C 9
ATOM 6096 O O . ARG A 1 28 ? -14.425 -19.913 -8.915 1.00 0.00 28 ARG A O 9
ATOM 6117 N N . ALA A 1 29 ? -13.352 -17.943 -8.724 1.00 0.00 29 ALA A N 9
ATOM 6118 C CA . ALA A 1 29 ? -13.738 -17.481 -10.053 1.00 0.00 29 ALA A CA 9
ATOM 6119 C C . ALA A 1 29 ? -13.471 -18.557 -11.100 1.00 0.00 29 ALA A C 9
ATOM 6120 O O . ALA A 1 29 ? -14.330 -18.851 -11.931 1.00 0.00 29 ALA A O 9
ATOM 6127 N N . LEU A 1 30 ? -12.280 -19.136 -11.059 1.00 0.00 30 LEU A N 9
ATOM 6128 C CA . LEU A 1 30 ? -11.921 -20.173 -12.019 1.00 0.00 30 LEU A CA 9
ATOM 6129 C C . LEU A 1 30 ? -12.929 -21.322 -11.959 1.00 0.00 30 LEU A C 9
ATOM 6130 O O . LEU A 1 30 ? -12.860 -22.258 -12.756 1.00 0.00 30 LEU A O 9
ATOM 6146 N N . MET A 1 31 ? -13.861 -21.246 -11.008 1.00 0.00 31 MET A N 9
ATOM 6147 C CA . MET A 1 31 ? -14.883 -22.287 -10.845 1.00 0.00 31 MET A CA 9
ATOM 6148 C C . MET A 1 31 ? -16.286 -21.696 -10.965 1.00 0.00 31 MET A C 9
ATOM 6149 O O . MET A 1 31 ? -17.170 -22.295 -11.579 1.00 0.00 31 MET A O 9
ATOM 6163 N N . ASN A 1 32 ? -16.489 -20.526 -10.367 1.00 0.00 32 ASN A N 9
ATOM 6164 C CA . ASN A 1 32 ? -17.792 -19.870 -10.403 1.00 0.00 32 ASN A CA 9
ATOM 6165 C C . ASN A 1 32 ? -17.645 -18.363 -10.165 1.00 0.00 32 ASN A C 9
ATOM 6166 O O . ASN A 1 32 ? -17.724 -17.906 -9.025 1.00 0.00 32 ASN A O 9
ATOM 6177 N N . PRO A 1 33 ? -17.431 -17.585 -11.201 1.00 0.00 33 PRO A N 9
ATOM 6178 C CA . PRO A 1 33 ? -17.268 -16.109 -11.068 1.00 0.00 33 PRO A CA 9
ATOM 6179 C C . PRO A 1 33 ? -18.614 -15.385 -11.009 1.00 0.00 33 PRO A C 9
ATOM 6180 O O . PRO A 1 33 ? -18.985 -14.667 -11.937 1.00 0.00 33 PRO A O 9
ATOM 6191 N N . ASP A 1 34 ? -19.338 -15.583 -9.906 1.00 0.00 34 ASP A N 9
ATOM 6192 C CA . ASP A 1 34 ? -20.650 -14.950 -9.718 1.00 0.00 34 ASP A CA 9
ATOM 6193 C C . ASP A 1 34 ? -20.649 -14.039 -8.491 1.00 0.00 34 ASP A C 9
ATOM 6194 O O . ASP A 1 34 ? -21.466 -13.124 -8.390 1.00 0.00 34 ASP A O 9
ATOM 6203 N N . LYS A 1 35 ? -19.731 -14.291 -7.560 1.00 0.00 35 LYS A N 9
ATOM 6204 C CA . LYS A 1 35 ? -19.646 -13.485 -6.348 1.00 0.00 35 LYS A CA 9
ATOM 6205 C C . LYS A 1 35 ? -18.962 -12.150 -6.632 1.00 0.00 35 LYS A C 9
ATOM 6206 O O . LYS A 1 35 ? -19.172 -11.171 -5.917 1.00 0.00 35 LYS A O 9
ATOM 6225 N N . VAL A 1 36 ? -18.144 -12.118 -7.678 1.00 0.00 36 VAL A N 9
ATOM 6226 C CA . VAL A 1 36 ? -17.437 -10.897 -8.043 1.00 0.00 36 VAL A CA 9
ATOM 6227 C C . VAL A 1 36 ? -18.427 -9.827 -8.494 1.00 0.00 36 VAL A C 9
ATOM 6228 O O . VAL A 1 36 ? -19.354 -10.108 -9.257 1.00 0.00 36 VAL A O 9
ATOM 6241 N N . SER A 1 37 ? -18.223 -8.604 -8.022 1.00 0.00 37 SER A N 9
ATOM 6242 C CA . SER A 1 37 ? -19.103 -7.498 -8.383 1.00 0.00 37 SER A CA 9
ATOM 6243 C C . SER A 1 37 ? -18.945 -7.158 -9.860 1.00 0.00 37 SER A C 9
ATOM 6244 O O . SER A 1 37 ? -17.889 -7.381 -10.444 1.00 0.00 37 SER A O 9
ATOM 6252 N N . GLN A 1 38 ? -20.003 -6.630 -10.456 1.00 0.00 38 GLN A N 9
ATOM 6253 C CA . GLN A 1 38 ? -19.975 -6.275 -11.872 1.00 0.00 38 GLN A CA 9
ATOM 6254 C C . GLN A 1 38 ? -18.717 -5.485 -12.207 1.00 0.00 38 GLN A C 9
ATOM 6255 O O . GLN A 1 38 ? -17.957 -5.868 -13.098 1.00 0.00 38 GLN A O 9
ATOM 6269 N N . ALA A 1 39 ? -18.496 -4.387 -11.500 1.00 0.00 39 ALA A N 9
ATOM 6270 C CA . ALA A 1 39 ? -17.316 -3.578 -11.759 1.00 0.00 39 ALA A CA 9
ATOM 6271 C C . ALA A 1 39 ? -16.063 -4.413 -11.520 1.00 0.00 39 ALA A C 9
ATOM 6272 O O . ALA A 1 39 ? -15.182 -4.494 -12.375 1.00 0.00 39 ALA A O 9
ATOM 6279 N N . THR A 1 40 ? -15.991 -5.022 -10.342 1.00 0.00 40 THR A N 9
ATOM 6280 C CA . THR A 1 40 ? -14.847 -5.846 -9.979 1.00 0.00 40 THR A CA 9
ATOM 6281 C C . THR A 1 40 ? -14.688 -7.015 -10.947 1.00 0.00 40 THR A C 9
ATOM 6282 O O . THR A 1 40 ? -13.593 -7.552 -11.108 1.00 0.00 40 THR A O 9
ATOM 6293 N N . ARG A 1 41 ? -15.787 -7.407 -11.586 1.00 0.00 41 ARG A N 9
ATOM 6294 C CA . ARG A 1 41 ? -15.756 -8.519 -12.533 1.00 0.00 41 ARG A CA 9
ATOM 6295 C C . ARG A 1 41 ? -15.021 -8.121 -13.808 1.00 0.00 41 ARG A C 9
ATOM 6296 O O . ARG A 1 41 ? -14.337 -8.939 -14.424 1.00 0.00 41 ARG A O 9
ATOM 6317 N N . ASN A 1 42 ? -15.178 -6.867 -14.210 1.00 0.00 42 ASN A N 9
ATOM 6318 C CA . ASN A 1 42 ? -14.524 -6.384 -15.420 1.00 0.00 42 ASN A CA 9
ATOM 6319 C C . ASN A 1 42 ? -13.030 -6.168 -15.185 1.00 0.00 42 ASN A C 9
ATOM 6320 O O . ASN A 1 42 ? -12.207 -6.489 -16.043 1.00 0.00 42 ASN A O 9
ATOM 6331 N N . ARG A 1 43 ? -12.685 -5.614 -14.027 1.00 0.00 43 ARG A N 9
ATOM 6332 C CA . ARG A 1 43 ? -11.290 -5.350 -13.697 1.00 0.00 43 ARG A CA 9
ATOM 6333 C C . ARG A 1 43 ? -10.487 -6.642 -13.633 1.00 0.00 43 ARG A C 9
ATOM 6334 O O . ARG A 1 43 ? -9.400 -6.732 -14.203 1.00 0.00 43 ARG A O 9
ATOM 6355 N N . VAL A 1 44 ? -11.017 -7.641 -12.934 1.00 0.00 44 VAL A N 9
ATOM 6356 C CA . VAL A 1 44 ? -10.308 -8.907 -12.817 1.00 0.00 44 VAL A CA 9
ATOM 6357 C C . VAL A 1 44 ? -10.153 -9.553 -14.192 1.00 0.00 44 VAL A C 9
ATOM 6358 O O . VAL A 1 44 ? -9.078 -10.044 -14.536 1.00 0.00 44 VAL A O 9
ATOM 6371 N N . GLU A 1 45 ? -11.228 -9.558 -14.971 1.00 0.00 45 GLU A N 9
ATOM 6372 C CA . GLU A 1 45 ? -11.184 -10.157 -16.302 1.00 0.00 45 GLU A CA 9
ATOM 6373 C C . GLU A 1 45 ? -9.990 -9.622 -17.088 1.00 0.00 45 GLU A C 9
ATOM 6374 O O . GLU A 1 45 ? -9.247 -10.389 -17.701 1.00 0.00 45 GLU A O 9
ATOM 6386 N N . LYS A 1 46 ? -9.805 -8.305 -17.064 1.00 0.00 46 LYS A N 9
ATOM 6387 C CA . LYS A 1 46 ? -8.689 -7.689 -17.776 1.00 0.00 46 LYS A CA 9
ATOM 6388 C C . LYS A 1 46 ? -7.363 -8.025 -17.095 1.00 0.00 46 LYS A C 9
ATOM 6389 O O . LYS A 1 46 ? -6.340 -8.200 -17.758 1.00 0.00 46 LYS A O 9
ATOM 6408 N N . ALA A 1 47 ? -7.391 -8.118 -15.769 1.00 0.00 47 ALA A N 9
ATOM 6409 C CA . ALA A 1 47 ? -6.191 -8.433 -15.001 1.00 0.00 47 ALA A CA 9
ATOM 6410 C C . ALA A 1 47 ? -5.608 -9.773 -15.434 1.00 0.00 47 ALA A C 9
ATOM 6411 O O . ALA A 1 47 ? -4.424 -10.038 -15.226 1.00 0.00 47 ALA A O 9
ATOM 6418 N N . ALA A 1 48 ? -6.442 -10.613 -16.037 1.00 0.00 48 ALA A N 9
ATOM 6419 C CA . ALA A 1 48 ? -5.992 -11.926 -16.494 1.00 0.00 48 ALA A CA 9
ATOM 6420 C C . ALA A 1 48 ? -5.090 -11.796 -17.719 1.00 0.00 48 ALA A C 9
ATOM 6421 O O . ALA A 1 48 ? -4.078 -12.489 -17.832 1.00 0.00 48 ALA A O 9
ATOM 6428 N N . ARG A 1 49 ? -5.464 -10.914 -18.639 1.00 0.00 49 ARG A N 9
ATOM 6429 C CA . ARG A 1 49 ? -4.681 -10.712 -19.854 1.00 0.00 49 ARG A CA 9
ATOM 6430 C C . ARG A 1 49 ? -3.411 -9.908 -19.565 1.00 0.00 49 ARG A C 9
ATOM 6431 O O . ARG A 1 49 ? -2.363 -10.158 -20.160 1.00 0.00 49 ARG A O 9
ATOM 6452 N N . GLU A 1 50 ? -3.512 -8.940 -18.658 1.00 0.00 50 GLU A N 9
ATOM 6453 C CA . GLU A 1 50 ? -2.364 -8.107 -18.314 1.00 0.00 50 GLU A CA 9
ATOM 6454 C C . GLU A 1 50 ? -1.315 -8.905 -17.545 1.00 0.00 50 GLU A C 9
ATOM 6455 O O . GLU A 1 50 ? -0.116 -8.768 -17.793 1.00 0.00 50 GLU A O 9
ATOM 6467 N N . VAL A 1 51 ? -1.768 -9.733 -16.611 1.00 0.00 51 VAL A N 9
ATOM 6468 C CA . VAL A 1 51 ? -0.849 -10.539 -15.812 1.00 0.00 51 VAL A CA 9
ATOM 6469 C C . VAL A 1 51 ? -0.312 -11.717 -16.626 1.00 0.00 51 VAL A C 9
ATOM 6470 O O . VAL A 1 51 ? 0.733 -12.280 -16.302 1.00 0.00 51 VAL A O 9
ATOM 6483 N N . GLY A 1 52 ? -1.034 -12.081 -17.681 1.00 0.00 52 GLY A N 9
ATOM 6484 C CA . GLY A 1 52 ? -0.619 -13.190 -18.532 1.00 0.00 52 GLY A CA 9
ATOM 6485 C C . GLY A 1 52 ? -0.195 -14.394 -17.696 1.00 0.00 52 GLY A C 9
ATOM 6486 O O . GLY A 1 52 ? 0.924 -14.890 -17.830 1.00 0.00 52 GLY A O 9
ATOM 6490 N N . TYR A 1 53 ? -1.095 -14.863 -16.837 1.00 0.00 53 TYR A N 9
ATOM 6491 C CA . TYR A 1 53 ? -0.797 -16.014 -15.990 1.00 0.00 53 TYR A CA 9
ATOM 6492 C C . TYR A 1 53 ? -0.878 -17.305 -16.800 1.00 0.00 53 TYR A C 9
ATOM 6493 O O . TYR A 1 53 ? -1.911 -17.613 -17.391 1.00 0.00 53 TYR A O 9
ATOM 6511 N N . LEU A 1 54 ? 0.225 -18.054 -16.826 1.00 0.00 54 LEU A N 9
ATOM 6512 C CA . LEU A 1 54 ? 0.283 -19.315 -17.569 1.00 0.00 54 LEU A CA 9
ATOM 6513 C C . LEU A 1 54 ? 1.012 -20.379 -16.743 1.00 0.00 54 LEU A C 9
ATOM 6514 O O . LEU A 1 54 ? 1.867 -20.047 -15.921 1.00 0.00 54 LEU A O 9
ATOM 6530 N N . PRO A 1 55 ? 0.704 -21.642 -16.937 1.00 0.00 55 PRO A N 9
ATOM 6531 C CA . PRO A 1 55 ? 1.363 -22.749 -16.181 1.00 0.00 55 PRO A CA 9
ATOM 6532 C C . PRO A 1 55 ? 2.810 -22.961 -16.627 1.00 0.00 55 PRO A C 9
ATOM 6533 O O . PRO A 1 55 ? 3.690 -22.847 -15.791 1.00 0.00 55 PRO A O 9
ATOM 6544 N N . ALA A 1 9 ? 5.912 -11.285 -14.305 1.00 0.00 9 ALA A N 10
ATOM 6545 C CA . ALA A 1 9 ? 5.111 -12.525 -14.101 1.00 0.00 9 ALA A CA 10
ATOM 6546 C C . ALA A 1 9 ? 4.319 -12.407 -12.803 1.00 0.00 9 ALA A C 10
ATOM 6547 O O . ALA A 1 9 ? 4.744 -12.900 -11.758 1.00 0.00 9 ALA A O 10
ATOM 6554 N N . ALA A 1 10 ? 3.161 -11.751 -12.877 1.00 0.00 10 ALA A N 10
ATOM 6555 C CA . ALA A 1 10 ? 2.306 -11.570 -11.703 1.00 0.00 10 ALA A CA 10
ATOM 6556 C C . ALA A 1 10 ? 1.233 -12.653 -11.655 1.00 0.00 10 ALA A C 10
ATOM 6557 O O . ALA A 1 10 ? 0.363 -12.720 -12.524 1.00 0.00 10 ALA A O 10
ATOM 6564 N N . THR A 1 11 ? 1.302 -13.502 -10.635 1.00 0.00 11 THR A N 10
ATOM 6565 C CA . THR A 1 11 ? 0.332 -14.581 -10.486 1.00 0.00 11 THR A CA 10
ATOM 6566 C C . THR A 1 11 ? -1.068 -14.015 -10.264 1.00 0.00 11 THR A C 10
ATOM 6567 O O . THR A 1 11 ? -1.227 -12.907 -9.752 1.00 0.00 11 THR A O 10
ATOM 6578 N N . MET A 1 12 ? -2.077 -14.787 -10.651 1.00 0.00 12 MET A N 10
ATOM 6579 C CA . MET A 1 12 ? -3.461 -14.359 -10.487 1.00 0.00 12 MET A CA 10
ATOM 6580 C C . MET A 1 12 ? -3.714 -13.926 -9.049 1.00 0.00 12 MET A C 10
ATOM 6581 O O . MET A 1 12 ? -4.614 -13.131 -8.779 1.00 0.00 12 MET A O 10
ATOM 6595 N N . LYS A 1 13 ? -2.914 -14.454 -8.131 1.00 0.00 13 LYS A N 10
ATOM 6596 C CA . LYS A 1 13 ? -3.056 -14.115 -6.722 1.00 0.00 13 LYS A CA 10
ATOM 6597 C C . LYS A 1 13 ? -2.609 -12.680 -6.478 1.00 0.00 13 LYS A C 10
ATOM 6598 O O . LYS A 1 13 ? -3.267 -11.928 -5.757 1.00 0.00 13 LYS A O 10
ATOM 6617 N N . ASP A 1 14 ? -1.482 -12.303 -7.075 1.00 0.00 14 ASP A N 10
ATOM 6618 C CA . ASP A 1 14 ? -0.955 -10.958 -6.908 1.00 0.00 14 ASP A CA 10
ATOM 6619 C C . ASP A 1 14 ? -1.993 -9.931 -7.325 1.00 0.00 14 ASP A C 10
ATOM 6620 O O . ASP A 1 14 ? -2.116 -8.872 -6.709 1.00 0.00 14 ASP A O 10
ATOM 6629 N N . VAL A 1 15 ? -2.737 -10.249 -8.375 1.00 0.00 15 VAL A N 10
ATOM 6630 C CA . VAL A 1 15 ? -3.761 -9.344 -8.867 1.00 0.00 15 VAL A CA 10
ATOM 6631 C C . VAL A 1 15 ? -4.777 -9.050 -7.763 1.00 0.00 15 VAL A C 10
ATOM 6632 O O . VAL A 1 15 ? -5.119 -7.895 -7.512 1.00 0.00 15 VAL A O 10
ATOM 6645 N N . ALA A 1 16 ? -5.252 -10.105 -7.110 1.00 0.00 16 ALA A N 10
ATOM 6646 C CA . ALA A 1 16 ? -6.228 -9.955 -6.035 1.00 0.00 16 ALA A CA 10
ATOM 6647 C C . ALA A 1 16 ? -5.731 -8.958 -4.991 1.00 0.00 16 ALA A C 10
ATOM 6648 O O . ALA A 1 16 ? -6.527 -8.289 -4.329 1.00 0.00 16 ALA A O 10
ATOM 6655 N N . LEU A 1 17 ? -4.415 -8.871 -4.845 1.00 0.00 17 LEU A N 10
ATOM 6656 C CA . LEU A 1 17 ? -3.819 -7.960 -3.874 1.00 0.00 17 LEU A CA 10
ATOM 6657 C C . LEU A 1 17 ? -4.071 -6.505 -4.279 1.00 0.00 17 LEU A C 10
ATOM 6658 O O . LEU A 1 17 ? -4.541 -5.700 -3.476 1.00 0.00 17 LEU A O 10
ATOM 6674 N N . LYS A 1 18 ? -3.762 -6.178 -5.529 1.00 0.00 18 LYS A N 10
ATOM 6675 C CA . LYS A 1 18 ? -3.960 -4.818 -6.022 1.00 0.00 18 LYS A CA 10
ATOM 6676 C C . LYS A 1 18 ? -5.436 -4.545 -6.304 1.00 0.00 18 LYS A C 10
ATOM 6677 O O . LYS A 1 18 ? -5.979 -3.521 -5.889 1.00 0.00 18 LYS A O 10
ATOM 6696 N N . ALA A 1 19 ? -6.080 -5.465 -7.017 1.00 0.00 19 ALA A N 10
ATOM 6697 C CA . ALA A 1 19 ? -7.491 -5.309 -7.355 1.00 0.00 19 ALA A CA 10
ATOM 6698 C C . ALA A 1 19 ? -8.366 -5.477 -6.111 1.00 0.00 19 ALA A C 10
ATOM 6699 O O . ALA A 1 19 ? -9.580 -5.287 -6.166 1.00 0.00 19 ALA A O 10
ATOM 6706 N N . LYS A 1 20 ? -7.737 -5.828 -4.994 1.00 0.00 20 LYS A N 10
ATOM 6707 C CA . LYS A 1 20 ? -8.462 -6.014 -3.739 1.00 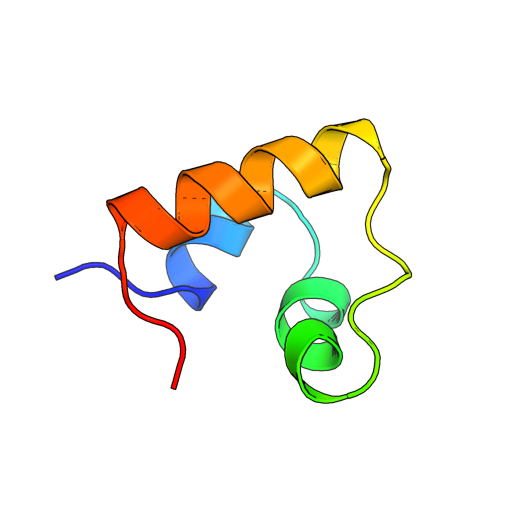0.00 20 LYS A CA 10
ATOM 6708 C C . LYS A 1 20 ? -9.766 -6.773 -3.982 1.00 0.00 20 LYS A C 10
ATOM 6709 O O . LYS A 1 20 ? -10.828 -6.376 -3.503 1.00 0.00 20 LYS A O 10
ATOM 6728 N N . VAL A 1 21 ? -9.673 -7.858 -4.739 1.00 0.00 21 VAL A N 10
ATOM 6729 C CA . VAL A 1 21 ? -10.848 -8.662 -5.051 1.00 0.00 21 VAL A CA 10
ATOM 6730 C C . VAL A 1 21 ? -11.346 -9.379 -3.799 1.00 0.00 21 VAL A C 10
ATOM 6731 O O . VAL A 1 21 ? -12.308 -8.945 -3.169 1.00 0.00 21 VAL A O 10
ATOM 6744 N N . SER A 1 22 ? -10.680 -10.471 -3.446 1.00 0.00 22 SER A N 10
ATOM 6745 C CA . SER A 1 22 ? -11.056 -11.244 -2.263 1.00 0.00 22 SER A CA 10
ATOM 6746 C C . SER A 1 22 ? -10.375 -12.613 -2.287 1.00 0.00 22 SER A C 10
ATOM 6747 O O . SER A 1 22 ? -10.361 -13.294 -3.311 1.00 0.00 22 SER A O 10
ATOM 6755 N N . THR A 1 23 ? -9.815 -13.007 -1.151 1.00 0.00 23 THR A N 10
ATOM 6756 C CA . THR A 1 23 ? -9.139 -14.294 -1.053 1.00 0.00 23 THR A CA 10
ATOM 6757 C C . THR A 1 23 ? -10.087 -15.430 -1.432 1.00 0.00 23 THR A C 10
ATOM 6758 O O . THR A 1 23 ? -9.653 -16.474 -1.919 1.00 0.00 23 THR A O 10
ATOM 6769 N N . ALA A 1 24 ? -11.382 -15.219 -1.208 1.00 0.00 24 ALA A N 10
ATOM 6770 C CA . ALA A 1 24 ? -12.381 -16.232 -1.533 1.00 0.00 24 ALA A CA 10
ATOM 6771 C C . ALA A 1 24 ? -12.689 -16.232 -3.029 1.00 0.00 24 ALA A C 10
ATOM 6772 O O . ALA A 1 24 ? -12.836 -17.288 -3.642 1.00 0.00 24 ALA A O 10
ATOM 6779 N N . THR A 1 25 ? -12.796 -15.039 -3.606 1.00 0.00 25 THR A N 10
ATOM 6780 C CA . THR A 1 25 ? -13.099 -14.926 -5.029 1.00 0.00 25 THR A CA 10
ATOM 6781 C C . THR A 1 25 ? -12.042 -15.662 -5.843 1.00 0.00 25 THR A C 10
ATOM 6782 O O . THR A 1 25 ? -12.337 -16.655 -6.507 1.00 0.00 25 THR A O 10
ATOM 6793 N N . VAL A 1 26 ? -10.812 -15.169 -5.787 1.00 0.00 26 VAL A N 10
ATOM 6794 C CA . VAL A 1 26 ? -9.715 -15.786 -6.525 1.00 0.00 26 VAL A CA 10
ATOM 6795 C C . VAL A 1 26 ? -9.644 -17.289 -6.241 1.00 0.00 26 VAL A C 10
ATOM 6796 O O . VAL A 1 26 ? -9.269 -18.077 -7.110 1.00 0.00 26 VAL A O 10
ATOM 6809 N N . SER A 1 27 ? -10.000 -17.674 -5.019 1.00 0.00 27 SER A N 10
ATOM 6810 C CA . SER A 1 27 ? -9.966 -19.080 -4.630 1.00 0.00 27 SER A CA 10
ATOM 6811 C C . SER A 1 27 ? -11.175 -19.830 -5.182 1.00 0.00 27 SER A C 10
ATOM 6812 O O . SER A 1 27 ? -11.071 -20.995 -5.565 1.00 0.00 27 SER A O 10
ATOM 6820 N N . ARG A 1 28 ? -12.317 -19.151 -5.233 1.00 0.00 28 ARG A N 10
ATOM 6821 C CA . ARG A 1 28 ? -13.539 -19.759 -5.756 1.00 0.00 28 ARG A CA 10
ATOM 6822 C C . ARG A 1 28 ? -13.564 -19.662 -7.277 1.00 0.00 28 ARG A C 10
ATOM 6823 O O . ARG A 1 28 ? -14.284 -20.398 -7.948 1.00 0.00 28 ARG A O 10
ATOM 6844 N N . ALA A 1 29 ? -12.773 -18.738 -7.808 1.00 0.00 29 ALA A N 10
ATOM 6845 C CA . ALA A 1 29 ? -12.700 -18.525 -9.249 1.00 0.00 29 ALA A CA 10
ATOM 6846 C C . ALA A 1 29 ? -12.366 -19.819 -9.987 1.00 0.00 29 ALA A C 10
ATOM 6847 O O . ALA A 1 29 ? -12.602 -19.934 -11.190 1.00 0.00 29 ALA A O 10
ATOM 6854 N N . LEU A 1 30 ? -11.811 -20.791 -9.266 1.00 0.00 30 LEU A N 10
ATOM 6855 C CA . LEU A 1 30 ? -11.447 -22.072 -9.875 1.00 0.00 30 LEU A CA 10
ATOM 6856 C C . LEU A 1 30 ? -12.624 -23.046 -9.825 1.00 0.00 30 LEU A C 10
ATOM 6857 O O . LEU A 1 30 ? -12.554 -24.143 -10.378 1.00 0.00 30 LEU A O 10
ATOM 6873 N N . MET A 1 31 ? -13.703 -22.641 -9.153 1.00 0.00 31 MET A N 10
ATOM 6874 C CA . MET A 1 31 ? -14.896 -23.488 -9.027 1.00 0.00 31 MET A CA 10
ATOM 6875 C C . MET A 1 31 ? -16.124 -22.785 -9.599 1.00 0.00 31 MET A C 10
ATOM 6876 O O . MET A 1 31 ? -16.966 -23.412 -10.241 1.00 0.00 31 MET A O 10
ATOM 6890 N N . ASN A 1 32 ? -16.225 -21.480 -9.356 1.00 0.00 32 ASN A N 10
ATOM 6891 C CA . ASN A 1 32 ? -17.361 -20.703 -9.846 1.00 0.00 32 ASN A CA 10
ATOM 6892 C C . ASN A 1 32 ? -16.974 -19.235 -10.021 1.00 0.00 32 ASN A C 10
ATOM 6893 O O . ASN A 1 32 ? -17.260 -18.407 -9.155 1.00 0.00 32 ASN A O 10
ATOM 6904 N N . PRO A 1 33 ? -16.334 -18.893 -11.114 1.00 0.00 33 PRO A N 10
ATOM 6905 C CA . PRO A 1 33 ? -15.909 -17.491 -11.384 1.00 0.00 33 PRO A CA 10
ATOM 6906 C C . PRO A 1 33 ? -17.052 -16.645 -11.945 1.00 0.00 33 PRO A C 10
ATOM 6907 O O . PRO A 1 33 ? -17.102 -16.367 -13.143 1.00 0.00 33 PRO A O 10
ATOM 6918 N N . ASP A 1 34 ? -17.965 -16.240 -11.066 1.00 0.00 34 ASP A N 10
ATOM 6919 C CA . ASP A 1 34 ? -19.105 -15.425 -11.476 1.00 0.00 34 ASP A CA 10
ATOM 6920 C C . ASP A 1 34 ? -19.686 -14.679 -10.279 1.00 0.00 34 ASP A C 10
ATOM 6921 O O . ASP A 1 34 ? -20.882 -14.390 -10.239 1.00 0.00 34 ASP A O 10
ATOM 6930 N N . LYS A 1 35 ? -18.831 -14.372 -9.302 1.00 0.00 35 LYS A N 10
ATOM 6931 C CA . LYS A 1 35 ? -19.260 -13.657 -8.096 1.00 0.00 35 LYS A CA 10
ATOM 6932 C C . LYS A 1 35 ? -18.486 -12.351 -7.942 1.00 0.00 35 LYS A C 10
ATOM 6933 O O . LYS A 1 35 ? -18.786 -11.542 -7.063 1.00 0.00 35 LYS A O 10
ATOM 6952 N N . VAL A 1 36 ? -17.493 -12.151 -8.800 1.00 0.00 36 VAL A N 10
ATOM 6953 C CA . VAL A 1 36 ? -16.685 -10.938 -8.750 1.00 0.00 36 VAL A CA 10
ATOM 6954 C C . VAL A 1 36 ? -17.535 -9.722 -9.103 1.00 0.00 36 VAL A C 10
ATOM 6955 O O . VAL A 1 36 ? -18.289 -9.740 -10.077 1.00 0.00 36 VAL A O 10
ATOM 6968 N N . SER A 1 37 ? -17.413 -8.668 -8.304 1.00 0.00 37 SER A N 10
ATOM 6969 C CA . SER A 1 37 ? -18.176 -7.450 -8.541 1.00 0.00 37 SER A CA 10
ATOM 6970 C C . SER A 1 37 ? -18.027 -7.006 -9.991 1.00 0.00 37 SER A C 10
ATOM 6971 O O . SER A 1 37 ? -16.945 -7.092 -10.563 1.00 0.00 37 SER A O 10
ATOM 6979 N N . GLN A 1 38 ? -19.122 -6.532 -10.578 1.00 0.00 38 GLN A N 10
ATOM 6980 C CA . GLN A 1 38 ? -19.104 -6.085 -11.967 1.00 0.00 38 GLN A CA 10
ATOM 6981 C C . GLN A 1 38 ? -17.902 -5.183 -12.225 1.00 0.00 38 GLN A C 10
ATOM 6982 O O . GLN A 1 38 ? -17.119 -5.428 -13.142 1.00 0.00 38 GLN A O 10
ATOM 6996 N N . ALA A 1 39 ? -17.759 -4.143 -11.414 1.00 0.00 39 ALA A N 10
ATOM 6997 C CA . ALA A 1 39 ? -16.638 -3.228 -11.585 1.00 0.00 39 ALA A CA 10
ATOM 6998 C C . ALA A 1 39 ? -15.332 -4.009 -11.522 1.00 0.00 39 ALA A C 10
ATOM 6999 O O . ALA A 1 39 ? -14.488 -3.905 -12.411 1.00 0.00 39 ALA A O 10
ATOM 7006 N N . THR A 1 40 ? -15.182 -4.793 -10.463 1.00 0.00 40 THR A N 10
ATOM 7007 C CA . THR A 1 40 ? -13.984 -5.599 -10.277 1.00 0.00 40 THR A CA 10
ATOM 7008 C C . THR A 1 40 ? -13.873 -6.665 -11.368 1.00 0.00 40 THR A C 10
ATOM 7009 O O . THR A 1 40 ? -12.786 -7.167 -11.648 1.00 0.00 40 THR A O 10
ATOM 7020 N N . ARG A 1 41 ? -15.004 -7.000 -11.985 1.00 0.00 41 ARG A N 10
ATOM 7021 C CA . ARG A 1 41 ? -15.016 -8.003 -13.049 1.00 0.00 41 ARG A CA 10
ATOM 7022 C C . ARG A 1 41 ? -14.338 -7.452 -14.303 1.00 0.00 41 ARG A C 10
ATOM 7023 O O . ARG A 1 41 ? -13.523 -8.127 -14.930 1.00 0.00 41 ARG A O 10
ATOM 7044 N N . ASN A 1 42 ? -14.684 -6.220 -14.663 1.00 0.00 42 ASN A N 10
ATOM 7045 C CA . ASN A 1 42 ? -14.104 -5.595 -15.847 1.00 0.00 42 ASN A CA 10
ATOM 7046 C C . ASN A 1 42 ? -12.616 -5.321 -15.645 1.00 0.00 42 ASN A C 10
ATOM 7047 O O . ASN A 1 42 ? -11.824 -5.429 -16.581 1.00 0.00 42 ASN A O 10
ATOM 7058 N N . ARG A 1 43 ? -12.246 -4.962 -14.423 1.00 0.00 43 ARG A N 10
ATOM 7059 C CA . ARG A 1 43 ? -10.851 -4.668 -14.109 1.00 0.00 43 ARG A CA 10
ATOM 7060 C C . ARG A 1 43 ? -10.007 -5.936 -14.179 1.00 0.00 43 ARG A C 10
ATOM 7061 O O . ARG A 1 43 ? -8.845 -5.896 -14.585 1.00 0.00 43 ARG A O 10
ATOM 7082 N N . VAL A 1 44 ? -10.596 -7.058 -13.789 1.00 0.00 44 VAL A N 10
ATOM 7083 C CA . VAL A 1 44 ? -9.885 -8.329 -13.821 1.00 0.00 44 VAL A CA 10
ATOM 7084 C C . VAL A 1 44 ? -9.614 -8.728 -15.270 1.00 0.00 44 VAL A C 10
ATOM 7085 O O . VAL A 1 44 ? -8.508 -9.142 -15.618 1.00 0.00 44 VAL A O 10
ATOM 7098 N N . GLU A 1 45 ? -10.639 -8.606 -16.107 1.00 0.00 45 GLU A N 10
ATOM 7099 C CA . GLU A 1 45 ? -10.513 -8.965 -17.516 1.00 0.00 45 GLU A CA 10
ATOM 7100 C C . GLU A 1 45 ? -9.295 -8.294 -18.149 1.00 0.00 45 GLU A C 10
ATOM 7101 O O . GLU A 1 45 ? -8.437 -8.969 -18.717 1.00 0.00 45 GLU A O 10
ATOM 7113 N N . LYS A 1 46 ? -9.223 -6.968 -18.058 1.00 0.00 46 LYS A N 10
ATOM 7114 C CA . LYS A 1 46 ? -8.097 -6.239 -18.640 1.00 0.00 46 LYS A CA 10
ATOM 7115 C C . LYS A 1 46 ? -6.810 -6.471 -17.841 1.00 0.00 46 LYS A C 10
ATOM 7116 O O . LYS A 1 46 ? -5.724 -6.569 -18.411 1.00 0.00 46 LYS A O 10
ATOM 7135 N N . ALA A 1 47 ? -6.947 -6.546 -16.522 1.00 0.00 47 ALA A N 10
ATOM 7136 C CA . ALA A 1 47 ? -5.798 -6.753 -15.647 1.00 0.00 47 ALA A CA 10
ATOM 7137 C C . ALA A 1 47 ? -5.276 -8.182 -15.755 1.00 0.00 47 ALA A C 10
ATOM 7138 O O . ALA A 1 47 ? -4.119 -8.451 -15.437 1.00 0.00 47 ALA A O 10
ATOM 7145 N N . ALA A 1 48 ? -6.132 -9.092 -16.206 1.00 0.00 48 ALA A N 10
ATOM 7146 C CA . ALA A 1 48 ? -5.736 -10.490 -16.350 1.00 0.00 48 ALA A CA 10
ATOM 7147 C C . ALA A 1 48 ? -4.795 -10.665 -17.538 1.00 0.00 48 ALA A C 10
ATOM 7148 O O . ALA A 1 48 ? -3.795 -11.377 -17.449 1.00 0.00 48 ALA A O 10
ATOM 7155 N N . ARG A 1 49 ? -5.121 -10.015 -18.650 1.00 0.00 49 ARG A N 10
ATOM 7156 C CA . ARG A 1 49 ? -4.293 -10.110 -19.848 1.00 0.00 49 ARG A CA 10
ATOM 7157 C C . ARG A 1 49 ? -2.941 -9.440 -19.620 1.00 0.00 49 ARG A C 10
ATOM 7158 O O . ARG A 1 49 ? -1.921 -9.887 -20.144 1.00 0.00 49 ARG A O 10
ATOM 7179 N N . GLU A 1 50 ? -2.943 -8.365 -18.839 1.00 0.00 50 GLU A N 10
ATOM 7180 C CA . GLU A 1 50 ? -1.709 -7.641 -18.550 1.00 0.00 50 GLU A CA 10
ATOM 7181 C C . GLU A 1 50 ? -0.700 -8.553 -17.858 1.00 0.00 50 GLU A C 10
ATOM 7182 O O . GLU A 1 50 ? 0.464 -8.619 -18.253 1.00 0.00 50 GLU A O 10
ATOM 7194 N N . VAL A 1 51 ? -1.152 -9.254 -16.823 1.00 0.00 51 VAL A N 10
ATOM 7195 C CA . VAL A 1 51 ? -0.276 -10.156 -16.086 1.00 0.00 51 VAL A CA 10
ATOM 7196 C C . VAL A 1 51 ? -0.034 -11.437 -16.880 1.00 0.00 51 VAL A C 10
ATOM 7197 O O . VAL A 1 51 ? 0.804 -12.258 -16.509 1.00 0.00 51 VAL A O 10
ATOM 7210 N N . GLY A 1 52 ? -0.773 -11.599 -17.971 1.00 0.00 52 GLY A N 10
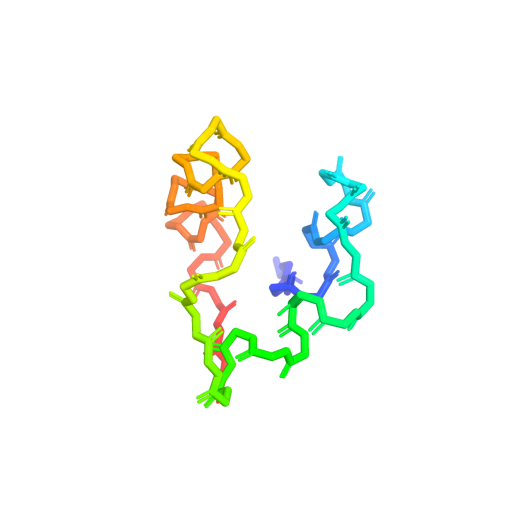ATOM 7211 C CA . GLY A 1 52 ? -0.630 -12.784 -18.809 1.00 0.00 52 GLY A CA 10
ATOM 7212 C C . GLY A 1 52 ? -0.683 -14.054 -17.967 1.00 0.00 52 GLY A C 10
ATOM 7213 O O . GLY A 1 52 ? 0.215 -14.894 -18.036 1.00 0.00 52 GLY A O 10
ATOM 7217 N N . TYR A 1 53 ? -1.742 -14.188 -17.174 1.00 0.00 53 TYR A N 10
ATOM 7218 C CA . TYR A 1 53 ? -1.904 -15.365 -16.321 1.00 0.00 53 TYR A CA 10
ATOM 7219 C C . TYR A 1 53 ? -2.457 -16.535 -17.129 1.00 0.00 53 TYR A C 10
ATOM 7220 O O . TYR A 1 53 ? -3.407 -16.378 -17.895 1.00 0.00 53 TYR A O 10
ATOM 7238 N N . LEU A 1 54 ? -1.854 -17.710 -16.950 1.00 0.00 54 LEU A N 10
ATOM 7239 C CA . LEU A 1 54 ? -2.286 -18.914 -17.665 1.00 0.00 54 LEU A CA 10
ATOM 7240 C C . LEU A 1 54 ? -2.314 -20.110 -16.708 1.00 0.00 54 LEU A C 10
ATOM 7241 O O . LEU A 1 54 ? -1.555 -20.146 -15.741 1.00 0.00 54 LEU A O 10
ATOM 7257 N N . PRO A 1 55 ? -3.161 -21.085 -16.951 1.00 0.00 55 PRO A N 10
ATOM 7258 C CA . PRO A 1 55 ? -3.259 -22.292 -16.075 1.00 0.00 55 PRO A CA 10
ATOM 7259 C C . PRO A 1 55 ? -2.048 -23.212 -16.235 1.00 0.00 55 PRO A C 10
ATOM 7260 O O . PRO A 1 55 ? -0.937 -22.719 -16.127 1.00 0.00 55 PRO A O 10
ATOM 7271 N N . ALA A 1 9 ? 7.844 -12.186 -12.764 1.00 283.33 9 ALA A N 11
ATOM 7272 C CA . ALA A 1 9 ? 6.713 -13.113 -13.051 1.00 130.36 9 ALA A CA 11
ATOM 7273 C C . ALA A 1 9 ? 5.688 -13.025 -11.926 1.00 95.07 9 ALA A C 11
ATOM 7274 O O . ALA A 1 9 ? 5.959 -13.423 -10.793 1.00 105.17 9 ALA A O 11
ATOM 7281 N N . ALA A 1 10 ? 4.506 -12.501 -12.249 1.00 68.94 10 ALA A N 11
ATOM 7282 C CA . ALA A 1 10 ? 3.432 -12.360 -11.263 1.00 50.55 10 ALA A CA 11
ATOM 7283 C C . ALA A 1 10 ? 2.399 -13.470 -11.441 1.00 50.71 10 ALA A C 11
ATOM 7284 O O . ALA A 1 10 ? 2.599 -14.396 -12.226 1.00 150.80 10 ALA A O 11
ATOM 7291 N N . THR A 1 11 ? 1.293 -13.369 -10.706 1.00 23.94 11 THR A N 11
ATOM 7292 C CA . THR A 1 11 ? 0.228 -14.368 -10.783 1.00 23.60 11 THR A CA 11
ATOM 7293 C C . THR A 1 11 ? -1.132 -13.699 -10.596 1.00 17.51 11 THR A C 11
ATOM 7294 O O . THR A 1 11 ? -1.237 -12.655 -9.952 1.00 13.40 11 THR A O 11
ATOM 7305 N N . MET A 1 12 ? -2.171 -14.309 -11.158 1.00 23.06 12 MET A N 11
ATOM 7306 C CA . MET A 1 12 ? -3.518 -13.761 -11.039 1.00 25.76 12 MET A CA 11
ATOM 7307 C C . MET A 1 12 ? -3.842 -13.505 -9.565 1.00 21.32 12 MET A C 11
ATOM 7308 O O . MET A 1 12 ? -4.660 -12.645 -9.239 1.00 22.21 12 MET A O 11
ATOM 7322 N N . LYS A 1 13 ? -3.193 -14.259 -8.685 1.00 21.06 13 LYS A N 11
ATOM 7323 C CA . LYS A 1 13 ? -3.415 -14.107 -7.255 1.00 20.58 13 LYS A CA 11
ATOM 7324 C C . LYS A 1 13 ? -2.803 -12.806 -6.754 1.00 12.41 13 LYS A C 11
ATOM 7325 O O . LYS A 1 13 ? -3.392 -12.111 -5.926 1.00 9.82 13 LYS A O 11
ATOM 7344 N N . ASP A 1 14 ? -1.617 -12.480 -7.258 1.00 12.10 14 ASP A N 11
ATOM 7345 C CA . ASP A 1 14 ? -0.939 -11.260 -6.847 1.00 11.11 14 ASP A CA 11
ATOM 7346 C C . ASP A 1 14 ? -1.741 -10.036 -7.271 1.00 9.38 14 ASP A C 11
ATOM 7347 O O . ASP A 1 14 ? -1.748 -9.018 -6.579 1.00 10.46 14 ASP A O 11
ATOM 7356 N N . VAL A 1 15 ? -2.413 -10.139 -8.413 1.00 11.38 15 VAL A N 11
ATOM 7357 C CA . VAL A 1 15 ? -3.211 -9.032 -8.921 1.00 17.87 15 VAL A CA 11
ATOM 7358 C C . VAL A 1 15 ? -4.366 -8.724 -7.972 1.00 14.75 15 VAL A C 11
ATOM 7359 O O . VAL A 1 15 ? -4.691 -7.561 -7.733 1.00 16.22 15 VAL A O 11
ATOM 7372 N N . ALA A 1 16 ? -4.983 -9.771 -7.432 1.00 14.35 16 ALA A N 11
ATOM 7373 C CA . ALA A 1 16 ? -6.099 -9.586 -6.512 1.00 16.70 16 ALA A CA 11
ATOM 7374 C C . ALA A 1 16 ? -5.699 -8.630 -5.395 1.00 12.32 16 ALA A C 11
ATOM 7375 O O . ALA A 1 16 ? -6.468 -7.751 -5.008 1.00 19.82 16 ALA A O 11
ATOM 7382 N N . LEU A 1 17 ? -4.485 -8.808 -4.888 1.00 8.21 17 LEU A N 11
ATOM 7383 C CA . LEU A 1 17 ? -3.982 -7.950 -3.817 1.00 9.95 17 LEU A CA 11
ATOM 7384 C C . LEU A 1 17 ? -3.998 -6.490 -4.276 1.00 10.84 17 LEU A C 11
ATOM 7385 O O . LEU A 1 17 ? -4.343 -5.588 -3.511 1.00 11.61 17 LEU A O 11
ATOM 7401 N N . LYS A 1 18 ? -3.624 -6.267 -5.532 1.00 15.25 18 LYS A N 11
ATOM 7402 C CA . LYS A 1 18 ? -3.599 -4.917 -6.087 1.00 22.05 18 LYS A CA 11
ATOM 7403 C C . LYS A 1 18 ? -5.012 -4.356 -6.216 1.00 23.70 18 LYS A C 11
ATOM 7404 O O . LYS A 1 18 ? -5.237 -3.165 -6.006 1.00 34.30 18 LYS A O 11
ATOM 7423 N N . ALA A 1 19 ? -5.965 -5.224 -6.558 1.00 20.07 19 ALA A N 11
ATOM 7424 C CA . ALA A 1 19 ? -7.363 -4.808 -6.709 1.00 25.35 19 ALA A CA 11
ATOM 7425 C C . ALA A 1 19 ? -8.146 -5.112 -5.430 1.00 23.00 19 ALA A C 11
ATOM 7426 O O . ALA A 1 19 ? -9.361 -4.926 -5.373 1.00 29.27 19 ALA A O 11
ATOM 7433 N N . LYS A 1 20 ? -7.432 -5.573 -4.406 1.00 17.08 20 LYS A N 11
ATOM 7434 C CA . LYS A 1 20 ? -8.055 -5.897 -3.123 1.00 16.67 20 LYS A CA 11
ATOM 7435 C C . LYS A 1 20 ? -9.382 -6.616 -3.334 1.00 19.85 20 LYS A C 11
ATOM 7436 O O . LYS A 1 20 ? -10.393 -6.274 -2.720 1.00 25.3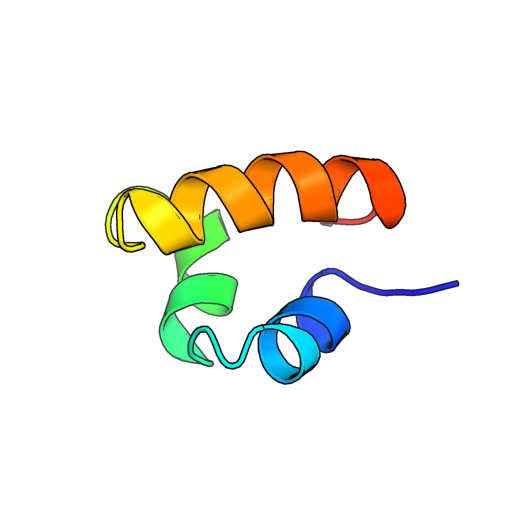5 20 LYS A O 11
ATOM 7455 N N . VAL A 1 21 ? -9.369 -7.608 -4.211 1.00 19.45 21 VAL A N 11
ATOM 7456 C CA . VAL A 1 21 ? -10.575 -8.372 -4.509 1.00 24.59 21 VAL A CA 11
ATOM 7457 C C . VAL A 1 21 ? -10.974 -9.238 -3.318 1.00 19.99 21 VAL A C 11
ATOM 7458 O O . VAL A 1 21 ? -11.865 -8.880 -2.550 1.00 24.37 21 VAL A O 11
ATOM 7471 N N . SER A 1 22 ? -10.306 -10.375 -3.175 1.00 16.14 22 SER A N 11
ATOM 7472 C CA . SER A 1 22 ? -10.592 -11.295 -2.077 1.00 16.47 22 SER A CA 11
ATOM 7473 C C . SER A 1 22 ? -9.919 -12.644 -2.333 1.00 18.21 22 SER A C 11
ATOM 7474 O O . SER A 1 22 ? -10.023 -13.203 -3.423 1.00 23.21 22 SER A O 11
ATOM 7482 N N . THR A 1 23 ? -9.226 -13.154 -1.323 1.00 19.08 23 THR A N 11
ATOM 7483 C CA . THR A 1 23 ? -8.537 -14.431 -1.452 1.00 25.66 23 THR A CA 11
ATOM 7484 C C . THR A 1 23 ? -9.512 -15.540 -1.838 1.00 26.47 23 THR A C 11
ATOM 7485 O O . THR A 1 23 ? -9.129 -16.513 -2.489 1.00 31.61 23 THR A O 11
ATOM 7496 N N . ALA A 1 24 ? -10.772 -15.391 -1.438 1.00 24.81 24 ALA A N 11
ATOM 7497 C CA . ALA A 1 24 ? -11.789 -16.390 -1.754 1.00 27.66 24 ALA A CA 11
ATOM 7498 C C . ALA A 1 24 ? -12.286 -16.235 -3.191 1.00 22.17 24 ALA A C 11
ATOM 7499 O O . ALA A 1 24 ? -12.506 -17.221 -3.891 1.00 24.62 24 ALA A O 11
ATOM 7506 N N . THR A 1 25 ? -12.473 -14.990 -3.615 1.00 17.94 25 THR A N 11
ATOM 7507 C CA . THR A 1 25 ? -12.965 -14.731 -4.964 1.00 18.01 25 THR A CA 11
ATOM 7508 C C . THR A 1 25 ? -12.032 -15.361 -5.990 1.00 21.93 25 THR A C 11
ATOM 7509 O O . THR A 1 25 ? -12.422 -16.273 -6.720 1.00 27.44 25 THR A O 11
ATOM 7520 N N . VAL A 1 26 ? -10.801 -14.870 -6.047 1.00 22.94 26 VAL A N 11
ATOM 7521 C CA . VAL A 1 26 ? -9.825 -15.392 -6.994 1.00 33.08 26 VAL A CA 11
ATOM 7522 C C . VAL A 1 26 ? -9.672 -16.907 -6.848 1.00 37.41 26 VAL A C 11
ATOM 7523 O O . VAL A 1 26 ? -9.399 -17.609 -7.822 1.00 47.19 26 VAL A O 11
ATOM 7536 N N . SER A 1 27 ? -9.842 -17.402 -5.626 1.00 34.31 27 SER A N 11
ATOM 7537 C CA . SER A 1 27 ? -9.712 -18.834 -5.367 1.00 42.85 27 SER A CA 11
ATOM 7538 C C . SER A 1 27 ? -10.914 -19.601 -5.910 1.00 44.20 27 SER A C 11
ATOM 7539 O O . SER A 1 27 ? -10.771 -20.715 -6.415 1.00 52.91 27 SER A O 11
ATOM 7547 N N . ARG A 1 28 ? -12.096 -19.000 -5.811 1.00 39.61 28 ARG A N 11
ATOM 7548 C CA . ARG A 1 28 ? -13.313 -19.639 -6.305 1.00 45.43 28 ARG A CA 11
ATOM 7549 C C . ARG A 1 28 ? -13.452 -19.425 -7.806 1.00 47.78 28 ARG A C 11
ATOM 7550 O O . ARG A 1 28 ? -14.183 -20.145 -8.483 1.00 53.37 28 ARG A O 11
ATOM 7571 N N . ALA A 1 29 ? -12.745 -18.425 -8.315 1.00 49.98 29 ALA A N 11
ATOM 7572 C CA . ALA A 1 29 ? -12.789 -18.108 -9.741 1.00 64.33 29 ALA A CA 11
ATOM 7573 C C . ALA A 1 29 ? -12.456 -19.333 -10.588 1.00 68.34 29 ALA A C 11
ATOM 7574 O O . ALA A 1 29 ? -12.780 -19.381 -11.775 1.00 85.13 29 ALA A O 11
ATOM 7581 N N . LEU A 1 30 ? -11.805 -20.320 -9.978 1.00 83.85 30 LEU A N 11
ATOM 7582 C CA . LEU A 1 30 ? -11.431 -21.539 -10.694 1.00 108.77 30 LEU A CA 11
ATOM 7583 C C . LEU A 1 30 ? -12.555 -22.570 -10.636 1.00 85.03 30 LEU A C 11
ATOM 7584 O O . LEU A 1 30 ? -12.506 -23.593 -11.320 1.00 104.04 30 LEU A O 11
ATOM 7600 N N . MET A 1 31 ? -13.568 -22.299 -9.812 1.00 60.86 31 MET A N 11
ATOM 7601 C CA . MET A 1 31 ? -14.708 -23.212 -9.660 1.00 56.74 31 MET A CA 11
ATOM 7602 C C . MET A 1 31 ? -15.998 -22.551 -10.141 1.00 45.82 31 MET A C 11
ATOM 7603 O O . MET A 1 31 ? -16.850 -23.200 -10.747 1.00 49.98 31 MET A O 11
ATOM 7617 N N . ASN A 1 32 ? -16.137 -21.259 -9.859 1.00 43.54 32 ASN A N 11
ATOM 7618 C CA . ASN A 1 32 ? -17.330 -20.517 -10.258 1.00 51.95 32 ASN A CA 11
ATOM 7619 C C . ASN A 1 32 ? -17.019 -19.023 -10.369 1.00 63.04 32 ASN A C 11
ATOM 7620 O O . ASN A 1 32 ? -17.201 -18.279 -9.404 1.00 83.23 32 ASN A O 11
ATOM 7631 N N . PRO A 1 33 ? -16.553 -18.561 -11.508 1.00 84.45 33 PRO A N 11
ATOM 7632 C CA . PRO A 1 33 ? -16.216 -17.123 -11.702 1.00 122.16 33 PRO A CA 11
ATOM 7633 C C . PRO A 1 33 ? -17.454 -16.278 -11.998 1.00 117.88 33 PRO A C 11
ATOM 7634 O O . PRO A 1 33 ? -17.665 -15.839 -13.129 1.00 158.15 33 PRO A O 11
ATOM 7645 N N . ASP A 1 34 ? -18.266 -16.055 -10.969 1.00 181.34 34 ASP A N 11
ATOM 7646 C CA . ASP A 1 34 ? -19.483 -15.259 -11.116 1.00 219.55 34 ASP A CA 11
ATOM 7647 C C . ASP A 1 34 ? -19.884 -14.647 -9.777 1.00 195.30 34 ASP A C 11
ATOM 7648 O O . ASP A 1 34 ? -21.058 -14.362 -9.540 1.00 263.36 34 ASP A O 11
ATOM 7657 N N . LYS A 1 35 ? -18.897 -14.447 -8.904 1.00 161.13 35 LYS A N 11
ATOM 7658 C CA . LYS A 1 35 ? -19.140 -13.866 -7.579 1.00 172.65 35 LYS A CA 11
ATOM 7659 C C . LYS A 1 35 ? -18.513 -12.480 -7.491 1.00 102.77 35 LYS A C 11
ATOM 7660 O O . LYS A 1 35 ? -18.886 -11.671 -6.641 1.00 130.37 35 LYS A O 11
ATOM 7679 N N . VAL A 1 36 ? -17.559 -12.214 -8.376 1.00 56.95 36 VAL A N 11
ATOM 7680 C CA . VAL A 1 36 ? -16.885 -10.926 -8.395 1.00 28.13 36 VAL A CA 11
ATOM 7681 C C . VAL A 1 36 ? -17.861 -9.820 -8.783 1.00 24.97 36 VAL A C 11
ATOM 7682 O O . VAL A 1 36 ? -18.740 -10.019 -9.622 1.00 32.00 36 VAL A O 11
ATOM 7695 N N . SER A 1 37 ? -17.700 -8.656 -8.166 1.00 22.50 37 SER A N 11
ATOM 7696 C CA . SER A 1 37 ? -18.571 -7.523 -8.456 1.00 25.83 37 SER A CA 11
ATOM 7697 C C . SER A 1 37 ? -18.450 -7.124 -9.922 1.00 18.57 37 SER A C 11
ATOM 7698 O O . SER A 1 37 ? -17.380 -7.233 -10.515 1.00 17.46 37 SER A O 11
ATOM 7706 N N . GLN A 1 38 ? -19.557 -6.679 -10.500 1.00 17.32 38 GLN A N 11
ATOM 7707 C CA . GLN A 1 38 ? -19.571 -6.284 -11.905 1.00 16.81 38 GLN A CA 11
ATOM 7708 C C . GLN A 1 38 ? -18.392 -5.369 -12.227 1.00 15.43 38 GLN A C 11
ATOM 7709 O O . GLN A 1 38 ? -17.648 -5.618 -13.174 1.00 14.22 38 GLN A O 11
ATOM 7723 N N . ALA A 1 39 ? -18.230 -4.307 -11.448 1.00 21.45 39 ALA A N 11
ATOM 7724 C CA . ALA A 1 39 ? -17.136 -3.377 -11.694 1.00 25.44 39 ALA A CA 11
ATOM 7725 C C . ALA A 1 39 ? -15.796 -4.088 -11.544 1.00 19.77 39 ALA A C 11
ATOM 7726 O O . ALA A 1 39 ? -14.948 -4.029 -12.434 1.00 17.59 39 ALA A O 11
ATOM 7733 N N . THR A 1 40 ? -15.608 -4.749 -10.408 1.00 22.78 40 THR A N 11
ATOM 7734 C CA . THR A 1 40 ? -14.361 -5.459 -10.145 1.00 26.41 40 THR A CA 11
ATOM 7735 C C . THR A 1 40 ? -14.179 -6.621 -11.121 1.00 18.66 40 THR A C 11
ATOM 7736 O O . THR A 1 40 ? -13.062 -7.082 -11.350 1.00 22.30 40 THR A O 11
ATOM 7747 N N . ARG A 1 41 ? -15.286 -7.088 -11.690 1.00 13.70 41 ARG A N 11
ATOM 7748 C CA . ARG A 1 41 ? -15.241 -8.197 -12.638 1.00 15.14 41 ARG A CA 11
ATOM 7749 C C . ARG A 1 41 ? -14.616 -7.758 -13.957 1.00 12.84 41 ARG A C 11
ATOM 7750 O O . ARG A 1 41 ? -13.828 -8.492 -14.554 1.00 18.40 41 ARG A O 11
ATOM 7771 N N . ASN A 1 42 ? -14.974 -6.561 -14.412 1.00 9.18 42 ASN A N 11
ATOM 7772 C CA . ASN A 1 42 ? -14.439 -6.046 -15.667 1.00 11.35 42 ASN A CA 11
ATOM 7773 C C . ASN A 1 42 ? -12.949 -5.749 -15.538 1.00 11.52 42 ASN A C 11
ATOM 7774 O O . ASN A 1 42 ? -12.193 -5.880 -16.500 1.00 15.56 42 ASN A O 11
ATOM 7785 N N . ARG A 1 43 ? -12.534 -5.353 -14.341 1.00 9.19 43 ARG A N 11
ATOM 7786 C CA . ARG A 1 43 ? -11.131 -5.045 -14.092 1.00 10.57 43 ARG A CA 11
ATOM 7787 C C . ARG A 1 43 ? -10.302 -6.322 -14.136 1.00 12.67 43 ARG A C 11
ATOM 7788 O O . ARG A 1 43 ? -9.244 -6.367 -14.763 1.00 15.66 43 ARG A O 11
ATOM 7809 N N . VAL A 1 44 ? -10.796 -7.358 -13.470 1.00 13.64 44 VAL A N 11
ATOM 7810 C CA . VAL A 1 44 ? -10.101 -8.637 -13.441 1.00 18.61 44 VAL A CA 11
ATOM 7811 C C . VAL A 1 44 ? -9.918 -9.171 -14.860 1.00 21.40 44 VAL A C 11
ATOM 7812 O O . VAL A 1 44 ? -8.816 -9.553 -15.253 1.00 23.42 44 VAL A O 11
ATOM 7825 N N . GLU A 1 45 ? -11.009 -9.206 -15.621 1.00 23.58 45 GLU A N 11
ATOM 7826 C CA . GLU A 1 45 ? -10.956 -9.709 -16.990 1.00 29.54 45 GLU A CA 11
ATOM 7827 C C . GLU A 1 45 ? -9.827 -9.040 -17.771 1.00 29.40 45 GLU A C 11
ATOM 7828 O O . GLU A 1 45 ? -9.012 -9.717 -18.396 1.00 32.63 45 GLU A O 11
ATOM 7840 N N . LYS A 1 46 ? -9.780 -7.712 -17.730 1.00 27.36 46 LYS A N 11
ATOM 7841 C CA . LYS A 1 46 ? -8.736 -6.976 -18.440 1.00 29.01 46 LYS A CA 11
ATOM 7842 C C . LYS A 1 46 ? -7.381 -7.185 -17.768 1.00 31.80 46 LYS A C 11
ATOM 7843 O O . LYS A 1 46 ? -6.348 -7.245 -18.437 1.00 34.95 46 LYS A O 11
ATOM 7862 N N . ALA A 1 47 ? -7.393 -7.297 -16.444 1.00 32.05 47 ALA A N 11
ATOM 7863 C CA . ALA A 1 47 ? -6.163 -7.501 -15.688 1.00 36.75 47 ALA A CA 11
ATOM 7864 C C . ALA A 1 47 ? -5.627 -8.912 -15.909 1.00 32.45 47 ALA A C 11
ATOM 7865 O O . ALA A 1 47 ? -4.439 -9.170 -15.717 1.00 33.66 47 ALA A O 11
ATOM 7872 N N . ALA A 1 48 ? -6.510 -9.819 -16.316 1.00 30.88 48 ALA A N 11
ATOM 7873 C CA . ALA A 1 48 ? -6.112 -11.201 -16.563 1.00 33.87 48 ALA A CA 11
ATOM 7874 C C . ALA A 1 48 ? -5.085 -11.269 -17.689 1.00 25.25 48 ALA A C 11
ATOM 7875 O O . ALA A 1 48 ? -4.069 -11.953 -17.578 1.00 28.53 48 ALA A O 11
ATOM 7882 N N . ARG A 1 49 ? -5.360 -10.557 -18.777 1.00 18.60 49 ARG A N 11
ATOM 7883 C CA . ARG A 1 49 ? -4.449 -10.548 -19.919 1.00 16.62 49 ARG A CA 11
ATOM 7884 C C . ARG A 1 49 ? -3.225 -9.677 -19.633 1.00 16.36 49 ARG A C 11
ATOM 7885 O O . ARG A 1 49 ? -2.122 -9.974 -20.088 1.00 19.46 49 ARG A O 11
ATOM 7906 N N . GLU A 1 50 ? -3.431 -8.595 -18.884 1.00 18.78 50 GLU A N 11
ATOM 7907 C CA . GLU A 1 50 ? -2.343 -7.682 -18.553 1.00 25.58 50 GLU A CA 11
ATOM 7908 C C . GLU A 1 50 ? -1.229 -8.398 -17.794 1.00 29.61 50 GLU A C 11
ATOM 7909 O O . GLU A 1 50 ? -0.049 -8.224 -18.100 1.00 40.30 50 GLU A O 11
ATOM 7921 N N . VAL A 1 51 ? -1.605 -9.198 -16.800 1.00 28.28 51 VAL A N 11
ATOM 7922 C CA . VAL A 1 51 ? -0.616 -9.924 -16.008 1.00 36.95 51 VAL A CA 11
ATOM 7923 C C . VAL A 1 51 ? -0.058 -11.108 -16.794 1.00 39.23 51 VAL A C 11
ATOM 7924 O O . VAL A 1 51 ? 0.991 -11.654 -16.451 1.00 60.93 51 VAL A O 11
ATOM 7937 N N . GLY A 1 52 ? -0.761 -11.491 -17.855 1.00 34.40 52 GLY A N 11
ATOM 7938 C CA . GLY A 1 52 ? -0.322 -12.603 -18.692 1.00 54.69 52 GLY A CA 11
ATOM 7939 C C . GLY A 1 52 ? -0.192 -13.891 -17.886 1.00 57.95 52 GLY A C 11
ATOM 7940 O O . GLY A 1 52 ? 0.855 -14.538 -17.901 1.00 130.71 52 GLY A O 11
ATOM 7944 N N . TYR A 1 53 ? -1.264 -14.265 -17.187 1.00 39.38 53 TYR A N 11
ATOM 7945 C CA . TYR A 1 53 ? -1.267 -15.488 -16.379 1.00 57.43 53 TYR A CA 11
ATOM 7946 C C . TYR A 1 53 ? -2.130 -16.557 -17.042 1.00 196.91 53 TYR A C 11
ATOM 7947 O O . TYR A 1 53 ? -3.109 -16.245 -17.719 1.00 359.79 53 TYR A O 11
ATOM 7965 N N . LEU A 1 54 ? -1.760 -17.821 -16.840 1.00 339.84 54 LEU A N 11
ATOM 7966 C CA . LEU A 1 54 ? -2.504 -18.943 -17.420 1.00 696.16 54 LEU A CA 11
ATOM 7967 C C . LEU A 1 54 ? -2.597 -20.090 -16.406 1.00 778.58 54 LEU A C 11
ATOM 7968 O O . LEU A 1 54 ? -1.723 -20.234 -15.552 1.00 932.69 54 LEU A O 11
ATOM 7984 N N . PRO A 1 55 ? -3.627 -20.903 -16.478 1.00 902.86 55 PRO A N 11
ATOM 7985 C CA . PRO A 1 55 ? -3.803 -22.049 -15.535 1.00 999.99 55 PRO A CA 11
ATOM 7986 C C . PRO A 1 55 ? -2.810 -23.177 -15.817 1.00 999.99 55 PRO A C 11
ATOM 7987 O O . PRO A 1 55 ? -2.25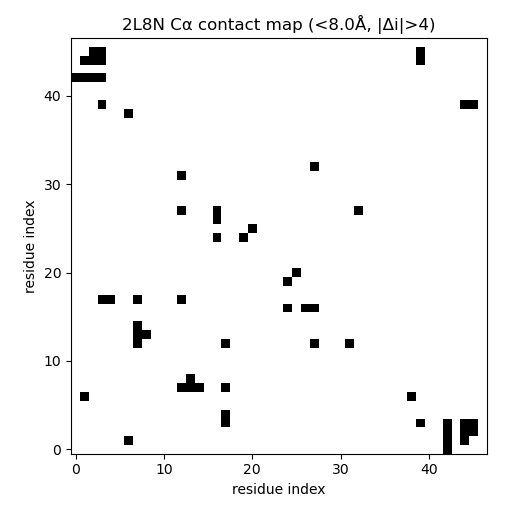8 -23.707 -14.867 1.00 999.99 55 PRO A O 11
#